Protein AF-0000000079777794 (afdb_homodimer)

InterPro domains:
  IPR001353 Proteasome, subunit alpha/beta [PF00227] (32-221)
  IPR016050 Proteasome beta-type subunit, conserved site [PS00854] (36-83)
  IPR016295 Proteasome subunit beta 4 [PIRSF001213] (17-249)
  IPR016295 Proteasome subunit beta 4 [cd03760] (31-231)
  IPR023333 Proteasome B-type subunit [PS51476] (32-222)
  IPR023333 Proteasome B-type subunit [PTHR32194] (21-230)
  IPR029055 Nucleophile aminohydrolases, N-terminal [G3DSA:3.60.20.10] (30-247)
  IPR029055 Nucleophile aminohydrolases, N-terminal [SSF56235] (28-243)

Nearest PDB structures (foldseek):
  8fz5-assembly1_N  TM=8.222E-01  e=1.610E-22  Bos taurus
  3unb-assembly1_M  TM=8.128E-01  e=1.610E-22  Mus musculus
  7v5g-assembly1_G  TM=8.150E-01  e=1.464E-21  Homo sapiens
  6tu3-assembly1_b  TM=8.175E-01  e=4.283E-21  Rattus norvegicus
  8oix-assembly1_N  TM=7.976E-01  e=1.554E-16  Trichomonas vaginalis G3

Structure (mmCIF, N/CA/C/O backbone):
data_AF-0000000079777794-model_v1
#
loop_
_entity.id
_entity.type
_entity.pdbx_description
1 polymer 'Proteasome subunit beta'
#
loop_
_atom_site.group_PDB
_atom_site.id
_atom_site.type_symbol
_atom_site.label_atom_id
_atom_site.label_alt_id
_atom_site.label_comp_id
_atom_site.label_asym_id
_atom_site.label_entity_id
_atom_site.label_seq_id
_atom_site.pdbx_PDB_ins_code
_atom_site.Cartn_x
_atom_site.Cartn_y
_atom_site.Cartn_z
_atom_site.occupancy
_atom_site.B_iso_or_equiv
_atom_site.auth_seq_id
_atom_site.auth_comp_id
_atom_site.auth_asym_id
_atom_site.auth_atom_id
_atom_site.pdbx_PDB_model_num
ATOM 1 N N . MET A 1 1 ? -1.434 -46.844 -13.656 1 22.25 1 MET A N 1
ATOM 2 C CA . MET A 1 1 ? -2.096 -45.562 -13.805 1 22.25 1 MET A CA 1
ATOM 3 C C . MET A 1 1 ? -2.504 -45 -12.445 1 22.25 1 MET A C 1
ATOM 5 O O . MET A 1 1 ? -3.154 -43.969 -12.367 1 22.25 1 MET A O 1
ATOM 9 N N . SER A 1 2 ? -2.236 -45.5 -11.125 1 25.58 2 SER A N 1
ATOM 10 C CA . SER A 1 2 ? -3.283 -45.906 -10.188 1 25.58 2 SER A CA 1
ATOM 11 C C . SER A 1 2 ? -3.463 -44.844 -9.094 1 25.58 2 SER A C 1
ATOM 13 O O . SER A 1 2 ? -2.605 -44.688 -8.219 1 25.58 2 SER A O 1
ATOM 15 N N . PHE A 1 3 ? -3.586 -43.406 -9.359 1 34.03 3 PHE A N 1
ATOM 16 C CA . PHE A 1 3 ? -4.133 -42.625 -8.266 1 34.03 3 PHE A CA 1
ATOM 17 C C . PHE A 1 3 ? -5.328 -43.312 -7.629 1 34.03 3 PHE A C 1
ATOM 19 O O . PHE A 1 3 ? -6.418 -43.344 -8.211 1 34.03 3 PHE A O 1
ATOM 26 N N . SER A 1 4 ? -5.25 -44.531 -7.031 1 30.97 4 SER A N 1
ATOM 27 C CA . SER A 1 4 ? -6.297 -45.25 -6.332 1 30.97 4 SER A CA 1
ATOM 28 C C . SER A 1 4 ? -7.281 -44.312 -5.656 1 30.97 4 SER A C 1
ATOM 30 O O . SER A 1 4 ? -6.965 -43.156 -5.414 1 30.97 4 SER A O 1
ATOM 32 N N . ALA A 1 5 ? -8.555 -44.781 -5.395 1 33.47 5 ALA A N 1
ATOM 33 C CA . ALA A 1 5 ? -9.836 -44.375 -4.809 1 33.47 5 ALA A CA 1
ATOM 34 C C . ALA A 1 5 ? -9.625 -43.625 -3.5 1 33.47 5 ALA A C 1
ATOM 36 O O . ALA A 1 5 ? -8.914 -44.094 -2.611 1 33.47 5 ALA A O 1
ATOM 37 N N . LEU A 1 6 ? -9.859 -42.438 -3.482 1 33.06 6 LEU A N 1
ATOM 38 C CA . LEU A 1 6 ? -9.914 -41.5 -2.359 1 33.06 6 LEU A CA 1
ATOM 39 C C . LEU A 1 6 ? -10.812 -42.031 -1.251 1 33.06 6 LEU A C 1
ATOM 41 O O . LEU A 1 6 ? -12.039 -42.062 -1.403 1 33.06 6 LEU A O 1
ATOM 45 N N . ASN A 1 7 ? -10.477 -43.125 -0.588 1 31.8 7 ASN A N 1
ATOM 46 C CA . ASN A 1 7 ? -11.156 -43.344 0.684 1 31.8 7 ASN A CA 1
ATOM 47 C C . ASN A 1 7 ? -11.094 -42.094 1.57 1 31.8 7 ASN A C 1
ATOM 49 O O . ASN A 1 7 ? -10.039 -41.781 2.113 1 31.8 7 ASN A O 1
ATOM 53 N N . VAL A 1 8 ? -11.938 -41.094 1.304 1 33.06 8 VAL A N 1
ATOM 54 C CA . VAL A 1 8 ? -12.234 -39.875 2.088 1 33.06 8 VAL A CA 1
ATOM 55 C C . VAL A 1 8 ? -12.617 -40.281 3.512 1 33.06 8 VAL A C 1
ATOM 57 O O . VAL A 1 8 ? -13.789 -40.5 3.807 1 33.06 8 VAL A O 1
ATOM 60 N N . ASN A 1 9 ? -12.195 -41.375 4.094 1 35.84 9 ASN A N 1
ATOM 61 C CA . ASN A 1 9 ? -12.492 -41.438 5.52 1 35.84 9 ASN A CA 1
ATOM 62 C C . ASN A 1 9 ? -12.109 -40.156 6.23 1 35.84 9 ASN A C 1
ATOM 64 O O . ASN A 1 9 ? -10.992 -40 6.723 1 35.84 9 ASN A O 1
ATOM 68 N N . MET A 1 10 ? -12.469 -38.938 5.641 1 33.22 10 MET A N 1
ATOM 69 C CA . MET A 1 10 ? -12.195 -37.594 6.094 1 33.22 10 MET A CA 1
ATOM 70 C C . MET A 1 10 ? -12.523 -37.406 7.574 1 33.22 10 MET A C 1
ATOM 72 O O . MET A 1 10 ? -13.25 -38.219 8.141 1 33.22 10 MET A O 1
ATOM 76 N N . PHE A 1 11 ? -12.305 -36.156 8.172 1 35.69 11 PHE A N 1
ATOM 77 C CA . PHE A 1 11 ? -12.258 -35.531 9.492 1 35.69 11 PHE A CA 1
ATOM 78 C C . PHE A 1 11 ? -13.57 -35.75 10.242 1 35.69 11 PHE A C 1
ATOM 80 O O . PHE A 1 11 ? -14.648 -35.562 9.688 1 35.69 11 PHE A O 1
ATOM 87 N N . PRO A 1 12 ? -13.555 -36.656 11.172 1 35 12 PRO A N 1
ATOM 88 C CA . PRO A 1 12 ? -14.758 -36.719 12.008 1 35 12 PRO A CA 1
ATOM 89 C C . PRO A 1 12 ? -15.227 -35.312 12.438 1 35 12 PRO A C 1
ATOM 91 O O . PRO A 1 12 ? -14.422 -34.5 12.883 1 35 12 PRO A O 1
ATOM 94 N N . VAL A 1 13 ? -16.266 -34.812 11.844 1 33.5 13 VAL A N 1
ATOM 95 C CA . VAL A 1 13 ? -16.938 -33.625 12.32 1 33.5 13 VAL A CA 1
ATOM 96 C C . VAL A 1 13 ? -17.406 -33.812 13.758 1 33.5 13 VAL A C 1
ATOM 98 O O . VAL A 1 13 ? -18.266 -34.656 14.016 1 33.5 13 VAL A O 1
ATOM 101 N N . GLN A 1 14 ? -16.531 -33.844 14.789 1 32.03 14 GLN A N 1
ATOM 102 C CA . GLN A 1 14 ? -17.125 -33.781 16.125 1 32.03 14 GLN A CA 1
ATOM 103 C C . GLN A 1 14 ? -18.062 -32.594 16.281 1 32.03 14 GLN A C 1
ATOM 105 O O . GLN A 1 14 ? -17.656 -31.453 16 1 32.03 14 GLN A O 1
ATOM 110 N N . THR A 1 15 ? -19.391 -32.812 16.234 1 33.56 15 THR A N 1
ATOM 111 C CA . THR A 1 15 ? -20.516 -31.922 16.453 1 33.56 15 THR A CA 1
ATOM 112 C C . THR A 1 15 ? -20.484 -31.375 17.875 1 33.56 15 THR A C 1
ATOM 114 O O . THR A 1 15 ? -21.469 -31.5 18.609 1 33.56 15 THR A O 1
ATOM 117 N N . GLY A 1 16 ? -19.391 -31.016 18.516 1 32.31 16 GLY A N 1
ATOM 118 C CA . GLY A 1 16 ? -19.672 -30.484 19.844 1 32.31 16 GLY A CA 1
ATOM 119 C C . GLY A 1 16 ? -20.609 -29.281 19.812 1 32.31 16 GLY A C 1
ATOM 120 O O . GLY A 1 16 ? -20.875 -28.734 18.734 1 32.31 16 GLY A O 1
ATOM 121 N N . PRO A 1 17 ? -21.359 -29.031 20.922 1 33.59 17 PRO A N 1
ATOM 122 C CA . PRO A 1 17 ? -22.375 -28 21.016 1 33.59 17 PRO A CA 1
ATOM 123 C C . PRO A 1 17 ? -21.922 -26.656 20.422 1 33.59 17 PRO A C 1
ATOM 125 O O . PRO A 1 17 ? -20.734 -26.359 20.438 1 33.59 17 PRO A O 1
ATOM 128 N N . ILE A 1 18 ? -22.75 -26.156 19.484 1 33.94 18 ILE A N 1
ATOM 129 C CA . ILE A 1 18 ? -22.656 -24.891 18.766 1 33.94 18 ILE A CA 1
ATOM 130 C C . ILE A 1 18 ? -22.547 -23.734 19.75 1 33.94 18 ILE A C 1
ATOM 132 O O . ILE A 1 18 ? -23.547 -23.25 20.266 1 33.94 18 ILE A O 1
ATOM 136 N N . SER A 1 19 ? -21.875 -23.891 20.938 1 30.7 19 SER A N 1
ATOM 137 C CA . SER A 1 19 ? -21.891 -22.781 21.875 1 30.7 19 SER A CA 1
ATOM 138 C C . SER A 1 19 ? -21.688 -21.453 21.156 1 30.7 19 SER A C 1
ATOM 140 O O . SER A 1 19 ? -21.312 -21.422 19.984 1 30.7 19 SER A O 1
ATOM 142 N N . ASP A 1 20 ? -21.141 -20.406 21.984 1 29.77 20 ASP A N 1
ATOM 143 C CA . ASP A 1 20 ? -21.234 -18.953 21.922 1 29.77 20 ASP A CA 1
ATOM 144 C C . ASP A 1 20 ? -20.516 -18.406 20.688 1 29.77 20 ASP A C 1
ATOM 146 O O . ASP A 1 20 ? -19.281 -18.391 20.641 1 29.77 20 ASP A O 1
ATOM 150 N N . ALA A 1 21 ? -21.094 -18.484 19.516 1 28.09 21 ALA A N 1
ATOM 151 C CA . ALA A 1 21 ? -20.781 -17.922 18.203 1 28.09 21 ALA A CA 1
ATOM 152 C C . ALA A 1 21 ? -20.328 -16.469 18.328 1 28.09 21 ALA A C 1
ATOM 154 O O . ALA A 1 21 ? -20.25 -15.75 17.328 1 28.09 21 ALA A O 1
ATOM 155 N N . ARG A 1 22 ? -20.562 -15.773 19.422 1 31.42 22 ARG A N 1
ATOM 156 C CA . ARG A 1 22 ? -20.344 -14.328 19.469 1 31.42 22 ARG A CA 1
ATOM 157 C C . ARG A 1 22 ? -18.984 -13.953 18.906 1 31.42 22 ARG A C 1
ATOM 159 O O . ARG A 1 22 ? -18.875 -13.094 18.031 1 31.42 22 ARG A O 1
ATOM 166 N N . LYS A 1 23 ? -18.062 -13.461 20.016 1 31.55 23 LYS A N 1
ATOM 167 C CA . LYS A 1 23 ? -16.906 -12.594 19.766 1 31.55 23 LYS A CA 1
ATOM 168 C C . LYS A 1 23 ? -15.836 -13.32 18.953 1 31.55 23 LYS A C 1
ATOM 170 O O . LYS A 1 23 ? -14.867 -13.844 19.516 1 31.55 23 LYS A O 1
ATOM 175 N N . GLN A 1 24 ? -16.219 -14.336 18.281 1 30.67 24 GLN A N 1
ATOM 176 C CA . GLN A 1 24 ? -15.125 -14.961 17.531 1 30.67 24 GLN A CA 1
ATOM 177 C C . GLN A 1 24 ? -14.188 -13.906 16.953 1 30.67 24 GLN A C 1
ATOM 179 O O . GLN A 1 24 ? -14.562 -13.164 16.047 1 30.67 24 GLN A O 1
ATOM 184 N N . THR A 1 25 ? -13.555 -13.117 17.766 1 34 25 THR A N 1
ATOM 185 C CA . THR A 1 25 ? -12.344 -12.422 17.328 1 34 25 THR A CA 1
ATOM 186 C C . THR A 1 25 ? -11.734 -13.117 16.109 1 34 25 THR A C 1
ATOM 188 O O . THR A 1 25 ? -11.258 -14.25 16.203 1 34 25 THR A O 1
ATOM 191 N N . MET A 1 26 ? -12.422 -13.211 15.031 1 36 26 MET A N 1
ATOM 192 C CA . MET A 1 26 ? -11.898 -13.828 13.82 1 36 26 MET A CA 1
ATOM 193 C C . MET A 1 26 ? -10.375 -13.75 13.781 1 36 26 MET A C 1
ATOM 195 O O . MET A 1 26 ? -9.797 -12.688 14.023 1 36 26 MET A O 1
ATOM 199 N N . SER A 1 27 ? -9.672 -14.641 14.242 1 40.22 27 SER A N 1
ATOM 200 C CA . SER A 1 27 ? -8.219 -14.766 14.148 1 40.22 27 SER A CA 1
ATOM 201 C C . SER A 1 27 ? -7.664 -13.93 13 1 40.22 27 SER A C 1
ATOM 203 O O . SER A 1 27 ? -8.227 -13.93 11.898 1 40.22 27 SER A O 1
ATOM 205 N N . PRO A 1 28 ? -7.062 -12.852 13.312 1 48.44 28 PRO A N 1
ATOM 206 C CA . PRO A 1 28 ? -6.555 -11.977 12.25 1 48.44 28 PRO A CA 1
ATOM 207 C C . PRO A 1 28 ? -6.016 -12.758 11.055 1 48.44 28 PRO A C 1
ATOM 209 O O . PRO A 1 28 ? -5.234 -13.695 11.219 1 48.44 28 PRO A O 1
ATOM 212 N N . SER A 1 29 ? -6.801 -13.031 10.055 1 60.81 29 SER A N 1
ATOM 213 C CA . SER A 1 29 ? -6.457 -13.766 8.844 1 60.81 29 SER A CA 1
ATOM 214 C C . SER A 1 29 ? -5.195 -13.203 8.195 1 60.81 29 SER A C 1
ATOM 216 O O . SER A 1 29 ? -4.992 -11.992 8.164 1 60.81 29 SER A O 1
ATOM 218 N N . CYS A 1 30 ? -4.055 -13.898 8.297 1 70.62 30 CYS A N 1
ATOM 219 C CA . CYS A 1 30 ? -2.848 -13.625 7.523 1 70.62 30 CYS A CA 1
ATOM 220 C C . CYS A 1 30 ? -3.082 -13.867 6.039 1 70.62 30 CYS A C 1
ATOM 222 O O . CYS A 1 30 ? -3.613 -14.906 5.652 1 70.62 30 CYS A O 1
ATOM 224 N N . SER A 1 31 ? -2.92 -12.828 5.312 1 77.75 31 SER A N 1
ATOM 225 C CA . SER A 1 31 ? -3.242 -12.984 3.898 1 77.75 31 SER A CA 1
ATOM 226 C C . SER A 1 31 ? -2.094 -12.5 3.016 1 77.75 31 SER A C 1
ATOM 228 O O . SER A 1 31 ? -1.396 -11.547 3.361 1 77.75 31 SER A O 1
ATOM 230 N N . GLY A 1 32 ? -1.786 -13.289 1.995 1 78.5 32 GLY A N 1
ATOM 231 C CA . GLY A 1 32 ? -0.904 -12.875 0.917 1 78.5 32 GLY A CA 1
ATOM 232 C C . GLY A 1 32 ? -1.648 -12.312 -0.277 1 78.5 32 GLY A C 1
ATOM 233 O O . GLY A 1 32 ? -2.713 -12.812 -0.646 1 78.5 32 GLY A O 1
ATOM 234 N N . THR A 1 33 ? -1.131 -11.266 -0.873 1 83.69 33 THR A N 1
ATOM 235 C CA . THR A 1 33 ? -1.849 -10.555 -1.928 1 83.69 33 THR A CA 1
ATOM 236 C C . THR A 1 33 ? -1.764 -11.32 -3.246 1 83.69 33 THR A C 1
ATOM 238 O O . THR A 1 33 ? -2.223 -12.461 -3.338 1 83.69 33 THR A O 1
ATOM 241 N N . SER A 1 34 ? -1.21 -10.773 -4.285 1 89.19 34 SER A N 1
ATOM 242 C CA . SER A 1 34 ? -1.314 -11.297 -5.641 1 89.19 34 SER A CA 1
ATOM 243 C C . SER A 1 34 ? -0.147 -12.219 -5.969 1 89.19 34 SER A C 1
ATOM 245 O O . SER A 1 34 ? 0.967 -12.016 -5.48 1 89.19 34 SER A O 1
ATOM 247 N N . VAL A 1 35 ? -0.425 -13.281 -6.668 1 94.81 35 VAL A N 1
ATOM 248 C CA . VAL A 1 35 ? 0.568 -14.109 -7.352 1 94.81 35 VAL A CA 1
ATOM 249 C C . VAL A 1 35 ? 0.255 -14.156 -8.844 1 94.81 35 VAL A C 1
ATOM 251 O O . VAL A 1 35 ? -0.909 -14.078 -9.242 1 94.81 35 VAL A O 1
ATOM 254 N N . VAL A 1 36 ? 1.294 -14.273 -9.688 1 97.19 36 VAL A N 1
ATOM 255 C CA . VAL A 1 36 ? 1.1 -14.242 -11.133 1 97.19 36 VAL A CA 1
ATOM 256 C C . VAL A 1 36 ? 1.914 -15.352 -11.789 1 97.19 36 VAL A C 1
ATOM 258 O O . VAL A 1 36 ? 2.875 -15.859 -11.203 1 97.19 36 VAL A O 1
ATOM 261 N N . GLY A 1 37 ? 1.519 -15.75 -12.953 1 98.31 37 GLY A N 1
ATOM 262 C CA . GLY A 1 37 ? 2.207 -16.766 -13.734 1 98.31 37 GLY A CA 1
ATOM 263 C C . GLY A 1 37 ? 2.047 -16.578 -15.227 1 98.31 37 GLY A C 1
ATOM 264 O O . GLY A 1 37 ? 1.047 -16.031 -15.688 1 98.31 37 GLY A O 1
ATOM 265 N N . ILE A 1 38 ? 3.018 -17.078 -15.953 1 98.62 38 ILE A N 1
ATOM 266 C CA . ILE A 1 38 ? 2.973 -16.984 -17.406 1 98.62 38 ILE A CA 1
ATOM 267 C C . ILE A 1 38 ? 3.686 -18.188 -18.031 1 98.62 38 ILE A C 1
ATOM 269 O O . ILE A 1 38 ? 4.707 -18.641 -17.516 1 98.62 38 ILE A O 1
ATOM 273 N N . ARG A 1 39 ? 3.117 -18.688 -19.062 1 98.38 39 ARG A N 1
ATOM 274 C CA . ARG A 1 39 ? 3.762 -19.719 -19.875 1 98.38 39 ARG A CA 1
ATOM 275 C C . ARG A 1 39 ? 4.648 -19.094 -20.953 1 98.38 39 ARG A C 1
ATOM 277 O O . ARG A 1 39 ? 4.312 -18.047 -21.5 1 98.38 39 ARG A O 1
ATOM 284 N N . TYR A 1 40 ? 5.719 -19.672 -21.203 1 98.06 40 TYR A N 1
ATOM 285 C CA . TYR A 1 40 ? 6.574 -19.312 -22.328 1 98.06 40 TYR A CA 1
ATOM 286 C C . TYR A 1 40 ? 7.07 -20.562 -23.047 1 98.06 40 TYR A C 1
ATOM 288 O O . TYR A 1 40 ? 6.641 -21.672 -22.75 1 98.06 40 TYR A O 1
ATOM 296 N N . LYS A 1 41 ? 7.867 -20.375 -24.016 1 96.94 41 LYS A N 1
ATOM 297 C CA . LYS A 1 41 ? 8.227 -21.422 -24.984 1 96.94 41 LYS A CA 1
ATOM 298 C C . LYS A 1 41 ? 8.719 -22.672 -24.281 1 96.94 41 LYS A C 1
ATOM 300 O O . LYS A 1 41 ? 8.312 -23.781 -24.609 1 96.94 41 LYS A O 1
ATOM 305 N N . ASP A 1 42 ? 9.5 -22.516 -23.203 1 97.06 42 ASP A N 1
ATOM 306 C CA . ASP A 1 42 ? 10.203 -23.656 -22.656 1 97.06 42 ASP A CA 1
ATOM 307 C C . ASP A 1 42 ? 9.672 -24.016 -21.266 1 97.06 42 ASP A C 1
ATOM 309 O O . ASP A 1 42 ? 10.148 -24.969 -20.641 1 97.06 42 ASP A O 1
ATOM 313 N N . GLY A 1 43 ? 8.664 -23.266 -20.844 1 98.31 43 GLY A N 1
ATOM 314 C CA . GLY A 1 43 ? 8.219 -23.562 -19.484 1 98.31 43 GLY A CA 1
ATOM 315 C C . GLY A 1 43 ? 7.266 -22.516 -18.938 1 98.31 43 GLY A C 1
ATOM 316 O O . GLY A 1 43 ? 6.422 -21.984 -19.672 1 98.31 43 GLY A O 1
ATOM 317 N N . VAL A 1 44 ? 7.312 -22.375 -17.641 1 98.62 44 VAL A N 1
ATOM 318 C CA . VAL A 1 44 ? 6.43 -21.438 -16.953 1 98.62 44 VAL A CA 1
ATOM 319 C C . VAL A 1 44 ? 7.227 -20.625 -15.93 1 98.62 44 VAL A C 1
ATOM 321 O O . VAL A 1 44 ? 8.258 -21.078 -15.43 1 98.62 44 VAL A O 1
ATOM 324 N N . ILE A 1 45 ? 6.836 -19.391 -15.688 1 98.5 45 ILE A N 1
ATOM 325 C CA . ILE A 1 45 ? 7.348 -18.531 -14.625 1 98.5 45 ILE A CA 1
ATOM 326 C C . ILE A 1 45 ? 6.203 -18.141 -13.695 1 98.5 45 ILE A C 1
ATOM 328 O O . ILE A 1 45 ? 5.129 -17.75 -14.156 1 98.5 45 ILE A O 1
ATOM 332 N N . ILE A 1 46 ? 6.348 -18.328 -12.438 1 98.31 46 ILE A N 1
ATOM 333 C CA . ILE A 1 46 ? 5.398 -17.906 -11.414 1 98.31 46 ILE A CA 1
ATOM 334 C C . ILE A 1 46 ? 6.09 -16.969 -10.414 1 98.31 46 ILE A C 1
ATOM 336 O O . ILE A 1 46 ? 7.262 -17.172 -10.086 1 98.31 46 ILE A O 1
ATOM 340 N N . ALA A 1 47 ? 5.375 -15.953 -9.922 1 96.94 47 ALA A N 1
ATOM 341 C CA . ALA A 1 47 ? 5.992 -15.008 -8.992 1 96.94 47 ALA A CA 1
ATOM 342 C C . ALA A 1 47 ? 4.977 -14.508 -7.973 1 96.94 47 ALA A C 1
ATOM 344 O O . ALA A 1 47 ? 3.77 -14.523 -8.219 1 96.94 47 ALA A O 1
ATOM 345 N N . GLY A 1 48 ? 5.391 -14.102 -6.855 1 93.94 48 GLY A N 1
ATOM 346 C CA . GLY A 1 48 ? 4.629 -13.492 -5.773 1 93.94 48 GLY A CA 1
ATOM 347 C C . GLY A 1 48 ? 5.504 -12.797 -4.75 1 93.94 48 GLY A C 1
ATOM 348 O O . GLY A 1 48 ? 6.625 -13.234 -4.477 1 93.94 48 GLY A O 1
ATOM 349 N N . ASP A 1 49 ? 5.031 -11.719 -4.242 1 86.81 49 ASP A N 1
ATOM 350 C CA . ASP A 1 49 ? 5.82 -11.047 -3.219 1 86.81 49 ASP A CA 1
ATOM 351 C C . ASP A 1 49 ? 5.844 -11.852 -1.921 1 86.81 49 ASP A C 1
ATOM 353 O O . ASP A 1 49 ? 5.098 -12.812 -1.771 1 86.81 49 ASP A O 1
ATOM 357 N N . THR A 1 50 ? 6.715 -11.523 -1.02 1 87.38 50 THR A N 1
ATOM 358 C CA . THR A 1 50 ? 6.957 -12.336 0.17 1 87.38 50 THR A CA 1
ATOM 359 C C . THR A 1 50 ? 6.25 -11.742 1.384 1 87.38 50 THR A C 1
ATOM 361 O O . THR A 1 50 ? 6.492 -12.156 2.518 1 87.38 50 THR A O 1
ATOM 364 N N . LEU A 1 51 ? 5.383 -10.734 1.131 1 82.56 51 LEU A N 1
ATOM 365 C CA . LEU A 1 51 ? 4.707 -10.055 2.23 1 82.56 51 LEU A CA 1
ATOM 366 C C . LEU A 1 51 ? 3.408 -10.766 2.594 1 82.56 51 LEU A C 1
ATOM 368 O O . LEU A 1 51 ? 2.633 -11.141 1.711 1 82.56 51 LEU A O 1
ATOM 372 N N . VAL A 1 52 ? 3.23 -10.992 3.896 1 82.94 52 VAL A N 1
ATOM 373 C CA . VAL A 1 52 ? 1.974 -11.5 4.441 1 82.94 52 VAL A CA 1
ATOM 374 C C . VAL A 1 52 ? 1.469 -10.562 5.535 1 82.94 52 VAL A C 1
ATOM 376 O O . VAL A 1 52 ? 2.244 -10.117 6.383 1 82.94 52 VAL A O 1
ATOM 379 N N . SER A 1 53 ? 0.294 -10.195 5.324 1 76.19 53 SER A N 1
ATOM 380 C CA . SER A 1 53 ? -0.325 -9.352 6.34 1 76.19 53 SER A CA 1
ATOM 381 C C . SER A 1 53 ? -0.973 -10.188 7.438 1 76.19 53 SER A C 1
ATOM 383 O O . SER A 1 53 ? -1.569 -11.227 7.16 1 76.19 53 SER A O 1
ATOM 385 N N . TYR A 1 54 ? -0.733 -9.789 8.594 1 70.25 54 TYR A N 1
ATOM 386 C CA . TYR A 1 54 ? -1.312 -10.438 9.758 1 70.25 54 TYR A CA 1
ATOM 387 C C . TYR A 1 54 ? -2.08 -9.445 10.617 1 70.25 54 TYR A C 1
ATOM 389 O O . TYR A 1 54 ? -1.506 -8.469 11.109 1 70.25 54 TYR A O 1
ATOM 397 N N . GLY A 1 55 ? -3.389 -9.875 10.711 1 62.66 55 GLY A N 1
ATOM 398 C CA . GLY A 1 55 ? -4.203 -8.922 11.453 1 62.66 55 GLY A CA 1
ATOM 399 C C . GLY A 1 55 ? -4.34 -7.586 10.75 1 62.66 55 GLY A C 1
ATOM 400 O O . GLY A 1 55 ? -4.5 -7.535 9.531 1 62.66 55 GLY A O 1
ATOM 401 N N . SER A 1 56 ? -4.375 -6.543 11.562 1 55.31 56 SER A N 1
ATOM 402 C CA . SER A 1 56 ? -4.641 -5.238 10.977 1 55.31 56 SER A CA 1
ATOM 403 C C . SER A 1 56 ? -3.354 -4.574 10.5 1 55.31 56 SER A C 1
ATOM 405 O O . SER A 1 56 ? -3.326 -3.957 9.43 1 55.31 56 SER A O 1
ATOM 407 N N . LEU A 1 57 ? -2.23 -4.797 11.203 1 59.69 57 LEU A N 1
ATOM 408 C CA . LEU A 1 57 ? -1.093 -3.969 10.82 1 59.69 57 LEU A CA 1
ATOM 409 C C . LEU A 1 57 ? 0.199 -4.781 10.844 1 59.69 57 LEU A C 1
ATOM 411 O O . LEU A 1 57 ? 1.248 -4.293 10.414 1 59.69 57 LEU A O 1
ATOM 415 N N . ALA A 1 58 ? 0.071 -6.062 11.258 1 64.38 58 ALA A N 1
ATOM 416 C CA . ALA A 1 58 ? 1.311 -6.832 11.289 1 64.38 58 ALA A CA 1
ATOM 417 C C . ALA A 1 58 ? 1.658 -7.367 9.898 1 64.38 58 ALA A C 1
ATOM 419 O O . ALA A 1 58 ? 0.768 -7.715 9.125 1 64.38 58 ALA A O 1
ATOM 420 N N . ARG A 1 59 ? 3 -7.277 9.617 1 71.81 59 ARG A N 1
ATOM 421 C CA . ARG A 1 59 ? 3.467 -7.758 8.32 1 71.81 59 ARG A CA 1
ATOM 422 C C . ARG A 1 59 ? 4.652 -8.703 8.484 1 71.81 59 ARG A C 1
ATOM 424 O O . ARG A 1 59 ? 5.527 -8.469 9.32 1 71.81 59 ARG A O 1
ATOM 431 N N . TYR A 1 60 ? 4.465 -9.852 7.805 1 76.06 60 TYR A N 1
ATOM 432 C CA . TYR A 1 60 ? 5.602 -10.75 7.633 1 76.06 60 TYR A CA 1
ATOM 433 C C . TYR A 1 60 ? 6.18 -10.633 6.227 1 76.06 60 TYR A C 1
ATOM 435 O O . TYR A 1 60 ? 5.457 -10.797 5.238 1 76.06 60 TYR A O 1
ATOM 443 N N . THR A 1 61 ? 7.488 -10.273 6.145 1 77.5 61 THR A N 1
ATOM 444 C CA . THR A 1 61 ? 8.039 -9.891 4.848 1 77.5 61 THR A CA 1
ATOM 445 C C . THR A 1 61 ? 8.82 -11.047 4.238 1 77.5 61 THR A C 1
ATOM 447 O O . THR A 1 61 ? 9.398 -10.914 3.152 1 77.5 61 THR A O 1
ATOM 450 N N . ASN A 1 62 ? 8.852 -12.227 4.867 1 81.25 62 ASN A N 1
ATOM 451 C CA . ASN A 1 62 ? 9.656 -13.328 4.348 1 81.25 62 ASN A CA 1
ATOM 452 C C . ASN A 1 62 ? 8.859 -14.633 4.316 1 81.25 62 ASN A C 1
ATOM 454 O O . ASN A 1 62 ? 9.352 -15.672 4.762 1 81.25 62 ASN A O 1
ATOM 458 N N . PHE A 1 63 ? 7.707 -14.562 3.775 1 85.12 63 PHE A N 1
ATOM 459 C CA . PHE A 1 63 ? 6.902 -15.773 3.652 1 85.12 63 PHE A CA 1
ATOM 460 C C . PHE A 1 63 ? 6.965 -16.312 2.232 1 85.12 63 PHE A C 1
ATOM 462 O O . PHE A 1 63 ? 6.809 -15.57 1.265 1 85.12 63 PHE A O 1
ATOM 469 N N . ASP A 1 64 ? 7.137 -17.609 2.168 1 89.31 64 ASP A N 1
ATOM 470 C CA . ASP A 1 64 ? 7.246 -18.25 0.863 1 89.31 64 ASP A CA 1
ATOM 471 C C . ASP A 1 64 ? 5.891 -18.781 0.398 1 89.31 64 ASP A C 1
ATOM 473 O O . ASP A 1 64 ? 5.441 -19.844 0.849 1 89.31 64 ASP A O 1
ATOM 477 N N . ARG A 1 65 ? 5.324 -18.047 -0.49 1 91.31 65 ARG A N 1
ATOM 478 C CA . ARG A 1 65 ? 4.062 -18.531 -1.04 1 91.31 65 ARG A CA 1
ATOM 479 C C . ARG A 1 65 ? 4.242 -19.016 -2.48 1 91.31 65 ARG A C 1
ATOM 481 O O . ARG A 1 65 ? 3.266 -19.359 -3.148 1 91.31 65 ARG A O 1
ATOM 488 N N . VAL A 1 66 ? 5.379 -18.906 -3.014 1 95.69 66 VAL A N 1
ATOM 489 C CA . VAL A 1 66 ? 5.812 -19.5 -4.273 1 95.69 66 VAL A CA 1
ATOM 490 C C . VAL A 1 66 ? 6.754 -20.672 -3.994 1 95.69 66 VAL A C 1
ATOM 492 O O . VAL A 1 66 ? 7.875 -20.469 -3.521 1 95.69 66 VAL A O 1
ATOM 495 N N . VAL A 1 67 ? 6.316 -21.875 -4.367 1 95.75 67 VAL A N 1
ATOM 496 C CA . VAL A 1 67 ? 7.066 -23.016 -3.863 1 95.75 67 VAL A CA 1
ATOM 497 C C . VAL A 1 67 ? 7.297 -24.016 -4.992 1 95.75 67 VAL A C 1
ATOM 499 O O . VAL A 1 67 ? 6.5 -24.094 -5.93 1 95.75 67 VAL A O 1
ATOM 502 N N . LYS A 1 68 ? 8.336 -24.672 -4.828 1 96.88 68 LYS A N 1
ATOM 503 C CA . LYS A 1 68 ? 8.625 -25.844 -5.648 1 96.88 68 LYS A CA 1
ATOM 504 C C . LYS A 1 68 ? 8.016 -27.094 -5.035 1 96.88 68 LYS A C 1
ATOM 506 O O . LYS A 1 68 ? 8.406 -27.516 -3.943 1 96.88 68 LYS A O 1
ATOM 511 N N . VAL A 1 69 ? 7.086 -27.688 -5.707 1 96.56 69 VAL A N 1
ATOM 512 C CA . VAL A 1 69 ? 6.441 -28.906 -5.219 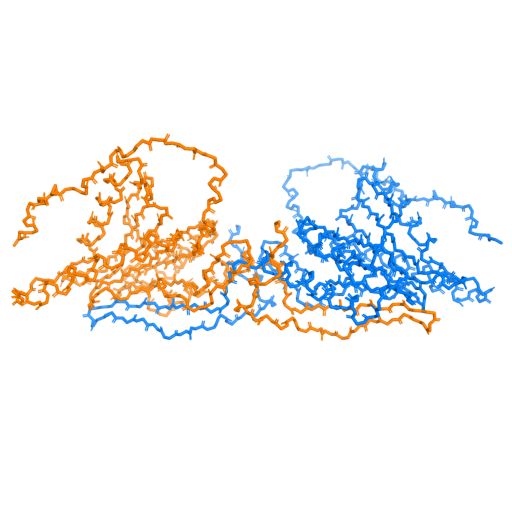1 96.56 69 VAL A CA 1
ATOM 513 C C . VAL A 1 69 ? 7.316 -30.109 -5.535 1 96.56 69 VAL A C 1
ATOM 515 O O . VAL A 1 69 ? 7.523 -30.969 -4.68 1 96.56 69 VAL A O 1
ATOM 518 N N . ASN A 1 70 ? 7.758 -30.234 -6.715 1 94.44 70 ASN A N 1
ATOM 519 C CA . ASN A 1 70 ? 8.734 -31.203 -7.203 1 94.44 70 ASN A CA 1
ATOM 520 C C . ASN A 1 70 ? 9.484 -30.672 -8.422 1 94.44 70 ASN A C 1
ATOM 522 O O . ASN A 1 70 ? 9.414 -29.484 -8.742 1 94.44 70 ASN A O 1
ATOM 526 N N . ASP A 1 71 ? 10.234 -31.469 -9.109 1 94.69 71 ASP A N 1
ATOM 527 C CA . ASP A 1 71 ? 11.133 -31 -10.156 1 94.69 71 ASP A CA 1
ATOM 528 C C . ASP A 1 71 ? 10.352 -30.547 -11.391 1 94.69 71 ASP A C 1
ATOM 530 O O . ASP A 1 71 ? 10.898 -29.875 -12.273 1 94.69 71 ASP A O 1
ATOM 534 N N . HIS A 1 72 ? 8.992 -30.828 -11.43 1 96.25 72 HIS A N 1
ATOM 535 C CA . HIS A 1 72 ? 8.242 -30.5 -12.633 1 96.25 72 HIS A CA 1
ATOM 536 C C . HIS A 1 72 ? 7.012 -29.656 -12.297 1 96.25 72 HIS A C 1
ATOM 538 O O . HIS A 1 72 ? 6.172 -29.406 -13.172 1 96.25 72 HIS A O 1
ATOM 544 N N . THR A 1 73 ? 6.918 -29.297 -11.062 1 97.69 73 THR A N 1
ATOM 545 C CA . THR A 1 73 ? 5.672 -28.641 -10.656 1 97.69 73 THR A CA 1
ATOM 546 C C . THR A 1 73 ? 5.941 -27.516 -9.664 1 97.69 73 THR A C 1
ATOM 548 O O . THR A 1 73 ? 6.695 -27.703 -8.703 1 97.69 73 THR A O 1
ATOM 551 N N . LEU A 1 74 ? 5.395 -26.344 -9.93 1 98.19 74 LEU A N 1
ATOM 552 C CA . LEU A 1 74 ? 5.402 -25.172 -9.055 1 98.19 74 LEU A CA 1
ATOM 553 C C . LEU A 1 74 ? 3.998 -24.859 -8.547 1 98.19 74 LEU A C 1
ATOM 555 O O . LEU A 1 74 ? 3.008 -25.25 -9.172 1 98.19 74 LEU A O 1
ATOM 559 N N . MET A 1 75 ? 3.938 -24.172 -7.461 1 98 75 MET A N 1
ATOM 560 C CA . MET A 1 75 ? 2.658 -23.75 -6.906 1 98 75 MET A CA 1
ATOM 561 C C . MET A 1 75 ? 2.797 -22.391 -6.211 1 98 75 MET A C 1
ATOM 563 O O . MET A 1 75 ? 3.824 -22.109 -5.594 1 98 75 MET A O 1
ATOM 567 N N . ALA A 1 76 ? 1.873 -21.531 -6.367 1 97.06 76 ALA A N 1
ATOM 568 C CA . ALA A 1 76 ? 1.768 -20.266 -5.637 1 97.06 76 ALA A CA 1
ATOM 569 C C . ALA A 1 76 ? 0.333 -20.016 -5.184 1 97.06 76 ALA A C 1
ATOM 571 O O . ALA A 1 76 ? -0.612 -20.562 -5.758 1 97.06 76 ALA A O 1
ATOM 572 N N . CYS A 1 77 ? 0.229 -19.219 -4.219 1 94.5 77 CYS A N 1
ATOM 573 C CA . CYS A 1 77 ? -1.098 -19.047 -3.635 1 94.5 77 CYS A CA 1
ATOM 574 C C . CYS A 1 77 ? -1.31 -17.625 -3.152 1 94.5 77 CYS A C 1
ATOM 576 O O . CYS A 1 77 ? -0.367 -16.969 -2.707 1 94.5 77 CYS A O 1
ATOM 578 N N . SER A 1 78 ? -2.443 -17.078 -3.299 1 91.75 78 SER A N 1
ATOM 579 C CA . SER A 1 78 ? -2.912 -15.859 -2.648 1 91.75 78 SER A CA 1
ATOM 580 C C . SER A 1 78 ? -4.047 -16.156 -1.676 1 91.75 78 SER A C 1
ATOM 582 O O . SER A 1 78 ? -4.715 -17.188 -1.783 1 91.75 78 SER A O 1
ATOM 584 N N . GLY A 1 79 ? -4.223 -15.305 -0.695 1 89.44 79 GLY A N 1
ATOM 585 C CA . GLY A 1 79 ? -5.297 -15.477 0.268 1 89.44 79 GLY A CA 1
ATOM 586 C C . GLY A 1 79 ? -4.805 -15.844 1.653 1 89.44 79 GLY A C 1
ATOM 587 O O . GLY A 1 79 ? -3.75 -15.383 2.088 1 89.44 79 GLY A O 1
ATOM 588 N N . ASP A 1 80 ? -5.566 -16.734 2.33 1 89.31 80 ASP A N 1
ATOM 589 C CA . ASP A 1 80 ? -5.301 -17.047 3.73 1 89.31 80 ASP A CA 1
ATOM 590 C C . ASP A 1 80 ? -4.051 -17.922 3.869 1 89.31 80 ASP A C 1
ATOM 592 O O . ASP A 1 80 ? -3.967 -19 3.27 1 89.31 80 ASP A O 1
ATOM 596 N N . ILE A 1 81 ? -3.184 -17.484 4.723 1 88.94 81 ILE A N 1
ATOM 597 C CA . ILE A 1 81 ? -1.884 -18.141 4.844 1 88.94 81 ILE A CA 1
ATOM 598 C C . ILE A 1 81 ? -2.031 -19.438 5.617 1 88.94 81 ILE A C 1
ATOM 600 O O . ILE A 1 81 ? -1.367 -20.438 5.301 1 88.94 81 ILE A O 1
ATOM 604 N N . ALA A 1 82 ? -2.822 -19.453 6.609 1 88.38 82 ALA A N 1
ATOM 605 C CA . ALA A 1 82 ? -3.021 -20.688 7.371 1 88.38 82 ALA A CA 1
ATOM 606 C C . ALA A 1 82 ? -3.559 -21.797 6.48 1 88.38 82 ALA A C 1
ATOM 608 O O . ALA A 1 82 ? -3.105 -22.938 6.562 1 88.38 82 ALA A O 1
ATOM 609 N N . ASP A 1 83 ? -4.508 -21.484 5.676 1 91.44 83 ASP A N 1
ATOM 610 C CA . ASP A 1 83 ? -5.047 -22.453 4.715 1 91.44 83 ASP A CA 1
ATOM 611 C C . ASP A 1 83 ? -3.961 -22.953 3.766 1 91.44 83 ASP A C 1
ATOM 613 O O . ASP A 1 83 ? -3.885 -24.141 3.477 1 91.44 83 ASP A O 1
ATOM 617 N N . PHE A 1 84 ? -3.193 -22.031 3.295 1 93.44 84 PHE A N 1
ATOM 618 C CA . PHE A 1 84 ? -2.1 -22.391 2.4 1 93.44 84 PHE A CA 1
ATOM 619 C C . PHE A 1 84 ? -1.12 -23.328 3.092 1 93.44 84 PHE A C 1
ATOM 621 O O . PHE A 1 84 ? -0.698 -24.328 2.51 1 93.44 84 PHE A O 1
ATOM 628 N N . GLN A 1 85 ? -0.739 -22.953 4.227 1 92.19 85 GLN A N 1
ATOM 629 C CA . GLN A 1 85 ? 0.209 -23.766 4.973 1 92.19 85 GLN A CA 1
ATOM 630 C C . GLN A 1 85 ? -0.339 -25.172 5.195 1 92.19 85 GLN A C 1
ATOM 632 O O . GLN A 1 85 ? 0.395 -26.156 5.078 1 92.19 85 GLN A O 1
ATOM 637 N N . PHE A 1 86 ? -1.564 -25.234 5.516 1 92.75 86 PHE A N 1
ATOM 638 C CA . PHE A 1 86 ? -2.203 -26.531 5.719 1 92.75 86 PHE A CA 1
ATOM 639 C C . PHE A 1 86 ? -2.146 -27.375 4.445 1 92.75 86 PHE A C 1
ATOM 641 O O . PHE A 1 86 ? -1.686 -28.516 4.465 1 92.75 86 PHE A O 1
ATOM 648 N N . LEU A 1 87 ? -2.617 -26.812 3.367 1 94.06 87 LEU A N 1
ATOM 649 C CA . LEU A 1 87 ? -2.664 -27.547 2.105 1 94.06 87 LEU A CA 1
ATOM 650 C C . LEU A 1 87 ? -1.258 -27.906 1.633 1 94.06 87 LEU A C 1
ATOM 652 O O . LEU A 1 87 ? -1.03 -29 1.12 1 94.06 87 LEU A O 1
ATOM 656 N N . ASN A 1 88 ? -0.384 -26.969 1.739 1 94.94 88 ASN A N 1
ATOM 657 C CA . ASN A 1 88 ? 1 -27.219 1.349 1 94.94 88 ASN A CA 1
ATOM 658 C C . ASN A 1 88 ? 1.608 -28.375 2.131 1 94.94 88 ASN A C 1
ATOM 660 O O . ASN A 1 88 ? 2.393 -29.156 1.587 1 94.94 88 ASN A O 1
ATOM 664 N N . ARG A 1 89 ? 1.318 -28.422 3.385 1 94.38 89 ARG A N 1
ATOM 665 C CA . ARG A 1 89 ? 1.792 -29.547 4.195 1 94.38 89 ARG A CA 1
ATOM 666 C C . ARG A 1 89 ? 1.244 -30.875 3.68 1 94.38 89 ARG A C 1
ATOM 668 O O . ARG A 1 89 ? 1.971 -31.859 3.611 1 94.38 89 ARG A O 1
ATOM 675 N N . GLU A 1 90 ? -0.026 -30.906 3.396 1 94.44 90 GLU A N 1
ATOM 676 C CA . GLU A 1 90 ? -0.645 -32.094 2.85 1 94.44 90 GLU A CA 1
ATOM 677 C C . GLU A 1 90 ? -0.003 -32.5 1.523 1 94.44 90 GLU A C 1
ATOM 679 O O . GLU A 1 90 ? 0.231 -33.688 1.271 1 94.44 90 GLU A O 1
ATOM 684 N N . ILE A 1 91 ? 0.243 -31.609 0.702 1 95.56 91 ILE A N 1
ATOM 685 C CA . ILE A 1 91 ? 0.858 -31.844 -0.598 1 95.56 91 ILE A CA 1
ATOM 686 C C . ILE A 1 91 ? 2.268 -32.406 -0.406 1 95.56 91 ILE A C 1
ATOM 688 O O . ILE A 1 91 ? 2.652 -33.375 -1.056 1 95.56 91 ILE A O 1
ATOM 692 N N . ARG A 1 92 ? 3 -31.812 0.471 1 93.75 92 ARG A N 1
ATOM 693 C CA . ARG A 1 92 ? 4.363 -32.25 0.73 1 93.75 92 ARG A CA 1
ATOM 694 C C . ARG A 1 92 ? 4.375 -33.688 1.232 1 93.75 92 ARG A C 1
ATOM 696 O O . ARG A 1 92 ? 5.258 -34.469 0.866 1 93.75 92 ARG A O 1
ATOM 703 N N . LYS A 1 93 ? 3.477 -34 2.074 1 93.06 93 LYS A N 1
ATOM 704 C CA . LYS A 1 93 ? 3.352 -35.375 2.561 1 93.06 93 LYS A CA 1
ATOM 705 C C . LYS A 1 93 ? 3.109 -36.344 1.408 1 93.06 93 LYS A C 1
ATOM 707 O O . LYS A 1 93 ? 3.705 -37.438 1.364 1 93.06 93 LYS A O 1
ATOM 712 N N . GLN A 1 94 ? 2.207 -35.969 0.574 1 90.69 94 GLN A N 1
ATOM 713 C CA . GLN A 1 94 ? 1.909 -36.781 -0.583 1 90.69 94 GLN A CA 1
ATOM 714 C C . GLN A 1 94 ? 3.146 -37 -1.455 1 90.69 94 GLN A C 1
ATOM 716 O O . GLN A 1 94 ? 3.406 -38.094 -1.937 1 90.69 94 GLN A O 1
ATOM 721 N N . ILE A 1 95 ? 3.861 -35.969 -1.689 1 90.5 95 ILE A N 1
ATOM 722 C CA . ILE A 1 95 ? 5.062 -36.031 -2.518 1 90.5 95 ILE A CA 1
ATOM 723 C C . ILE A 1 95 ? 6.105 -36.938 -1.854 1 90.5 95 ILE A C 1
ATOM 725 O O . ILE A 1 95 ? 6.77 -37.719 -2.527 1 90.5 95 ILE A O 1
ATOM 729 N N . LEU A 1 96 ? 6.258 -36.75 -0.573 1 89.5 96 LEU A N 1
ATOM 730 C CA . LEU A 1 96 ? 7.191 -37.562 0.174 1 89.5 96 LEU A CA 1
ATOM 731 C C . LEU A 1 96 ? 6.82 -39.031 0.052 1 89.5 96 LEU A C 1
ATOM 733 O O . LEU A 1 96 ? 7.691 -39.906 -0.148 1 89.5 96 LEU A O 1
ATOM 737 N N . ASN A 1 97 ? 5.57 -39.375 0.164 1 89.31 97 ASN A N 1
ATOM 738 C CA . ASN A 1 97 ? 5.094 -40.75 0.022 1 89.31 97 ASN A CA 1
ATOM 739 C C . ASN A 1 97 ? 5.379 -41.281 -1.373 1 89.31 97 ASN A C 1
ATOM 741 O O . ASN A 1 97 ? 5.766 -42.438 -1.521 1 89.31 97 ASN A O 1
ATOM 745 N N . GLU A 1 98 ? 5.125 -40.469 -2.352 1 87.5 98 GLU A N 1
ATOM 746 C CA . GLU A 1 98 ? 5.422 -40.875 -3.727 1 87.5 98 GLU A CA 1
ATOM 747 C C . GLU A 1 98 ? 6.902 -41.188 -3.898 1 87.5 98 GLU A C 1
ATOM 749 O O . GLU A 1 98 ? 7.258 -42.156 -4.586 1 87.5 98 GLU A O 1
ATOM 754 N N . ASN A 1 99 ? 7.75 -40.438 -3.297 1 85.81 99 ASN A N 1
ATOM 755 C CA . ASN A 1 99 ? 9.195 -40.625 -3.387 1 85.81 99 ASN A CA 1
ATOM 756 C C . ASN A 1 99 ? 9.617 -41.906 -2.678 1 85.81 99 ASN A C 1
ATOM 758 O O . ASN A 1 99 ? 10.539 -42.594 -3.129 1 85.81 99 ASN A O 1
ATOM 762 N N . LEU A 1 100 ? 9 -42.219 -1.603 1 85.5 100 LEU A N 1
ATOM 763 C CA . LEU A 1 100 ? 9.328 -43.406 -0.824 1 85.5 100 LEU A CA 1
ATOM 764 C C . LEU A 1 100 ? 8.898 -44.688 -1.562 1 85.5 100 LEU A C 1
ATOM 766 O O . LEU A 1 100 ? 9.57 -45.719 -1.476 1 85.5 100 LEU A O 1
ATOM 770 N N . LEU A 1 101 ? 7.734 -44.594 -2.252 1 82.12 101 LEU A N 1
ATOM 771 C CA . LEU A 1 101 ? 7.266 -45.75 -3.021 1 82.12 101 LEU A CA 1
ATOM 772 C C . LEU A 1 101 ? 8.203 -46.031 -4.188 1 82.12 101 LEU A C 1
ATOM 774 O O . LEU A 1 101 ? 8.422 -47.188 -4.535 1 82.12 101 LEU A O 1
ATOM 778 N N . GLY A 1 102 ? 8.82 -45.062 -4.773 1 77 102 GLY A N 1
ATOM 779 C CA . GLY A 1 102 ? 9.859 -45.188 -5.781 1 77 102 GLY A CA 1
ATOM 780 C C . GLY A 1 102 ? 9.375 -45.875 -7.047 1 77 102 GLY A C 1
ATOM 781 O O . GLY A 1 102 ? 10.125 -46.594 -7.695 1 77 102 GLY A O 1
ATOM 782 N N . ASP A 1 103 ? 8.148 -45.875 -7.32 1 79.56 103 ASP A N 1
ATOM 783 C CA . ASP A 1 103 ? 7.621 -46.562 -8.492 1 79.56 103 ASP A CA 1
ATOM 784 C C . ASP A 1 103 ? 7.738 -45.688 -9.742 1 79.56 103 ASP A C 1
ATOM 786 O O . ASP A 1 103 ? 7.289 -46.062 -10.82 1 79.56 103 ASP A O 1
ATOM 790 N N . GLY A 1 104 ? 8.312 -44.531 -9.586 1 79.88 104 GLY A N 1
ATOM 791 C CA . GLY A 1 104 ? 8.578 -43.656 -10.742 1 79.88 104 GLY A CA 1
ATOM 792 C C . GLY A 1 104 ? 7.461 -42.688 -11.016 1 79.88 104 GLY A C 1
ATOM 793 O O . GLY A 1 104 ? 7.578 -41.844 -11.906 1 79.88 104 GLY A O 1
ATOM 794 N N . PHE A 1 105 ? 6.371 -42.844 -10.305 1 81.75 105 PHE A N 1
ATOM 795 C CA . PHE A 1 105 ? 5.25 -41.938 -10.516 1 81.75 105 PHE A CA 1
ATOM 796 C C . PHE A 1 105 ? 5.488 -40.625 -9.789 1 81.75 105 PHE A C 1
ATOM 798 O O . PHE A 1 105 ? 5.828 -40.625 -8.602 1 81.75 105 PHE A O 1
ATOM 805 N N . VAL A 1 106 ? 5.539 -39.562 -10.531 1 88.38 106 VAL A N 1
ATOM 806 C CA . VAL A 1 106 ? 5.695 -38.219 -9.984 1 88.38 106 VAL A CA 1
ATOM 807 C C . VAL A 1 106 ? 4.469 -37.375 -10.32 1 88.38 106 VAL A C 1
ATOM 809 O O . VAL A 1 106 ? 3.984 -37.406 -11.453 1 88.38 106 VAL A O 1
ATOM 812 N N . THR A 1 107 ? 3.922 -36.719 -9.414 1 92.88 107 THR A N 1
ATOM 813 C CA . THR A 1 107 ? 2.748 -35.875 -9.609 1 92.88 107 THR A CA 1
ATOM 814 C C . THR A 1 107 ? 3.029 -34.781 -10.648 1 92.88 107 THR A C 1
ATOM 816 O O . THR A 1 107 ? 3.99 -34.031 -10.508 1 92.88 107 THR A O 1
ATOM 819 N N . SER A 1 108 ? 2.254 -34.781 -11.672 1 95.31 108 SER A N 1
ATOM 820 C CA . SER A 1 108 ? 2.375 -33.75 -12.711 1 95.31 108 SER A CA 1
ATOM 821 C C . SER A 1 108 ? 1.671 -32.469 -12.305 1 95.31 108 SER A C 1
ATOM 823 O O . SER A 1 108 ? 0.833 -32.469 -11.398 1 95.31 108 SER A O 1
ATOM 825 N N . PRO A 1 109 ? 2.02 -31.344 -12.938 1 97.12 109 PRO A N 1
ATOM 826 C CA . PRO A 1 109 ? 1.32 -30.094 -12.633 1 97.12 109 PRO A CA 1
ATOM 827 C C . PRO A 1 109 ? -0.189 -30.188 -12.844 1 97.12 109 PRO A C 1
ATOM 829 O O . PRO A 1 109 ? -0.964 -29.688 -12.031 1 97.12 109 PRO A O 1
ATOM 832 N N . GLN A 1 110 ? -0.597 -30.844 -13.875 1 96.56 110 GLN A N 1
ATOM 833 C CA . GLN A 1 110 ? -2.02 -31.016 -14.148 1 96.56 110 GLN A CA 1
ATOM 834 C C . GLN A 1 110 ? -2.697 -31.844 -13.055 1 96.56 110 GLN A C 1
ATOM 836 O O . GLN A 1 110 ? -3.826 -31.547 -12.656 1 96.56 110 GLN A O 1
ATOM 841 N N . ALA A 1 111 ? -2.014 -32.875 -12.664 1 95.19 111 ALA A N 1
ATOM 842 C CA . ALA A 1 111 ? -2.559 -33.75 -11.617 1 95.19 111 ALA A CA 1
ATOM 843 C C . ALA A 1 111 ? -2.713 -32.969 -10.305 1 95.19 111 ALA A C 1
ATOM 845 O O . ALA A 1 111 ? -3.73 -33.094 -9.625 1 95.19 111 ALA A O 1
ATOM 846 N N . LEU A 1 112 ? -1.704 -32.219 -9.969 1 96.38 112 LEU A N 1
ATOM 847 C CA . LEU A 1 112 ? -1.785 -31.438 -8.75 1 96.38 112 LEU A CA 1
ATOM 848 C C . LEU A 1 112 ? -2.912 -30.406 -8.844 1 96.38 112 LEU A C 1
ATOM 850 O O . LEU A 1 112 ? -3.676 -30.234 -7.891 1 96.38 112 LEU A O 1
ATOM 854 N N . HIS A 1 113 ? -2.977 -29.703 -9.938 1 96.88 113 HIS A N 1
ATOM 855 C CA . HIS A 1 113 ? -4.035 -28.719 -10.172 1 96.88 113 HIS A CA 1
ATOM 856 C C . HIS A 1 113 ? -5.414 -29.359 -9.992 1 96.88 113 HIS A C 1
ATOM 858 O O . HIS A 1 113 ? -6.273 -28.781 -9.32 1 96.88 113 HIS A O 1
ATOM 864 N N . SER A 1 114 ? -5.578 -30.469 -10.586 1 95.12 114 SER A N 1
ATOM 865 C CA . SER A 1 114 ? -6.844 -31.203 -10.477 1 95.12 114 SER A CA 1
ATOM 866 C C . SER A 1 114 ? -7.141 -31.562 -9.031 1 95.12 114 SER A C 1
ATOM 868 O O . SER A 1 114 ? -8.281 -31.453 -8.578 1 95.12 114 SER A O 1
ATOM 870 N N . TRP A 1 115 ? -6.121 -32.062 -8.391 1 94.31 115 TRP A N 1
ATOM 871 C CA . TRP A 1 115 ? -6.293 -32.469 -7 1 94.31 115 TRP A CA 1
ATOM 872 C C . TRP A 1 115 ? -6.695 -31.281 -6.137 1 94.31 115 TRP A C 1
ATOM 874 O O . TRP A 1 115 ? -7.621 -31.375 -5.328 1 94.31 115 TRP A O 1
ATOM 884 N N . ILE A 1 116 ? -5.996 -30.156 -6.277 1 95.31 116 ILE A N 1
ATOM 885 C CA . ILE A 1 116 ? -6.305 -28.953 -5.52 1 95.31 116 ILE A CA 1
ATOM 886 C C . ILE A 1 116 ? -7.746 -28.531 -5.789 1 95.31 116 ILE A C 1
ATOM 888 O O . ILE A 1 116 ? -8.477 -28.172 -4.859 1 95.31 116 ILE A O 1
ATOM 892 N N . THR A 1 117 ? -8.109 -28.547 -7.043 1 93.38 117 THR A N 1
ATOM 893 C CA . THR A 1 117 ? -9.477 -28.188 -7.43 1 93.38 117 THR A CA 1
ATOM 894 C C . THR A 1 117 ? -10.484 -29.062 -6.688 1 93.38 117 THR A C 1
ATOM 896 O O . THR A 1 117 ? -11.484 -28.547 -6.168 1 93.38 117 THR A O 1
ATOM 899 N N . ARG A 1 118 ? -10.219 -30.281 -6.617 1 92.19 118 ARG A N 1
ATOM 900 C CA . ARG A 1 118 ? -11.117 -31.219 -5.941 1 92.19 118 ARG A CA 1
ATOM 901 C C . ARG A 1 118 ? -11.164 -30.953 -4.441 1 92.19 118 ARG A C 1
ATOM 903 O O . ARG A 1 118 ? -12.234 -30.984 -3.832 1 92.19 118 ARG A O 1
ATOM 910 N N . VAL A 1 119 ? -10.016 -30.781 -3.881 1 92.06 119 VAL A N 1
ATOM 911 C CA . VAL A 1 119 ? -9.938 -30.516 -2.447 1 92.06 119 VAL A CA 1
ATOM 912 C C . VAL A 1 119 ? -10.711 -29.234 -2.115 1 92.06 119 VAL A C 1
ATOM 914 O O . VAL A 1 119 ? -11.461 -29.203 -1.136 1 92.06 119 VAL A O 1
ATOM 917 N N . MET A 1 120 ? -10.5 -28.219 -2.9 1 90.94 120 MET A N 1
ATOM 918 C CA . MET A 1 120 ? -11.195 -26.953 -2.676 1 90.94 120 MET A CA 1
ATOM 919 C C . MET A 1 120 ? -12.703 -27.141 -2.783 1 90.94 120 MET A C 1
ATOM 921 O O . MET A 1 120 ? -13.461 -26.594 -1.979 1 90.94 120 MET A O 1
ATOM 925 N N . TYR A 1 121 ? -13.102 -27.844 -3.793 1 87.69 121 TYR A N 1
ATOM 926 C CA . TYR A 1 121 ? -14.523 -28.125 -3.977 1 87.69 121 TYR A CA 1
ATOM 927 C C . TYR A 1 121 ? -15.086 -28.875 -2.779 1 87.69 121 TYR A C 1
ATOM 929 O O . TYR A 1 121 ? -16.188 -28.562 -2.303 1 87.69 121 TYR A O 1
ATOM 937 N N . TYR A 1 122 ? -14.406 -29.828 -2.338 1 88.44 122 TYR A N 1
ATOM 938 C CA . TYR A 1 122 ? -14.82 -30.641 -1.194 1 88.44 122 TYR A CA 1
ATOM 939 C C . TYR A 1 122 ? -14.977 -29.766 0.05 1 88.44 122 TYR A C 1
ATOM 941 O O . TYR A 1 122 ? -15.984 -29.859 0.752 1 88.44 122 TYR A O 1
ATOM 949 N N . ARG A 1 123 ? -14 -29.016 0.305 1 89.56 123 ARG A N 1
ATOM 950 C CA . ARG A 1 123 ? -14.047 -28.156 1.48 1 89.56 123 ARG A CA 1
ATOM 951 C C . ARG A 1 123 ? -15.211 -27.172 1.4 1 89.56 123 ARG A C 1
ATOM 953 O O . ARG A 1 123 ? -15.852 -26.875 2.412 1 89.56 123 ARG A O 1
ATOM 960 N N . ARG A 1 124 ? -15.469 -26.672 0.284 1 86.88 124 ARG A N 1
ATOM 961 C CA . ARG A 1 124 ? -16.625 -25.797 0.083 1 86.88 124 ARG A CA 1
ATOM 962 C C . ARG A 1 124 ? -17.922 -26.531 0.384 1 86.88 124 ARG A C 1
ATOM 964 O O . ARG A 1 124 ? -18.812 -25.969 1.026 1 86.88 124 ARG A O 1
ATOM 971 N N . SER A 1 125 ? -18 -27.688 -0.059 1 86.31 125 SER A N 1
ATOM 972 C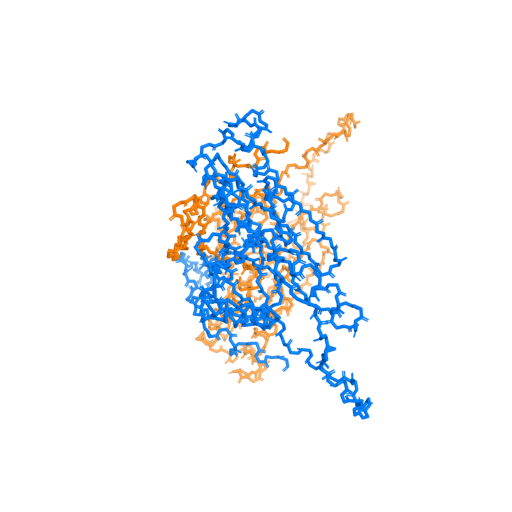 CA . SER A 1 125 ? -19.188 -28.5 0.157 1 86.31 125 SER A CA 1
ATOM 973 C C . SER A 1 125 ? -19.406 -28.797 1.639 1 86.31 125 SER A C 1
ATOM 975 O O . SER A 1 125 ? -20.531 -29.031 2.08 1 86.31 125 SER A O 1
ATOM 977 N N . GLN A 1 126 ? -18.391 -28.812 2.389 1 89.25 126 GLN A N 1
ATOM 978 C CA . GLN A 1 126 ? -18.453 -29.016 3.83 1 89.25 126 GLN A CA 1
ATOM 979 C C . GLN A 1 126 ? -18.688 -27.703 4.57 1 89.25 126 GLN A C 1
ATOM 981 O O . GLN A 1 126 ? -18.531 -27.641 5.793 1 89.25 126 GLN A O 1
ATOM 986 N N . PHE A 1 127 ? -18.875 -26.594 3.793 1 86.38 127 PHE A N 1
ATOM 987 C CA . PHE A 1 127 ? -19.156 -25.266 4.305 1 86.38 127 PHE A CA 1
ATOM 988 C C . PHE A 1 127 ? -17.969 -24.719 5.102 1 86.38 127 PHE A C 1
ATOM 990 O O . PHE A 1 127 ? -18.141 -24 6.078 1 86.38 127 PHE A O 1
ATOM 997 N N . ASP A 1 128 ? -16.812 -25.234 4.723 1 87.56 128 ASP A N 1
ATOM 998 C CA . ASP A 1 128 ? -15.555 -24.75 5.293 1 87.56 128 ASP A CA 1
ATOM 999 C C . ASP A 1 128 ? -14.523 -24.484 4.203 1 87.56 128 ASP A C 1
ATOM 1001 O O . ASP A 1 128 ? -13.477 -25.125 4.16 1 87.56 128 ASP A O 1
ATOM 1005 N N . PRO A 1 129 ? -14.797 -23.547 3.389 1 89.06 129 PRO A N 1
ATOM 1006 C CA . PRO A 1 129 ? -13.938 -23.328 2.225 1 89.06 129 PRO A CA 1
ATOM 1007 C C . PRO A 1 129 ? -12.555 -22.797 2.604 1 89.06 129 PRO A C 1
ATOM 1009 O O . PRO A 1 129 ? -12.398 -22.141 3.641 1 89.06 129 PRO A O 1
ATOM 1012 N N . PHE A 1 130 ? -11.547 -23.172 1.767 1 89.5 130 PHE A N 1
ATOM 1013 C CA . PHE A 1 130 ? -10.25 -22.5 1.825 1 89.5 130 PHE A CA 1
ATOM 1014 C C . PHE A 1 130 ? -10.305 -21.141 1.157 1 89.5 130 PHE A C 1
ATOM 1016 O O . PHE A 1 130 ? -10.828 -21 0.048 1 89.5 130 PHE A O 1
ATOM 1023 N N . TRP A 1 131 ? -9.836 -20.141 1.776 1 89 131 TRP A N 1
ATOM 1024 C CA . TRP A 1 131 ? -9.883 -18.781 1.234 1 89 131 TRP A CA 1
ATOM 1025 C C . TRP A 1 131 ? -8.609 -18.469 0.45 1 89 131 TRP A C 1
ATOM 1027 O O . TRP A 1 131 ? -7.891 -17.516 0.774 1 89 131 TRP A O 1
ATOM 1037 N N . ASN A 1 132 ? -8.367 -19.328 -0.537 1 92.81 132 ASN A N 1
ATOM 1038 C CA . ASN A 1 132 ? -7.148 -19.234 -1.334 1 92.81 132 ASN A CA 1
ATOM 1039 C C . ASN A 1 132 ? -7.457 -19.219 -2.83 1 92.81 132 ASN A C 1
ATOM 1041 O O . ASN A 1 132 ? -8.547 -19.625 -3.244 1 92.81 132 ASN A O 1
ATOM 1045 N N . SER A 1 133 ? -6.602 -18.656 -3.566 1 94.25 133 SER A N 1
ATOM 1046 C CA . SER A 1 133 ? -6.43 -18.891 -4.996 1 94.25 133 SER A CA 1
ATOM 1047 C C . SER A 1 133 ? -5.051 -19.484 -5.301 1 94.25 133 SER A C 1
ATOM 1049 O O . SER A 1 133 ? -4.043 -19 -4.773 1 94.25 133 SER A O 1
ATOM 1051 N N . TYR A 1 134 ? -5.055 -20.5 -6.141 1 96.12 134 TYR A N 1
ATOM 1052 C CA . TYR A 1 134 ? -3.801 -21.172 -6.43 1 96.12 134 TYR A CA 1
ATOM 1053 C C . TYR A 1 134 ? -3.432 -21.047 -7.902 1 96.12 134 TYR A C 1
ATOM 1055 O O . TYR A 1 134 ? -4.305 -21.094 -8.773 1 96.12 134 TYR A O 1
ATOM 1063 N N . ILE A 1 135 ? -2.213 -20.875 -8.117 1 97.5 135 ILE A N 1
ATOM 1064 C CA . ILE A 1 135 ? -1.613 -21.094 -9.43 1 97.5 135 ILE A CA 1
ATOM 1065 C C . ILE A 1 135 ? -0.717 -22.328 -9.391 1 97.5 135 ILE A C 1
ATOM 1067 O O . ILE A 1 135 ? 0.134 -22.453 -8.5 1 97.5 135 ILE A O 1
ATOM 1071 N N . VAL A 1 136 ? -0.973 -23.234 -10.258 1 98.06 136 VAL A N 1
ATOM 1072 C CA . VAL A 1 136 ? -0.117 -24.406 -10.422 1 98.06 136 VAL A CA 1
ATOM 1073 C C . VAL A 1 136 ? 0.517 -24.391 -11.812 1 98.06 136 VAL A C 1
ATOM 1075 O O . VAL A 1 136 ? -0.183 -24.25 -12.82 1 98.06 136 VAL A O 1
ATOM 1078 N N . GLY A 1 137 ? 1.776 -24.453 -11.852 1 98.25 137 GLY A N 1
ATOM 1079 C CA . GLY A 1 137 ? 2.482 -24.453 -13.125 1 98.25 137 GLY A CA 1
ATOM 1080 C C . GLY A 1 137 ? 3.637 -25.438 -13.172 1 98.25 137 GLY A C 1
ATOM 1081 O O . GLY A 1 137 ? 4.113 -25.891 -12.125 1 98.25 137 GLY A O 1
ATOM 1082 N N . GLY A 1 138 ? 3.998 -25.75 -14.383 1 98.31 138 GLY A N 1
ATOM 1083 C CA . GLY A 1 138 ? 5.117 -26.656 -14.586 1 98.31 138 GLY A CA 1
ATOM 1084 C C . GLY A 1 138 ? 5.207 -27.188 -16.016 1 98.31 138 GLY A C 1
ATOM 1085 O O . GLY A 1 138 ? 4.719 -26.547 -16.938 1 98.31 138 GLY A O 1
ATOM 1086 N N . VAL A 1 139 ? 5.988 -28.234 -16.109 1 97.94 139 VAL A N 1
ATOM 1087 C CA . VAL A 1 139 ? 6.156 -28.875 -17.406 1 97.94 139 VAL A CA 1
ATOM 1088 C C . VAL A 1 139 ? 5.727 -30.328 -17.328 1 97.94 139 VAL A C 1
ATOM 1090 O O . VAL A 1 139 ? 6.18 -31.078 -16.453 1 97.94 139 VAL A O 1
ATOM 1093 N N . MET A 1 140 ? 4.863 -30.719 -18.234 1 96.31 140 MET A N 1
ATOM 1094 C CA . MET A 1 140 ? 4.367 -32.094 -18.312 1 96.31 140 MET A CA 1
ATOM 1095 C C . MET A 1 140 ? 5.461 -33.031 -18.797 1 96.31 140 MET A C 1
ATOM 1097 O O . MET A 1 140 ? 6.512 -32.594 -19.266 1 96.31 140 MET A O 1
ATOM 1101 N N . LYS A 1 141 ? 5.184 -34.281 -18.734 1 92.69 141 LYS A N 1
ATOM 1102 C CA . LYS A 1 141 ? 6.148 -35.312 -19.141 1 92.69 141 LYS A CA 1
ATOM 1103 C C . LYS A 1 141 ? 6.504 -35.188 -20.625 1 92.69 141 LYS A C 1
ATOM 1105 O O . LYS A 1 141 ? 7.633 -35.469 -21.016 1 92.69 141 LYS A O 1
ATOM 1110 N N . ASP A 1 142 ? 5.578 -34.719 -21.391 1 94 142 ASP A N 1
ATOM 1111 C CA . ASP A 1 142 ? 5.793 -34.625 -22.828 1 94 142 ASP A CA 1
ATOM 1112 C C . ASP A 1 142 ? 6.508 -33.312 -23.172 1 94 142 ASP A C 1
ATOM 1114 O O . ASP A 1 142 ? 6.688 -32.969 -24.344 1 94 142 ASP A O 1
ATOM 1118 N N . GLY A 1 143 ? 6.805 -32.531 -22.141 1 94 143 GLY A N 1
ATOM 1119 C CA . GLY A 1 143 ? 7.562 -31.312 -22.359 1 94 143 GLY A CA 1
ATOM 1120 C C . GLY A 1 143 ? 6.684 -30.094 -22.484 1 94 143 GLY A C 1
ATOM 1121 O O . GLY A 1 143 ? 7.184 -28.969 -22.609 1 94 143 GLY A O 1
ATOM 1122 N N . THR A 1 144 ? 5.391 -30.266 -22.438 1 95.56 144 THR A N 1
ATOM 1123 C CA . THR A 1 144 ? 4.457 -29.172 -22.625 1 95.56 144 THR A CA 1
ATOM 1124 C C . THR A 1 144 ? 4.297 -28.344 -21.344 1 95.56 144 THR A C 1
ATOM 1126 O O . THR A 1 144 ? 4.004 -28.906 -20.297 1 95.56 144 THR A O 1
ATOM 1129 N N . PRO A 1 145 ? 4.508 -27.047 -21.453 1 97.62 145 PRO A N 1
ATOM 1130 C CA . PRO A 1 145 ? 4.254 -26.203 -20.281 1 97.62 145 PRO A CA 1
ATOM 1131 C C . PRO A 1 145 ? 2.781 -26.172 -19.875 1 97.62 145 PRO A C 1
ATOM 1133 O O . PRO A 1 145 ? 1.902 -26.172 -20.75 1 97.62 145 PRO A O 1
ATOM 1136 N N . TYR A 1 146 ? 2.506 -26.203 -18.625 1 97.75 146 TYR A N 1
ATOM 1137 C CA . TYR A 1 146 ? 1.161 -26.203 -18.062 1 97.75 146 TYR A CA 1
ATOM 1138 C C . TYR A 1 146 ? 1.008 -25.125 -17.016 1 97.75 146 TYR A C 1
ATOM 1140 O O . TYR A 1 146 ? 1.896 -24.922 -16.172 1 97.75 146 TYR A O 1
ATOM 1148 N N . LEU A 1 147 ? -0.038 -24.328 -17.047 1 98.38 147 LEU A N 1
ATOM 1149 C CA . LEU A 1 147 ? -0.374 -23.312 -16.062 1 98.38 147 LEU A CA 1
ATOM 1150 C C . LEU A 1 147 ? -1.865 -23.328 -15.742 1 98.38 147 LEU A C 1
ATOM 1152 O O . LEU A 1 147 ? -2.697 -23.109 -16.625 1 98.38 147 LEU A O 1
ATOM 1156 N N . GLY A 1 148 ? -2.139 -23.531 -14.5 1 97.25 148 GLY A N 1
ATOM 1157 C CA . GLY A 1 148 ? -3.525 -23.656 -14.094 1 97.25 148 GLY A CA 1
ATOM 1158 C C . GLY A 1 148 ? -3.877 -22.812 -12.891 1 97.25 148 GLY A C 1
ATOM 1159 O O . GLY A 1 148 ? -3.012 -22.5 -12.062 1 97.25 148 GLY A O 1
ATOM 1160 N N . TYR A 1 149 ? -5.137 -22.438 -12.828 1 96.06 149 TYR A N 1
ATOM 1161 C CA . TYR A 1 149 ? -5.715 -21.609 -11.766 1 96.06 149 TYR A CA 1
ATOM 1162 C C . TYR A 1 149 ? -6.844 -22.359 -11.062 1 96.06 149 TYR A C 1
ATOM 1164 O O . TYR A 1 149 ? -7.629 -23.062 -11.703 1 96.06 149 TYR A O 1
ATOM 1172 N N . ALA A 1 150 ? -6.863 -22.266 -9.75 1 93.62 150 ALA A N 1
ATOM 1173 C CA . ALA A 1 150 ? -7.984 -22.781 -8.961 1 93.62 150 ALA A CA 1
ATOM 1174 C C . ALA A 1 150 ? -8.289 -21.859 -7.777 1 93.62 150 ALA A C 1
ATOM 1176 O O . ALA A 1 150 ? -7.367 -21.391 -7.105 1 93.62 150 ALA A O 1
ATOM 1177 N N . ASN A 1 151 ? -9.578 -21.531 -7.535 1 86.19 151 ASN A N 1
ATOM 1178 C CA . ASN A 1 151 ? -9.891 -20.703 -6.375 1 86.19 151 ASN A CA 1
ATOM 1179 C C . ASN A 1 151 ? -11.055 -21.297 -5.574 1 86.19 151 ASN A C 1
ATOM 1181 O O . ASN A 1 151 ? -11.586 -22.344 -5.922 1 86.19 151 ASN A O 1
ATOM 1185 N N . MET A 1 152 ? -11.375 -20.547 -4.535 1 76.19 152 MET A N 1
ATOM 1186 C CA . MET A 1 152 ? -12.297 -21 -3.49 1 76.19 152 MET A CA 1
ATOM 1187 C C . MET A 1 152 ? -13.703 -21.172 -4.047 1 76.19 152 MET A C 1
ATOM 1189 O O . MET A 1 152 ? -14.484 -21.969 -3.531 1 76.19 152 MET A O 1
ATOM 1193 N N . ILE A 1 153 ? -13.969 -20.422 -5.02 1 71.19 153 ILE A N 1
ATOM 1194 C CA . ILE A 1 153 ? -15.352 -20.516 -5.496 1 71.19 153 ILE A CA 1
ATOM 1195 C C . ILE A 1 153 ? -15.445 -21.562 -6.605 1 71.19 153 ILE A C 1
ATOM 1197 O O . ILE A 1 153 ? -16.469 -21.688 -7.27 1 71.19 153 ILE A O 1
ATOM 1201 N N . GLY A 1 154 ? -14.336 -22.297 -6.84 1 70.44 154 GLY A N 1
ATOM 1202 C CA . GLY A 1 154 ? -14.391 -23.469 -7.691 1 70.44 154 GLY A CA 1
ATOM 1203 C C . GLY A 1 154 ? -14.07 -23.172 -9.141 1 70.44 154 GLY A C 1
ATOM 1204 O O . GLY A 1 154 ? -14.352 -23.984 -10.023 1 70.44 154 GLY A O 1
ATOM 1205 N N . VAL A 1 155 ? -13.656 -21.969 -9.305 1 78.06 155 VAL A N 1
ATOM 1206 C CA . VAL A 1 155 ? -13.242 -21.672 -10.672 1 78.06 155 VAL A CA 1
ATOM 1207 C C . VAL A 1 155 ? -11.859 -22.281 -10.938 1 78.06 155 VAL A C 1
ATOM 1209 O O . VAL A 1 155 ? -10.945 -22.125 -10.125 1 78.06 155 VAL A O 1
ATOM 1212 N N . ALA A 1 156 ? -11.836 -23.156 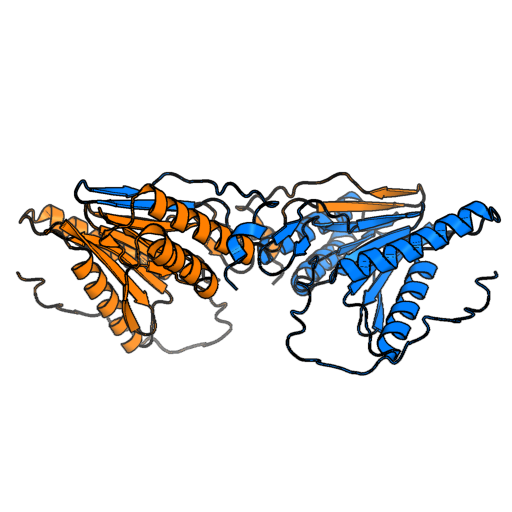-11.977 1 86.38 156 ALA A N 1
ATOM 1213 C CA . ALA A 1 156 ? -10.57 -23.766 -12.383 1 86.38 156 ALA A CA 1
ATOM 1214 C C . ALA A 1 156 ? -10.383 -23.703 -13.891 1 86.38 156 ALA A C 1
ATOM 1216 O O . ALA A 1 156 ? -11.312 -24.031 -14.648 1 86.38 156 ALA A O 1
ATOM 1217 N N . PHE A 1 157 ? -9.266 -23.203 -14.312 1 88.62 157 PHE A N 1
ATOM 1218 C CA . PHE A 1 157 ? -8.984 -23.172 -15.742 1 88.62 157 PHE A CA 1
ATOM 1219 C C . PHE A 1 157 ? -7.484 -23.141 -16 1 88.62 157 PHE A C 1
ATOM 1221 O O . PHE A 1 157 ? -6.691 -22.969 -15.078 1 88.62 157 PHE A O 1
ATOM 1228 N N . ASN A 1 158 ? -7.16 -23.5 -17.219 1 93.25 158 ASN A N 1
ATOM 1229 C CA . ASN A 1 158 ? -5.797 -23.344 -17.719 1 93.25 158 ASN A CA 1
ATOM 1230 C C . ASN A 1 158 ? -5.676 -22.141 -18.656 1 93.25 158 ASN A C 1
ATOM 1232 O O . ASN A 1 158 ? -6.574 -21.891 -19.453 1 93.25 158 ASN A O 1
ATOM 1236 N N . GLU A 1 159 ? -4.621 -21.344 -18.453 1 94.25 159 GLU A N 1
ATOM 1237 C CA . GLU A 1 159 ? -4.383 -20.172 -19.312 1 94.25 159 GLU A CA 1
ATOM 1238 C C . GLU A 1 159 ? -2.889 -19.938 -19.516 1 94.25 159 GLU A C 1
ATOM 1240 O O . GLU A 1 159 ? -2.061 -20.531 -18.812 1 94.25 159 GLU A O 1
ATOM 1245 N N . ASP A 1 160 ? -2.598 -19.156 -20.516 1 97.38 160 ASP A N 1
ATOM 1246 C CA . ASP A 1 160 ? -1.202 -18.844 -20.812 1 97.38 160 ASP A CA 1
ATOM 1247 C C . ASP A 1 160 ? -0.625 -17.875 -19.781 1 97.38 160 ASP A C 1
ATOM 1249 O O . ASP A 1 160 ? 0.589 -17.828 -19.562 1 97.38 160 ASP A O 1
ATOM 1253 N N . SER A 1 161 ? -1.491 -17.094 -19.25 1 97.81 161 SER A N 1
ATOM 1254 C CA . SER A 1 161 ? -1.104 -16.172 -18.188 1 97.81 161 SER A CA 1
ATOM 1255 C C . SER A 1 161 ? -2.201 -16.062 -17.125 1 97.81 161 SER A C 1
ATOM 1257 O O . SER A 1 161 ? -3.389 -16.094 -17.453 1 97.81 161 SER A O 1
ATOM 1259 N N . ILE A 1 162 ? -1.776 -15.969 -15.906 1 96.56 162 ILE A N 1
ATOM 1260 C CA . ILE A 1 162 ? -2.73 -15.922 -14.805 1 96.56 162 ILE A CA 1
ATOM 1261 C C . ILE A 1 162 ? -2.283 -14.883 -13.773 1 96.56 162 ILE A C 1
ATOM 1263 O O . ILE A 1 162 ? -1.096 -14.781 -13.461 1 96.56 162 ILE A O 1
ATOM 1267 N N . ALA A 1 163 ? -3.188 -14.094 -13.297 1 94.81 163 ALA A N 1
ATOM 1268 C CA . ALA A 1 163 ? -3.006 -13.203 -12.148 1 94.81 163 ALA A CA 1
ATOM 1269 C C . ALA A 1 163 ? -4.129 -13.391 -11.133 1 94.81 163 ALA A C 1
ATOM 1271 O O . ALA A 1 163 ? -5.285 -13.609 -11.508 1 94.81 163 ALA A O 1
ATOM 1272 N N . THR A 1 164 ? -3.762 -13.328 -9.883 1 91.88 164 THR A N 1
ATOM 1273 C CA . THR A 1 164 ? -4.75 -13.516 -8.828 1 91.88 164 THR A CA 1
ATOM 1274 C C . THR A 1 164 ? -4.809 -12.289 -7.922 1 91.88 164 THR A C 1
ATOM 1276 O O . THR A 1 164 ? -3.973 -11.391 -8.031 1 91.88 164 THR A O 1
ATOM 1279 N N . GLY A 1 165 ? -5.797 -12.273 -7.066 1 82.81 165 GLY A N 1
ATOM 1280 C CA . GLY A 1 165 ? -5.922 -11.219 -6.074 1 82.81 165 GLY A CA 1
ATOM 1281 C C . GLY A 1 165 ? -6.613 -9.977 -6.605 1 82.81 165 GLY A C 1
ATOM 1282 O O . GLY A 1 165 ? -7.105 -9.969 -7.738 1 82.81 165 GLY A O 1
ATOM 1283 N N . PHE A 1 166 ? -6.562 -8.906 -5.82 1 73.12 166 PHE A N 1
ATOM 1284 C CA . PHE A 1 166 ? -7.266 -7.676 -6.16 1 73.12 166 PHE A CA 1
ATOM 1285 C C . PHE A 1 166 ? -6.57 -6.953 -7.309 1 73.12 166 PHE A C 1
ATOM 1287 O O . PHE A 1 166 ? -7.211 -6.234 -8.078 1 73.12 166 PHE A O 1
ATOM 1294 N N . GLY A 1 167 ? -5.352 -7.234 -7.52 1 76.88 167 GLY A N 1
ATOM 1295 C CA . GLY A 1 167 ? -4.598 -6.555 -8.562 1 76.88 167 GLY A CA 1
ATOM 1296 C C . GLY A 1 167 ? -4.566 -7.324 -9.875 1 76.88 167 GLY A C 1
ATOM 1297 O O . GLY A 1 167 ? -3.908 -6.906 -10.828 1 76.88 167 GLY A O 1
ATOM 1298 N N . ALA A 1 168 ? -5.316 -8.359 -9.891 1 86.44 168 ALA A N 1
ATOM 1299 C CA . ALA A 1 168 ? -5.297 -9.211 -11.078 1 86.44 168 ALA A CA 1
ATOM 1300 C C . ALA A 1 168 ? -5.738 -8.438 -12.32 1 86.44 168 ALA A C 1
ATOM 1302 O O . ALA A 1 168 ? -5.207 -8.648 -13.406 1 86.44 168 ALA A O 1
ATOM 1303 N N . HIS A 1 169 ? -6.703 -7.574 -12.148 1 85.88 169 HIS A N 1
ATOM 1304 C CA . HIS A 1 169 ? -7.238 -6.828 -13.289 1 85.88 169 HIS A CA 1
ATOM 1305 C C . HIS A 1 169 ? -6.191 -5.891 -13.875 1 85.88 169 HIS A C 1
ATOM 1307 O O . HIS A 1 169 ? -6.297 -5.488 -15.039 1 85.88 169 HIS A O 1
ATOM 1313 N N . LEU A 1 170 ? -5.203 -5.539 -13.133 1 82 170 LEU A N 1
ATOM 1314 C CA . LEU A 1 170 ? -4.121 -4.688 -13.617 1 82 170 LEU A CA 1
ATOM 1315 C C . LEU A 1 170 ? -2.971 -5.527 -14.164 1 82 170 LEU A C 1
ATOM 1317 O O . LEU A 1 170 ? -2.314 -5.133 -15.133 1 82 170 LEU A O 1
ATOM 1321 N N . ALA A 1 171 ? -2.709 -6.641 -13.508 1 91 171 ALA A N 1
ATOM 1322 C CA . ALA A 1 171 ? -1.556 -7.461 -13.859 1 91 171 ALA A CA 1
ATOM 1323 C C . ALA A 1 171 ? -1.843 -8.305 -15.102 1 91 171 ALA A C 1
ATOM 1325 O O . ALA A 1 171 ? -0.958 -8.523 -15.93 1 91 171 ALA A O 1
ATOM 1326 N N . SER A 1 172 ? -3.066 -8.719 -15.281 1 93.31 172 SER A N 1
ATOM 1327 C CA . SER A 1 172 ? -3.43 -9.633 -16.359 1 93.31 172 SER A CA 1
ATOM 1328 C C . SER A 1 172 ? -3.184 -8.992 -17.719 1 93.31 172 SER A C 1
ATOM 1330 O O . SER A 1 172 ? -2.576 -9.602 -18.609 1 93.31 172 SER A O 1
ATOM 1332 N N . PRO A 1 173 ? -3.646 -7.758 -17.922 1 92 173 PRO A N 1
ATOM 1333 C CA . PRO A 1 173 ? -3.389 -7.125 -19.219 1 92 173 PRO A CA 1
ATOM 1334 C C . PRO A 1 173 ? -1.899 -7.004 -19.531 1 92 173 PRO A C 1
ATOM 1336 O O . PRO A 1 173 ? -1.502 -7.082 -20.703 1 92 173 PRO A O 1
ATOM 1339 N N . VAL A 1 174 ? -1.12 -6.809 -18.516 1 91.56 174 VAL A N 1
ATOM 1340 C CA . VAL A 1 174 ? 0.323 -6.691 -18.703 1 91.56 174 VAL A CA 1
ATOM 1341 C C . VAL A 1 174 ? 0.888 -8 -19.234 1 91.56 174 VAL A C 1
ATOM 1343 O O . VAL A 1 174 ? 1.655 -8.008 -20.203 1 91.56 174 VAL A O 1
ATOM 1346 N N . LEU A 1 175 ? 0.492 -9.062 -18.672 1 96.81 175 LEU A N 1
ATOM 1347 C CA . LEU A 1 175 ? 0.963 -10.375 -19.078 1 96.81 175 LEU A CA 1
ATOM 1348 C C . LEU A 1 175 ? 0.438 -10.742 -20.469 1 96.81 175 LEU A C 1
ATOM 1350 O O . LEU A 1 175 ? 1.192 -11.219 -21.312 1 96.81 175 LEU A O 1
ATOM 1354 N N . ARG A 1 176 ? -0.779 -10.453 -20.672 1 95.75 176 ARG A N 1
ATOM 1355 C CA . ARG A 1 176 ? -1.399 -10.773 -21.953 1 95.75 176 ARG A CA 1
ATOM 1356 C C . ARG A 1 176 ? -0.768 -9.961 -23.078 1 95.75 176 ARG A C 1
ATOM 1358 O O . ARG A 1 176 ? -0.554 -10.477 -24.188 1 95.75 176 ARG A O 1
ATOM 1365 N N . LYS A 1 177 ? -0.546 -8.727 -22.812 1 94.62 177 LYS A N 1
ATOM 1366 C CA . LYS A 1 177 ? 0.069 -7.852 -23.812 1 94.62 177 LYS A CA 1
ATOM 1367 C C . LYS A 1 177 ? 1.442 -8.367 -24.219 1 94.62 177 LYS A C 1
ATOM 1369 O O . LYS A 1 177 ? 1.82 -8.266 -25.391 1 94.62 177 LYS A O 1
ATOM 1374 N N . ALA A 1 178 ? 2.189 -8.867 -23.266 1 94.88 178 ALA A N 1
ATOM 1375 C CA . ALA A 1 178 ? 3.508 -9.414 -23.578 1 94.88 178 ALA A CA 1
ATOM 1376 C C . ALA A 1 178 ? 3.402 -10.586 -24.547 1 94.88 178 ALA A C 1
ATOM 1378 O O . ALA A 1 178 ? 4.184 -10.688 -25.5 1 94.88 178 ALA A O 1
ATOM 1379 N N . ILE A 1 179 ? 2.408 -11.422 -24.344 1 97.25 179 ILE A N 1
ATOM 1380 C CA . ILE A 1 179 ? 2.205 -12.578 -25.219 1 97.25 179 ILE A CA 1
ATOM 1381 C C . ILE A 1 179 ? 1.747 -12.109 -26.594 1 97.25 179 ILE A C 1
ATOM 1383 O O . ILE A 1 179 ? 2.223 -12.609 -27.625 1 97.25 179 ILE A O 1
ATOM 1387 N N . GLU A 1 180 ? 0.905 -11.141 -26.609 1 96.19 180 GLU A N 1
ATOM 1388 C CA . GLU A 1 180 ? 0.362 -10.625 -27.859 1 96.19 180 GLU A CA 1
ATOM 1389 C C . GLU A 1 180 ? 1.438 -9.906 -28.672 1 96.19 180 GLU A C 1
ATOM 1391 O O . GLU A 1 180 ? 1.593 -10.172 -29.859 1 96.19 180 GLU A O 1
ATOM 1396 N N . THR A 1 181 ? 2.223 -9.086 -28.109 1 96.25 181 THR A N 1
ATOM 1397 C CA . THR A 1 181 ? 3.137 -8.195 -28.812 1 96.25 181 THR A CA 1
ATOM 1398 C C . THR A 1 181 ? 4.477 -8.883 -29.062 1 96.25 181 THR A C 1
ATOM 1400 O O . THR A 1 181 ? 5.102 -8.68 -30.109 1 96.25 181 THR A O 1
ATOM 1403 N N . LYS A 1 182 ? 4.879 -9.727 -28.062 1 95.19 182 LYS A N 1
ATOM 1404 C CA . LYS A 1 182 ? 6.227 -10.281 -28.172 1 95.19 182 LYS A CA 1
ATOM 1405 C C . LYS A 1 182 ? 6.195 -11.695 -28.734 1 95.19 182 LYS A C 1
ATOM 1407 O O . LYS A 1 182 ? 7.219 -12.203 -29.203 1 95.19 182 LYS A O 1
ATOM 1412 N N . ALA A 1 183 ? 5.047 -12.312 -28.734 1 95.44 183 ALA A N 1
ATOM 1413 C CA . ALA A 1 183 ? 4.988 -13.711 -29.141 1 95.44 183 ALA A CA 1
ATOM 1414 C C . ALA A 1 183 ? 3.881 -13.93 -30.172 1 95.44 183 ALA A C 1
ATOM 1416 O O . ALA A 1 183 ? 3.518 -15.07 -30.469 1 95.44 183 ALA A O 1
ATOM 1417 N N . GLY A 1 184 ? 3.258 -12.836 -30.703 1 93.94 184 GLY A N 1
ATOM 1418 C CA . GLY A 1 184 ? 2.238 -12.938 -31.734 1 93.94 184 GLY A CA 1
ATOM 1419 C C . GLY A 1 184 ? 0.975 -13.625 -31.266 1 93.94 184 GLY A C 1
ATOM 1420 O O . GLY A 1 184 ? 0.308 -14.312 -32.031 1 93.94 184 GLY A O 1
ATOM 1421 N N . GLY A 1 185 ? 0.739 -13.695 -30.016 1 94.5 185 GLY A N 1
ATOM 1422 C CA . GLY A 1 185 ? -0.495 -14.234 -29.453 1 94.5 185 GLY A CA 1
ATOM 1423 C C . GLY A 1 185 ? -0.372 -15.68 -29.016 1 94.5 185 GLY A C 1
ATOM 1424 O O . GLY A 1 185 ? -1.342 -16.266 -28.531 1 94.5 185 GLY A O 1
ATOM 1425 N N . ASP A 1 186 ? 0.792 -16.234 -29.234 1 96.62 186 ASP A N 1
ATOM 1426 C CA . ASP A 1 186 ? 1.024 -17.625 -28.859 1 96.62 186 ASP A CA 1
ATOM 1427 C C . ASP A 1 186 ? 2.154 -17.734 -27.828 1 96.62 186 ASP A C 1
ATOM 1429 O O . ASP A 1 186 ? 3.324 -17.547 -28.172 1 96.62 186 ASP A O 1
ATOM 1433 N N . ALA A 1 187 ? 1.842 -18.156 -26.641 1 96.56 187 ALA A N 1
ATOM 1434 C CA . ALA A 1 187 ? 2.805 -18.25 -25.531 1 96.56 187 ALA A CA 1
ATOM 1435 C C . ALA A 1 187 ? 3.939 -19.203 -25.875 1 96.56 187 ALA A C 1
ATOM 1437 O O . ALA A 1 187 ? 5.031 -19.109 -25.312 1 96.56 187 ALA A O 1
ATOM 1438 N N . LYS A 1 188 ? 3.66 -20.062 -26.766 1 95.62 188 LYS A N 1
ATOM 1439 C CA . LYS A 1 188 ? 4.672 -21.031 -27.188 1 95.62 188 LYS A CA 1
ATOM 1440 C C . LYS A 1 188 ? 5.848 -20.344 -27.859 1 95.62 188 LYS A C 1
ATOM 1442 O O . LYS A 1 188 ? 6.922 -20.938 -28 1 95.62 188 LYS A O 1
ATOM 1447 N N . ASN A 1 189 ? 5.652 -19.156 -28.297 1 97.31 189 ASN A N 1
ATOM 1448 C CA . ASN A 1 189 ? 6.699 -18.391 -28.969 1 97.31 189 ASN A CA 1
ATOM 1449 C C . ASN A 1 189 ? 7.324 -17.344 -28.062 1 97.31 189 ASN A C 1
ATOM 1451 O O . ASN A 1 189 ? 8.188 -16.578 -28.484 1 97.31 189 ASN A O 1
ATOM 1455 N N . LEU A 1 190 ? 6.879 -17.234 -26.906 1 97.88 190 LEU A N 1
ATOM 1456 C CA . LEU A 1 190 ? 7.391 -16.25 -25.953 1 97.88 190 LEU A CA 1
ATOM 1457 C C . LEU A 1 190 ? 8.742 -16.672 -25.406 1 97.88 190 LEU A C 1
ATOM 1459 O O . LEU A 1 190 ? 8.898 -17.797 -24.938 1 97.88 190 LEU A O 1
ATOM 1463 N N . SER A 1 191 ? 9.727 -15.836 -25.5 1 97.94 191 SER A N 1
ATOM 1464 C CA . SER A 1 191 ? 11.055 -16.141 -24.984 1 97.94 191 SER A CA 1
ATOM 1465 C C . SER A 1 191 ? 11.086 -16.047 -23.453 1 97.94 191 SER A C 1
ATOM 1467 O O . SER A 1 191 ? 10.211 -15.43 -22.859 1 97.94 191 SER A O 1
ATOM 1469 N N . TYR A 1 192 ? 12.117 -16.641 -22.906 1 97.12 192 TYR A N 1
ATOM 1470 C CA . TYR A 1 192 ? 12.312 -16.547 -21.469 1 97.12 192 TYR A CA 1
ATOM 1471 C C . TYR 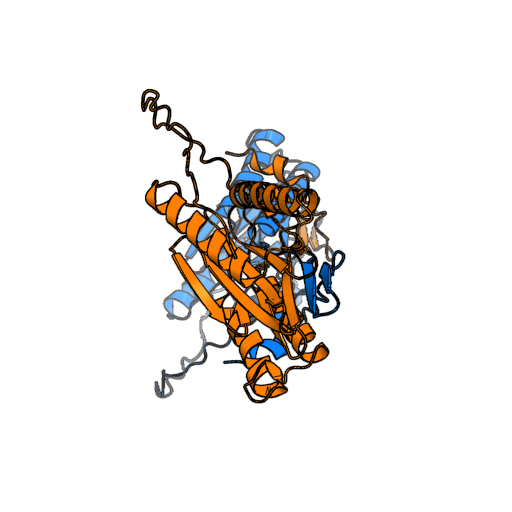A 1 192 ? 12.453 -15.086 -21.031 1 97.12 192 TYR A C 1
ATOM 1473 O O . TYR A 1 192 ? 11.844 -14.664 -20.047 1 97.12 192 TYR A O 1
ATOM 1481 N N . GLU A 1 193 ? 13.258 -14.32 -21.719 1 96.88 193 GLU A N 1
ATOM 1482 C CA . GLU A 1 193 ? 13.539 -12.93 -21.359 1 96.88 193 GLU A CA 1
ATOM 1483 C C . GLU A 1 193 ? 12.266 -12.086 -21.391 1 96.88 193 GLU A C 1
ATOM 1485 O O . GLU A 1 193 ? 12.031 -11.281 -20.484 1 96.88 193 GLU A O 1
ATOM 1490 N N . ASP A 1 194 ? 11.484 -12.32 -22.422 1 96.94 194 ASP A N 1
ATOM 1491 C CA . ASP A 1 194 ? 10.234 -11.57 -22.547 1 96.94 194 ASP A CA 1
ATOM 1492 C C . ASP A 1 194 ? 9.25 -11.961 -21.453 1 96.94 194 ASP A C 1
ATOM 1494 O O . ASP A 1 194 ? 8.555 -11.102 -20.906 1 96.94 194 ASP A O 1
ATOM 1498 N N . ALA A 1 195 ? 9.164 -13.25 -21.188 1 97.69 195 ALA A N 1
ATOM 1499 C CA . ALA A 1 195 ? 8.281 -13.727 -20.125 1 97.69 195 ALA A CA 1
ATOM 1500 C C . ALA A 1 195 ? 8.695 -13.172 -18.766 1 97.69 195 ALA A C 1
ATOM 1502 O O . ALA A 1 195 ? 7.848 -12.719 -18 1 97.69 195 ALA A O 1
ATOM 1503 N N . LEU A 1 196 ? 9.984 -13.234 -18.5 1 96.19 196 LEU A N 1
ATOM 1504 C CA . LEU A 1 196 ? 10.516 -12.711 -17.25 1 96.19 196 LEU A CA 1
ATOM 1505 C C . LEU A 1 196 ? 10.219 -11.227 -17.109 1 96.19 196 LEU A C 1
ATOM 1507 O O . LEU A 1 196 ? 9.828 -10.766 -16.031 1 96.19 196 LEU A O 1
ATOM 1511 N N . GLN A 1 197 ? 10.398 -10.516 -18.109 1 93.94 197 GLN A N 1
ATOM 1512 C CA . GLN A 1 197 ? 10.117 -9.078 -18.094 1 93.94 197 GLN A CA 1
ATOM 1513 C C . GLN A 1 197 ? 8.633 -8.82 -17.828 1 93.94 197 GLN A C 1
ATOM 1515 O O . GLN A 1 197 ? 8.281 -7.902 -17.094 1 93.94 197 GLN A O 1
ATOM 1520 N N . ALA A 1 198 ? 7.797 -9.578 -18.531 1 95.06 198 ALA A N 1
ATOM 1521 C CA . ALA A 1 198 ? 6.359 -9.438 -18.312 1 95.06 198 ALA A CA 1
ATOM 1522 C C . ALA A 1 198 ? 6.004 -9.656 -16.844 1 95.06 198 ALA A C 1
ATOM 1524 O O . ALA A 1 198 ? 5.188 -8.93 -16.281 1 95.06 198 ALA A O 1
ATOM 1525 N N . ILE A 1 199 ? 6.652 -10.656 -16.25 1 96.5 199 ILE A N 1
ATOM 1526 C CA . ILE A 1 199 ? 6.434 -10.969 -14.836 1 96.5 199 ILE A CA 1
ATOM 1527 C C . ILE A 1 199 ? 6.906 -9.805 -13.969 1 96.5 199 ILE A C 1
ATOM 1529 O O . ILE A 1 199 ? 6.191 -9.367 -13.062 1 96.5 199 ILE A O 1
ATOM 1533 N N . LYS A 1 200 ? 8.055 -9.312 -14.25 1 91.25 200 LYS A N 1
ATOM 1534 C CA . LYS A 1 200 ? 8.586 -8.188 -13.492 1 91.25 200 LYS A CA 1
ATOM 1535 C C . LYS A 1 200 ? 7.684 -6.961 -13.625 1 91.25 200 LYS A C 1
ATOM 1537 O O . LYS A 1 200 ? 7.426 -6.27 -12.641 1 91.25 200 LYS A O 1
ATOM 1542 N N . ASP A 1 201 ? 7.223 -6.723 -14.812 1 89.44 201 ASP A N 1
ATOM 1543 C CA . ASP A 1 201 ? 6.305 -5.609 -15.047 1 89.44 201 ASP A CA 1
ATOM 1544 C C . ASP A 1 201 ? 5.008 -5.797 -14.266 1 89.44 201 ASP A C 1
ATOM 1546 O O . ASP A 1 201 ? 4.488 -4.844 -13.68 1 89.44 201 ASP A O 1
ATOM 1550 N N . ALA A 1 202 ? 4.48 -7.012 -14.32 1 92 202 ALA A N 1
ATOM 1551 C CA . ALA A 1 202 ? 3.254 -7.312 -13.586 1 92 202 ALA A CA 1
ATOM 1552 C C . ALA A 1 202 ? 3.449 -7.102 -12.086 1 92 202 ALA A C 1
ATOM 1554 O O . ALA A 1 202 ? 2.6 -6.5 -11.422 1 92 202 ALA A O 1
ATOM 1555 N N . MET A 1 203 ? 4.594 -7.566 -11.578 1 90.06 203 MET A N 1
ATOM 1556 C CA . MET A 1 203 ? 4.891 -7.395 -10.156 1 90.06 203 MET A CA 1
ATOM 1557 C C . MET A 1 203 ? 5.031 -5.918 -9.805 1 90.06 203 MET A C 1
ATOM 1559 O O . MET A 1 203 ? 4.629 -5.492 -8.719 1 90.06 203 MET A O 1
ATOM 1563 N N . THR A 1 204 ? 5.613 -5.16 -10.672 1 84.38 204 THR A N 1
ATOM 1564 C CA . THR A 1 204 ? 5.785 -3.725 -10.461 1 84.38 204 THR A CA 1
ATOM 1565 C C . THR A 1 204 ? 4.434 -3.021 -10.375 1 84.38 204 THR A C 1
ATOM 1567 O O . THR A 1 204 ? 4.199 -2.227 -9.469 1 84.38 204 THR A O 1
ATOM 1570 N N . VAL A 1 205 ? 3.555 -3.375 -11.328 1 82.56 205 VAL A N 1
ATOM 1571 C CA . VAL A 1 205 ? 2.225 -2.775 -11.352 1 82.56 205 VAL A CA 1
ATOM 1572 C C . VAL A 1 205 ? 1.479 -3.129 -10.062 1 82.56 205 VAL A C 1
ATOM 1574 O O . VAL A 1 205 ? 0.792 -2.283 -9.484 1 82.56 205 VAL A O 1
ATOM 1577 N N . LEU A 1 206 ? 1.622 -4.336 -9.688 1 84.19 206 LEU A N 1
ATOM 1578 C CA . LEU A 1 206 ? 0.954 -4.781 -8.469 1 84.19 206 LEU A CA 1
ATOM 1579 C C . LEU A 1 206 ? 1.504 -4.047 -7.25 1 84.19 206 LEU A C 1
ATOM 1581 O O . LEU A 1 206 ? 0.749 -3.693 -6.34 1 84.19 206 LEU A O 1
ATOM 1585 N N . PHE A 1 207 ? 2.783 -3.816 -7.211 1 83.12 207 PHE A N 1
ATOM 1586 C CA . PHE A 1 207 ? 3.428 -3.109 -6.113 1 83.12 207 PHE A CA 1
ATOM 1587 C C . PHE A 1 207 ? 2.922 -1.675 -6.02 1 83.12 207 PHE A C 1
ATOM 1589 O O . PHE A 1 207 ? 2.553 -1.211 -4.938 1 83.12 207 PHE A O 1
ATOM 1596 N N . TYR A 1 208 ? 2.875 -1.064 -7.129 1 73.06 208 TYR A N 1
ATOM 1597 C CA . TYR A 1 208 ? 2.475 0.338 -7.141 1 73.06 208 TYR A CA 1
ATOM 1598 C C . TYR A 1 208 ? 0.997 0.486 -6.801 1 73.06 208 TYR A C 1
ATOM 1600 O O . TYR A 1 208 ? 0.592 1.477 -6.184 1 73.06 208 TYR A O 1
ATOM 1608 N N . ARG A 1 209 ? 0.297 -0.446 -7.234 1 75.5 209 ARG A N 1
ATOM 1609 C CA . ARG A 1 209 ? -1.13 -0.416 -6.93 1 75.5 209 ARG A CA 1
ATOM 1610 C C . ARG A 1 209 ? -1.375 -0.588 -5.434 1 75.5 209 ARG A C 1
ATOM 1612 O O . ARG A 1 209 ? -2.225 0.093 -4.855 1 75.5 209 ARG A O 1
ATOM 1619 N N . ASP A 1 210 ? -0.604 -1.427 -4.914 1 75.38 210 ASP A N 1
ATOM 1620 C CA . ASP A 1 210 ? -0.931 -1.831 -3.551 1 75.38 210 ASP A CA 1
ATOM 1621 C C . ASP A 1 210 ? -0.138 -1.016 -2.531 1 75.38 210 ASP A C 1
ATOM 1623 O O . ASP A 1 210 ? -0.434 -1.051 -1.336 1 75.38 210 ASP A O 1
ATOM 1627 N N . CYS A 1 211 ? 0.826 -0.325 -2.977 1 73.25 211 CYS A N 1
ATOM 1628 C CA . CYS A 1 211 ? 1.59 0.531 -2.076 1 73.25 211 CYS A CA 1
ATOM 1629 C C . CYS A 1 211 ? 1.297 2.002 -2.342 1 73.25 211 CYS A C 1
ATOM 1631 O O . CYS A 1 211 ? 1.958 2.631 -3.17 1 73.25 211 CYS A O 1
ATOM 1633 N N . ARG A 1 212 ? 0.458 2.592 -1.602 1 69.12 212 ARG A N 1
ATOM 1634 C CA . ARG A 1 212 ? 0.017 3.969 -1.805 1 69.12 212 ARG A CA 1
ATOM 1635 C C . ARG A 1 212 ? 0.666 4.906 -0.792 1 69.12 212 ARG A C 1
ATOM 1637 O O . ARG A 1 212 ? 0.261 6.062 -0.662 1 69.12 212 ARG A O 1
ATOM 1644 N N . ALA A 1 213 ? 1.512 4.469 -0.013 1 69.06 213 ALA A N 1
ATOM 1645 C CA . ALA A 1 213 ? 2.283 5.27 0.934 1 69.06 213 ALA A CA 1
ATOM 1646 C C . ALA A 1 213 ? 3.781 5.039 0.755 1 69.06 213 ALA A C 1
ATOM 1648 O O . ALA A 1 213 ? 4.195 4.082 0.096 1 69.06 213 ALA A O 1
ATOM 1649 N N . PHE A 1 214 ? 4.445 6.004 1.144 1 72.62 214 PHE A N 1
ATOM 1650 C CA . PHE A 1 214 ? 5.898 5.949 1.035 1 72.62 214 PHE A CA 1
ATOM 1651 C C . PHE A 1 214 ? 6.547 5.988 2.414 1 72.62 214 PHE A C 1
ATOM 1653 O O . PHE A 1 214 ? 5.98 6.543 3.357 1 72.62 214 PHE A O 1
ATOM 1660 N N . ASN A 1 215 ? 7.66 5.27 2.465 1 76.38 215 ASN A N 1
ATOM 1661 C CA . ASN A 1 215 ? 8.328 5.211 3.764 1 76.38 215 ASN A CA 1
ATOM 1662 C C . ASN A 1 215 ? 9.203 6.438 3.996 1 76.38 215 ASN A C 1
ATOM 1664 O O . ASN A 1 215 ? 9.969 6.484 4.961 1 76.38 215 ASN A O 1
ATOM 1668 N N . ILE A 1 216 ? 9.109 7.418 3.121 1 82.44 216 ILE A N 1
ATOM 1669 C CA . ILE A 1 216 ? 9.789 8.695 3.297 1 82.44 216 ILE A CA 1
ATOM 1670 C C . ILE A 1 216 ? 8.773 9.781 3.625 1 82.44 216 ILE A C 1
ATOM 1672 O O . ILE A 1 216 ? 7.742 9.898 2.955 1 82.44 216 ILE A O 1
ATOM 1676 N N . TYR A 1 217 ? 8.992 10.492 4.691 1 88.06 217 TYR A N 1
ATOM 1677 C CA . TYR A 1 217 ? 8.055 11.523 5.129 1 88.06 217 TYR A CA 1
ATOM 1678 C C . TYR A 1 217 ? 8.797 12.742 5.652 1 88.06 217 TYR A C 1
ATOM 1680 O O . TYR A 1 217 ? 10.016 12.703 5.855 1 88.06 217 TYR A O 1
ATOM 1688 N N . LYS A 1 218 ? 8.086 13.82 5.703 1 92.56 218 LYS A N 1
ATOM 1689 C CA . LYS A 1 218 ? 8.617 15.055 6.273 1 92.56 218 LYS A CA 1
ATOM 1690 C C . LYS A 1 218 ? 7.91 15.406 7.578 1 92.56 218 LYS A C 1
ATOM 1692 O O . LYS A 1 218 ? 6.715 15.141 7.734 1 92.56 218 LYS A O 1
ATOM 1697 N N . ILE A 1 219 ? 8.648 15.898 8.445 1 95.38 219 ILE A N 1
ATOM 1698 C CA . ILE A 1 219 ? 8.148 16.391 9.727 1 95.38 219 ILE A CA 1
ATOM 1699 C C . ILE A 1 219 ? 8.383 17.891 9.836 1 95.38 219 ILE A C 1
ATOM 1701 O O . ILE A 1 219 ? 9.492 18.375 9.586 1 95.38 219 ILE A O 1
ATOM 1705 N N . ALA A 1 220 ? 7.355 18.594 10.125 1 97.62 220 ALA A N 1
ATOM 1706 C CA . ALA A 1 220 ? 7.457 20.031 10.383 1 97.62 220 ALA A CA 1
ATOM 1707 C C . ALA A 1 220 ? 7.129 20.344 11.844 1 97.62 220 ALA A C 1
ATOM 1709 O O . ALA A 1 220 ? 6.203 19.766 12.414 1 97.62 220 ALA A O 1
ATOM 1710 N N . VAL A 1 221 ? 7.934 21.172 12.438 1 97.88 221 VAL A N 1
ATOM 1711 C CA . VAL A 1 221 ? 7.758 21.562 13.836 1 97.88 221 VAL A CA 1
ATOM 1712 C C . VAL A 1 221 ? 7.695 23.078 13.945 1 97.88 221 VAL A C 1
ATOM 1714 O O . VAL A 1 221 ? 8.469 23.781 13.289 1 97.88 221 VAL A O 1
ATOM 1717 N N . CYS A 1 222 ? 6.766 23.547 14.711 1 98.06 222 CYS A N 1
ATOM 1718 C CA . CYS A 1 222 ? 6.66 24.984 14.969 1 98.06 222 CYS A CA 1
ATOM 1719 C C . CYS A 1 222 ? 6.594 25.266 16.469 1 98.06 222 CYS A C 1
ATOM 1721 O O . CYS A 1 222 ? 5.77 24.688 17.172 1 98.06 222 CYS A O 1
ATOM 1723 N N . THR A 1 223 ? 7.473 26.047 16.953 1 96.94 223 THR A N 1
ATOM 1724 C CA . THR A 1 223 ? 7.5 26.562 18.328 1 96.94 223 THR A CA 1
ATOM 1725 C C . THR A 1 223 ? 7.582 28.078 18.344 1 96.94 223 THR A C 1
ATOM 1727 O O . THR A 1 223 ? 7.527 28.719 17.281 1 96.94 223 THR A O 1
ATOM 1730 N N . ALA A 1 224 ? 7.664 28.625 19.547 1 94.5 224 ALA A N 1
ATOM 1731 C CA . ALA A 1 224 ? 7.816 30.078 19.672 1 94.5 224 ALA A CA 1
ATOM 1732 C C . ALA A 1 224 ? 9.109 30.547 19.016 1 94.5 224 ALA A C 1
ATOM 1734 O O . ALA A 1 224 ? 9.219 31.719 18.625 1 94.5 224 ALA A O 1
ATOM 1735 N N . GLU A 1 225 ? 10.094 29.641 18.797 1 93.38 225 GLU A N 1
ATOM 1736 C CA . GLU A 1 225 ? 11.391 30 18.219 1 93.38 225 GLU A CA 1
ATOM 1737 C C . GLU A 1 225 ? 11.328 30.031 16.688 1 93.38 225 GLU A C 1
ATOM 1739 O O . GLU A 1 225 ? 12.211 30.578 16.047 1 93.38 225 GLU A O 1
ATOM 1744 N N . GLY A 1 226 ? 10.281 29.406 16.219 1 94.88 226 GLY A N 1
ATOM 1745 C CA . GLY A 1 226 ? 10.164 29.391 14.766 1 94.88 226 GLY A CA 1
ATOM 1746 C C . GLY A 1 226 ? 9.664 28.078 14.203 1 94.88 226 GLY A C 1
ATOM 1747 O O . GLY A 1 226 ? 9.453 27.125 14.953 1 94.88 226 GLY A O 1
ATOM 1748 N N . ALA A 1 227 ? 9.398 28.125 12.914 1 96.25 227 ALA A N 1
ATOM 1749 C CA . ALA A 1 227 ? 8.93 26.922 12.211 1 96.25 227 ALA A CA 1
ATOM 1750 C C . ALA A 1 227 ? 10.047 26.312 11.375 1 96.25 227 ALA A C 1
ATOM 1752 O O . ALA A 1 227 ? 10.867 27.016 10.797 1 96.25 227 ALA A O 1
ATOM 1753 N N . ARG A 1 228 ? 10.078 24.984 11.312 1 95.31 228 ARG A N 1
ATOM 1754 C CA . ARG A 1 228 ? 11.062 24.266 10.5 1 95.31 228 ARG A CA 1
ATOM 1755 C C . ARG A 1 228 ? 10.453 23 9.891 1 95.31 228 ARG A C 1
ATOM 1757 O O . ARG A 1 228 ? 9.57 22.391 10.492 1 95.31 228 ARG A O 1
ATOM 1764 N N . VAL A 1 229 ? 10.875 22.703 8.75 1 94.94 229 VAL A N 1
ATOM 1765 C CA . VAL A 1 229 ? 10.516 21.469 8.07 1 94.94 229 VAL A CA 1
ATOM 1766 C C . VAL A 1 229 ? 11.758 20.594 7.914 1 94.94 229 VAL A C 1
ATOM 1768 O O . VAL A 1 229 ? 12.82 21.062 7.504 1 94.94 229 VAL A O 1
ATOM 1771 N N . SER A 1 230 ? 11.633 19.391 8.195 1 92.56 230 SER A N 1
ATOM 1772 C CA . SER A 1 230 ? 12.758 18.484 8.156 1 92.56 230 SER A CA 1
ATOM 1773 C C . SER A 1 230 ? 13.117 18.094 6.719 1 92.56 230 SER A C 1
ATOM 1775 O O . SER A 1 230 ? 12.336 18.344 5.797 1 92.56 230 SER A O 1
ATOM 1777 N N . GLU A 1 231 ? 14.305 17.609 6.613 1 89 231 GLU A N 1
ATOM 1778 C CA . GLU A 1 231 ? 14.602 16.859 5.398 1 89 231 GLU A CA 1
ATOM 1779 C C . GLU A 1 231 ? 13.828 15.547 5.359 1 89 231 GLU A C 1
ATOM 1781 O O . GLU A 1 231 ? 13.109 15.219 6.305 1 89 231 GLU A O 1
ATOM 1786 N N . ASN A 1 232 ? 13.961 14.922 4.227 1 88.12 232 ASN A N 1
ATOM 1787 C CA . ASN A 1 232 ? 13.32 13.625 4.094 1 88.12 232 ASN A CA 1
ATOM 1788 C C . ASN A 1 232 ? 13.75 12.672 5.203 1 88.12 232 ASN A C 1
ATOM 1790 O O . ASN A 1 232 ? 14.945 12.547 5.492 1 88.12 232 ASN A O 1
ATOM 1794 N N . GLN A 1 233 ? 12.688 12.18 5.918 1 87.25 233 GLN A N 1
ATOM 1795 C CA . GLN A 1 233 ? 12.914 11.164 6.941 1 87.25 233 GLN A CA 1
ATOM 1796 C C . GLN A 1 233 ? 12.438 9.797 6.477 1 87.25 233 GLN A C 1
ATOM 1798 O O . GLN A 1 233 ? 11.453 9.695 5.738 1 87.25 233 GLN A O 1
ATOM 1803 N N . LYS A 1 234 ? 13.125 8.711 6.875 1 82.19 234 LYS A N 1
ATOM 1804 C CA . LYS A 1 234 ? 12.758 7.348 6.52 1 82.19 234 LYS A CA 1
ATOM 1805 C C . LYS A 1 234 ? 12.125 6.621 7.703 1 82.19 234 LYS A C 1
ATOM 1807 O O . LYS A 1 234 ? 12.633 6.699 8.828 1 82.19 234 LYS A O 1
ATOM 1812 N N . LEU A 1 235 ? 10.945 6.156 7.5 1 79.69 235 LEU A N 1
ATOM 1813 C CA . LEU A 1 235 ? 10.305 5.348 8.531 1 79.69 235 LEU A CA 1
ATOM 1814 C C . LEU A 1 235 ? 11.086 4.062 8.781 1 79.69 235 LEU A C 1
ATOM 1816 O O . LEU A 1 235 ? 11.523 3.402 7.832 1 79.69 235 LEU A O 1
ATOM 1820 N N . GLU A 1 236 ? 11.555 3.867 10.016 1 65.94 236 GLU A N 1
ATOM 1821 C CA . GLU A 1 236 ? 12.203 2.598 10.344 1 65.94 236 GLU A CA 1
ATOM 1822 C C . GLU A 1 236 ? 11.188 1.454 10.359 1 65.94 236 GLU A C 1
ATOM 1824 O O . GLU A 1 236 ? 10.305 1.412 11.219 1 65.94 236 GLU A O 1
ATOM 1829 N N . THR A 1 237 ? 10.914 0.958 9.258 1 56.22 237 THR A N 1
ATOM 1830 C CA . THR A 1 237 ? 9.914 -0.097 9.133 1 56.22 237 THR A CA 1
ATOM 1831 C C . THR A 1 237 ? 10.453 -1.416 9.68 1 56.22 237 THR A C 1
ATOM 1833 O O . THR A 1 237 ? 11.602 -1.782 9.422 1 56.22 237 THR A O 1
ATOM 1836 N N . ASN A 1 238 ? 10.32 -1.581 11.055 1 51.44 238 ASN A N 1
ATOM 1837 C CA . ASN A 1 238 ? 10.562 -2.947 11.508 1 51.44 238 ASN A CA 1
ATOM 1838 C C . ASN A 1 238 ? 9.344 -3.838 11.273 1 51.44 238 ASN A C 1
ATOM 1840 O O . ASN A 1 238 ? 8.352 -3.738 12 1 51.44 238 ASN A O 1
ATOM 1844 N N . TRP A 1 239 ? 9.242 -4.223 10.172 1 49.25 239 TRP A N 1
ATOM 1845 C CA . TRP A 1 239 ? 8.102 -5.031 9.75 1 49.25 239 TRP A CA 1
ATOM 1846 C C . TRP A 1 239 ? 7.793 -6.113 10.781 1 49.25 239 TRP A C 1
ATOM 1848 O O . TRP A 1 239 ? 6.695 -6.676 10.797 1 49.25 239 TRP A O 1
ATOM 1858 N N . GLU A 1 240 ? 8.711 -6.535 11.625 1 45.34 240 GLU A N 1
ATOM 1859 C CA . GLU A 1 240 ? 8.406 -7.473 12.703 1 45.34 240 GLU A CA 1
ATOM 1860 C C . GLU A 1 240 ? 7.559 -6.809 13.789 1 45.34 240 GLU A C 1
ATOM 1862 O O . GLU A 1 240 ? 6.766 -7.473 14.453 1 45.34 240 GLU A O 1
ATOM 1867 N N . MET A 1 241 ? 7.746 -5.695 14.117 1 42.62 241 MET A N 1
ATOM 1868 C CA . MET A 1 241 ? 7.301 -5.02 15.328 1 42.62 241 MET A CA 1
ATOM 1869 C C . MET A 1 241 ? 5.875 -4.5 15.172 1 42.62 241 MET A C 1
ATOM 1871 O O . MET A 1 241 ? 5.25 -4.09 16.156 1 42.62 241 MET A O 1
ATOM 1875 N N . ALA A 1 242 ? 5.312 -4.344 14.07 1 45.81 242 ALA A N 1
ATOM 1876 C CA . ALA A 1 242 ? 4.035 -3.637 14.031 1 45.81 242 ALA A CA 1
ATOM 1877 C C . ALA A 1 242 ? 3.025 -4.266 14.984 1 45.81 242 ALA A C 1
ATOM 1879 O O . ALA A 1 242 ? 1.915 -3.756 15.148 1 45.81 242 ALA A O 1
ATOM 1880 N N . ASP A 1 243 ? 3.207 -5.402 15.531 1 42.28 243 ASP A N 1
ATOM 1881 C CA . ASP A 1 243 ? 2.334 -6.043 16.516 1 42.28 243 ASP A CA 1
ATOM 1882 C C . ASP A 1 243 ? 1.967 -5.078 17.641 1 42.28 243 ASP A C 1
ATOM 1884 O O . ASP A 1 243 ? 0.863 -5.141 18.188 1 42.28 243 ASP A O 1
ATOM 1888 N N . GLY A 1 244 ? 2.936 -4.355 18.062 1 41.53 244 GLY A N 1
ATOM 1889 C CA . GLY A 1 244 ? 2.76 -3.613 19.297 1 41.53 244 GLY A CA 1
ATOM 1890 C C . GLY A 1 244 ? 1.917 -2.363 19.125 1 41.53 244 GLY A C 1
ATOM 1891 O O . GLY A 1 244 ? 1.488 -1.76 20.125 1 41.53 244 GLY A O 1
ATOM 1892 N N . ILE A 1 245 ? 1.899 -1.767 18.047 1 42.5 245 ILE A N 1
AT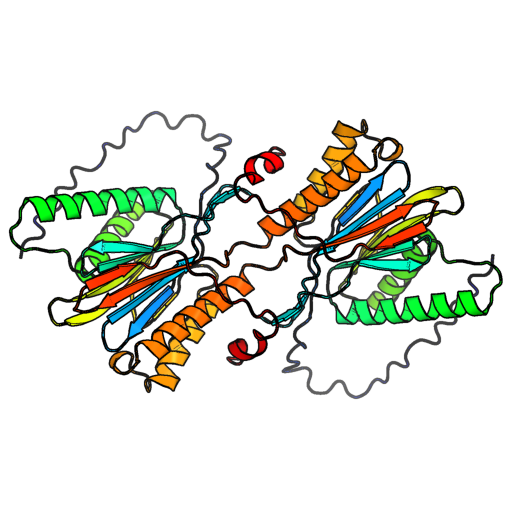OM 1893 C CA . ILE A 1 245 ? 1.188 -0.497 17.953 1 42.5 245 ILE A CA 1
ATOM 1894 C C . ILE A 1 245 ? -0.316 -0.751 17.891 1 42.5 245 ILE A C 1
ATOM 1896 O O . ILE A 1 245 ? -1.11 0.075 18.344 1 42.5 245 ILE A O 1
ATOM 1900 N N . VAL A 1 246 ? -0.854 -1.836 17.328 1 40.47 246 VAL A N 1
ATOM 1901 C CA . VAL A 1 246 ? -2.285 -2.076 17.172 1 40.47 246 VAL A CA 1
ATOM 1902 C C . VAL A 1 246 ? -2.887 -2.531 18.5 1 40.47 246 VAL A C 1
ATOM 1904 O O . VAL A 1 246 ? -4.047 -2.949 18.547 1 40.47 246 VAL A O 1
ATOM 1907 N N . GLY A 1 247 ? -2.242 -2.598 19.578 1 34.94 247 GLY A N 1
ATOM 1908 C CA . GLY A 1 247 ? -3.037 -3.018 20.719 1 34.94 247 GLY A CA 1
ATOM 1909 C C . GLY A 1 247 ? -4.254 -2.143 20.953 1 34.94 247 GLY A C 1
ATOM 1910 O O . GLY A 1 247 ? -4.898 -2.232 22 1 34.94 247 GLY A O 1
ATOM 1911 N N . TYR A 1 248 ? -4.434 -1.177 20.156 1 32.66 248 TYR A N 1
ATOM 1912 C CA . TYR A 1 248 ? -5.566 -0.382 20.609 1 32.66 248 TYR A CA 1
ATOM 1913 C C . TYR A 1 248 ? -6.887 -1.007 20.172 1 32.66 248 TYR A C 1
ATOM 1915 O O . TYR A 1 248 ? -7.934 -0.355 20.203 1 32.66 248 TYR A O 1
ATOM 1923 N N . GLU A 1 249 ? -7.094 -2.154 19.859 1 27.98 249 GLU A N 1
ATOM 1924 C CA . GLU A 1 249 ? -8.477 -2.551 20.109 1 27.98 249 GLU A CA 1
ATOM 1925 C C . GLU A 1 249 ? -8.828 -2.4 21.578 1 27.98 249 GLU A C 1
ATOM 1927 O O . GLU A 1 249 ? -7.984 -2.598 22.453 1 27.98 249 GLU A O 1
ATOM 1932 N N . MET B 1 1 ? -5.125 45.875 12.828 1 19.67 1 MET B N 1
ATOM 1933 C CA . MET B 1 1 ? -6.297 45.031 12.695 1 19.67 1 MET B CA 1
ATOM 1934 C C . MET B 1 1 ? -6.383 44.438 11.297 1 19.67 1 MET B C 1
ATOM 1936 O O . MET B 1 1 ? -6.609 43.219 11.133 1 19.67 1 MET B O 1
ATOM 1940 N N . SER B 1 2 ? -6.316 45.156 10.125 1 23.97 2 SER B N 1
ATOM 1941 C CA . SER B 1 2 ? -7.434 45.188 9.188 1 23.97 2 SER B CA 1
ATOM 1942 C C . SER B 1 2 ? -7.164 44.281 7.984 1 23.97 2 SER B C 1
ATOM 1944 O O . SER B 1 2 ? -6.188 44.469 7.258 1 23.97 2 SER B O 1
ATOM 1946 N N . PHE B 1 3 ? -7.148 42.844 8.094 1 33.72 3 PHE B N 1
ATOM 1947 C CA . PHE B 1 3 ? -7.426 42.094 6.879 1 33.72 3 PHE B CA 1
ATOM 1948 C C . PHE B 1 3 ? -8.484 42.812 6.035 1 33.72 3 PHE B C 1
ATOM 1950 O O . PHE B 1 3 ? -9.672 42.781 6.363 1 33.72 3 PHE B O 1
ATOM 1957 N N . SER B 1 4 ? -8.32 44.125 5.594 1 31.11 4 SER B N 1
ATOM 1958 C CA . SER B 1 4 ? -9.219 44.844 4.691 1 31.11 4 SER B CA 1
ATOM 1959 C C . SER B 1 4 ? -10 43.875 3.807 1 31.11 4 SER B C 1
ATOM 1961 O O . SER B 1 4 ? -9.594 42.719 3.623 1 31.11 4 SER B O 1
ATOM 1963 N N . ALA B 1 5 ? -11.234 44.281 3.322 1 32.75 5 ALA B N 1
ATOM 1964 C CA . ALA B 1 5 ? -12.359 43.844 2.508 1 32.75 5 ALA B CA 1
ATOM 1965 C C . ALA B 1 5 ? -11.883 43.094 1.267 1 32.75 5 ALA B C 1
ATOM 1967 O O . ALA B 1 5 ? -11 43.594 0.547 1 32.75 5 ALA B O 1
ATOM 1968 N N . LEU B 1 6 ? -12.172 41.906 1.216 1 32.62 6 LEU B N 1
ATOM 1969 C CA . LEU B 1 6 ? -12.031 40.969 0.11 1 32.62 6 LEU B CA 1
ATOM 1970 C C . LEU B 1 6 ? -12.672 41.531 -1.158 1 32.62 6 LEU B C 1
ATOM 1972 O O . LEU B 1 6 ? -13.898 41.562 -1.273 1 32.62 6 LEU B O 1
ATOM 1976 N N . ASN B 1 7 ? -12.242 42.656 -1.669 1 30.92 7 ASN B N 1
ATOM 1977 C CA . ASN B 1 7 ? -12.695 42.875 -3.039 1 30.92 7 ASN B CA 1
ATOM 1978 C C . ASN B 1 7 ? -12.422 41.656 -3.916 1 30.92 7 ASN B C 1
ATOM 1980 O O . ASN B 1 7 ? -11.273 41.406 -4.277 1 30.92 7 ASN B O 1
ATOM 1984 N N . VAL B 1 8 ? -13.273 40.594 -3.787 1 32.34 8 VAL B N 1
ATOM 1985 C CA . VAL B 1 8 ? -13.375 39.438 -4.652 1 32.34 8 VAL B CA 1
ATOM 1986 C C . VAL B 1 8 ? -13.57 39.875 -6.102 1 32.34 8 VAL B C 1
ATOM 1988 O O . VAL B 1 8 ? -14.695 40.156 -6.531 1 32.34 8 VAL B O 1
ATOM 1991 N N . ASN B 1 9 ? -13.047 40.938 -6.617 1 34.62 9 ASN B N 1
ATOM 1992 C CA . ASN B 1 9 ? -13.141 40.969 -8.07 1 34.62 9 ASN B CA 1
ATOM 1993 C C . ASN B 1 9 ? -12.805 39.625 -8.688 1 34.62 9 ASN B C 1
ATOM 1995 O O . ASN B 1 9 ? -11.633 39.281 -8.82 1 34.62 9 ASN B O 1
ATOM 1999 N N . MET B 1 10 ? -13.719 38.562 -8.453 1 33 10 MET B N 1
ATOM 2000 C CA . MET B 1 10 ? -13.836 37.188 -8.852 1 33 10 MET B CA 1
ATOM 2001 C C . MET B 1 10 ? -13.531 37 -10.336 1 33 10 MET B C 1
ATOM 2003 O O . MET B 1 10 ? -13.742 37.938 -11.125 1 33 10 MET B O 1
ATOM 2007 N N . PHE B 1 11 ? -12.828 35.875 -10.75 1 36 11 PHE B N 1
ATOM 2008 C CA . PHE B 1 11 ? -12.477 35.312 -12.047 1 36 11 PHE B CA 1
ATOM 2009 C C . PHE B 1 11 ? -13.656 35.406 -13.008 1 36 11 PHE B C 1
ATOM 2011 O O . PHE B 1 11 ? -14.789 35.062 -12.641 1 36 11 PHE B O 1
ATOM 2018 N N . PRO B 1 12 ? -13.641 36.281 -13.984 1 34.31 12 PRO B N 1
ATOM 2019 C CA . PRO B 1 12 ? -14.695 36.188 -14.992 1 34.31 12 PRO B CA 1
ATOM 2020 C C . PRO B 1 12 ? -14.938 34.781 -15.477 1 34.31 12 PRO B C 1
ATOM 2022 O O . PRO B 1 12 ? -13.992 34.062 -15.805 1 34.31 12 PRO B O 1
ATOM 2025 N N . VAL B 1 13 ? -16 34.156 -15.031 1 33.12 13 VAL B N 1
ATOM 2026 C CA . VAL B 1 13 ? -16.469 32.906 -15.602 1 33.12 13 VAL B CA 1
ATOM 2027 C C . VAL B 1 13 ? -16.75 33.094 -17.094 1 33.12 13 VAL B C 1
ATOM 2029 O O . VAL B 1 13 ? -17.641 33.844 -17.469 1 33.12 13 VAL B O 1
ATOM 2032 N N . GLN B 1 14 ? -15.766 33.188 -18 1 31.73 14 GLN B N 1
ATOM 2033 C CA . GLN B 1 14 ? -16.156 33.094 -19.406 1 31.73 14 GLN B CA 1
ATOM 2034 C C . GLN B 1 14 ? -16.969 31.844 -19.672 1 31.73 14 GLN B C 1
ATOM 2036 O O . GLN B 1 14 ? -16.531 30.734 -19.344 1 31.73 14 GLN B O 1
ATOM 2041 N N . THR B 1 15 ? -18.328 31.953 -19.812 1 33.12 15 THR B N 1
ATOM 2042 C CA . THR B 1 15 ? -19.328 30.969 -20.219 1 33.12 15 THR B CA 1
ATOM 2043 C C . THR B 1 15 ? -19.078 30.469 -21.625 1 33.12 15 THR B C 1
ATOM 2045 O O . THR B 1 15 ? -19.625 31 -22.594 1 33.12 15 THR B O 1
ATOM 2048 N N . GLY B 1 16 ? -17.906 30.188 -22.125 1 32.09 16 GLY B N 1
ATOM 2049 C CA . GLY B 1 16 ? -17.969 29.656 -23.484 1 32.09 16 GLY B CA 1
ATOM 2050 C C . GLY B 1 16 ? -18.828 28.422 -23.594 1 32.09 16 GLY B C 1
ATOM 2051 O O . GLY B 1 16 ? -19.203 27.812 -22.594 1 32.09 16 GLY B O 1
ATOM 2052 N N . PRO B 1 17 ? -19.438 28.172 -24.781 1 33.78 17 PRO B N 1
ATOM 2053 C CA . PRO B 1 17 ? -20.375 27.094 -25.062 1 33.78 17 PRO B CA 1
ATOM 2054 C C . PRO B 1 17 ? -19.953 25.75 -24.469 1 33.78 17 PRO B C 1
ATOM 2056 O O . PRO B 1 17 ? -18.75 25.484 -24.328 1 33.78 17 PRO B O 1
ATOM 2059 N N . ILE B 1 18 ? -20.875 25.156 -23.641 1 33.53 18 ILE B N 1
ATOM 2060 C CA . ILE B 1 18 ? -20.828 23.891 -22.938 1 33.53 18 ILE B CA 1
ATOM 2061 C C . ILE B 1 18 ? -20.578 22.75 -23.922 1 33.53 18 ILE B C 1
ATOM 2063 O O . ILE B 1 18 ? -21.531 22.234 -24.531 1 33.53 18 ILE B O 1
ATOM 2067 N N . SER B 1 19 ? -19.859 22.969 -25.078 1 29.53 19 SER B N 1
ATOM 2068 C CA . SER B 1 19 ? -19.781 21.875 -26.031 1 29.53 19 SER B CA 1
ATOM 2069 C C . SER B 1 19 ? -19.594 20.531 -25.328 1 29.53 19 SER B C 1
ATOM 2071 O O . SER B 1 19 ? -19.375 20.484 -24.109 1 29.53 19 SER B O 1
ATOM 2073 N N . ASP B 1 20 ? -18.781 19.609 -26.062 1 29.34 20 ASP B N 1
ATOM 2074 C CA . ASP B 1 20 ? -18.734 18.141 -26.078 1 29.34 20 ASP B CA 1
ATOM 2075 C C . ASP B 1 20 ? -18.266 17.594 -24.734 1 29.34 20 ASP B C 1
ATOM 2077 O O . ASP B 1 20 ? -17.109 17.766 -24.359 1 29.34 20 ASP B O 1
ATOM 2081 N N . ALA B 1 21 ? -19.109 17.484 -23.812 1 30.81 21 ALA B N 1
ATOM 2082 C CA . ALA B 1 21 ? -19.047 16.859 -22.5 1 30.81 21 ALA B CA 1
ATOM 2083 C C . ALA B 1 21 ? -18.281 15.539 -22.562 1 30.81 21 ALA B C 1
ATOM 2085 O O . ALA B 1 21 ? -18.469 14.664 -21.703 1 30.81 21 ALA B O 1
ATOM 2086 N N . ARG B 1 22 ? -17.891 15.008 -23.766 1 29.22 22 ARG B N 1
ATOM 2087 C CA . ARG B 1 22 ? -17.312 13.68 -23.969 1 29.22 22 ARG B CA 1
ATOM 2088 C C . ARG B 1 22 ? -16.328 13.344 -22.859 1 29.22 22 ARG B C 1
ATOM 2090 O O . ARG B 1 22 ? -15.859 14.234 -22.141 1 29.22 22 ARG B O 1
ATOM 2097 N N . LYS B 1 23 ? -15.414 12.25 -23.359 1 31.53 23 LYS B N 1
ATOM 2098 C CA . LYS B 1 23 ? -14.523 11.375 -22.609 1 31.53 23 LYS B CA 1
ATOM 2099 C C . LYS B 1 23 ? -13.555 12.18 -21.75 1 31.53 23 LYS B C 1
ATOM 2101 O O . LYS B 1 23 ? -12.484 12.578 -22.219 1 31.53 23 LYS B O 1
ATOM 2106 N N . GLN B 1 24 ? -14.008 13.289 -21.266 1 30.5 24 GLN B N 1
ATOM 2107 C CA . GLN B 1 24 ? -13.094 14.039 -20.406 1 30.5 24 GLN B CA 1
ATOM 2108 C C . GLN B 1 24 ? -12.195 13.094 -19.609 1 30.5 24 GLN B C 1
ATOM 2110 O O . GLN B 1 24 ? -12.664 12.359 -18.75 1 30.5 24 GLN B O 1
ATOM 2115 N N . THR B 1 25 ? -11.383 12.328 -20.25 1 33.97 25 THR B N 1
ATOM 2116 C CA . THR B 1 25 ? -10.219 11.734 -19.594 1 33.97 25 THR B CA 1
ATOM 2117 C C . THR B 1 25 ? -9.883 12.492 -18.312 1 33.97 25 THR B C 1
ATOM 2119 O O . THR B 1 25 ? -9.516 13.664 -18.359 1 33.97 25 THR B O 1
ATOM 2122 N N . MET B 1 26 ? -10.742 12.508 -17.375 1 35.66 26 MET B N 1
ATOM 2123 C CA . MET B 1 26 ? -10.453 13.156 -16.109 1 35.66 26 MET B CA 1
ATOM 2124 C C . MET B 1 26 ? -8.953 13.195 -15.836 1 35.66 26 MET B C 1
ATOM 2126 O O . MET B 1 26 ? -8.266 12.18 -15.984 1 35.66 26 MET B O 1
ATOM 2130 N N . SER B 1 27 ? -8.234 14.141 -16.188 1 40.03 27 SER B N 1
ATOM 2131 C CA . SER B 1 27 ? -6.824 14.359 -15.891 1 40.03 27 SER B CA 1
ATOM 2132 C C . SER B 1 27 ? -6.391 13.578 -14.656 1 40.03 27 SER B C 1
ATOM 2134 O O . SER B 1 27 ? -7.09 13.57 -13.641 1 40.03 27 SER B O 1
ATOM 2136 N N . PRO B 1 28 ? -5.699 12.547 -14.844 1 48.09 28 PRO B N 1
ATOM 2137 C CA . PRO B 1 28 ? -5.289 11.703 -13.719 1 48.09 28 PRO B CA 1
ATOM 2138 C C . PRO B 1 28 ? -4.961 12.516 -12.461 1 48.09 28 PRO B C 1
ATOM 2140 O O . PRO B 1 28 ? -4.227 13.5 -12.539 1 48.09 28 PRO B O 1
ATOM 2143 N N . SER B 1 29 ? -5.883 12.734 -11.57 1 60.5 29 SER B N 1
ATOM 2144 C CA . SER B 1 29 ? -5.75 13.492 -10.328 1 60.5 29 SER B CA 1
ATOM 2145 C C . SER B 1 29 ? -4.559 13.008 -9.516 1 60.5 29 SER B C 1
ATOM 2147 O O . SER B 1 29 ? -4.305 11.805 -9.438 1 60.5 29 SER B O 1
ATOM 2149 N N . CYS B 1 30 ? -3.447 13.758 -9.453 1 71.81 30 CYS B N 1
ATOM 2150 C CA . CYS B 1 30 ? -2.348 13.547 -8.523 1 71.81 30 CYS B CA 1
ATOM 2151 C C . CYS B 1 30 ? -2.801 13.766 -7.086 1 71.81 30 CYS B C 1
ATOM 2153 O O . CYS B 1 30 ? -3.436 14.781 -6.781 1 71.81 30 CYS B O 1
ATOM 2155 N N . SER B 1 31 ? -2.711 12.742 -6.352 1 78.12 31 SER B N 1
ATOM 2156 C CA . SER B 1 31 ? -3.24 12.867 -4.996 1 78.12 31 SER B CA 1
ATOM 2157 C C . SER B 1 31 ? -2.205 12.445 -3.957 1 78.12 31 SER B C 1
ATOM 2159 O O . SER B 1 31 ? -1.412 11.531 -4.199 1 78.12 31 SER B O 1
ATOM 2161 N N . GLY B 1 32 ? -2.09 13.242 -2.895 1 79.25 32 GLY B N 1
ATOM 2162 C CA . GLY B 1 32 ? -1.35 12.867 -1.701 1 79.25 32 GLY B CA 1
ATOM 2163 C C . GLY B 1 32 ? -2.225 12.258 -0.622 1 79.25 32 GLY B C 1
ATOM 2164 O O . GLY B 1 32 ? -3.355 12.703 -0.409 1 79.25 32 GLY B O 1
ATOM 2165 N N . THR B 1 33 ? -1.742 11.242 0.041 1 83.81 33 THR B N 1
ATOM 2166 C CA . THR B 1 33 ? -2.561 10.492 0.988 1 83.81 33 THR B CA 1
ATOM 2167 C C . THR B 1 33 ? -2.697 11.258 2.305 1 83.81 33 THR B C 1
ATOM 2169 O O . THR B 1 33 ? -3.174 12.391 2.324 1 83.81 33 THR B O 1
ATOM 2172 N N . SER B 1 34 ? -2.299 10.727 3.416 1 89.06 34 SER B N 1
ATOM 2173 C CA . SER B 1 34 ? -2.625 11.234 4.742 1 89.06 34 SER B CA 1
ATOM 2174 C C . SER B 1 34 ? -1.561 12.211 5.234 1 89.06 34 SER B C 1
ATOM 2176 O O . SER B 1 34 ? -0.38 12.062 4.914 1 89.06 34 SER B O 1
ATOM 2178 N N . VAL B 1 35 ? -1.98 13.258 5.879 1 94.75 35 VAL B N 1
ATOM 2179 C CA . VAL B 1 35 ? -1.138 14.117 6.699 1 94.75 35 VAL B CA 1
ATOM 2180 C C . VAL B 1 35 ? -1.665 14.148 8.133 1 94.75 35 VAL B C 1
ATOM 2182 O O . VAL B 1 35 ? -2.869 14.016 8.359 1 94.75 35 VAL B O 1
ATOM 2185 N N . VAL B 1 36 ? -0.766 14.32 9.125 1 97.12 36 VAL B N 1
ATOM 2186 C CA . VAL B 1 36 ? -1.164 14.273 10.523 1 97.12 36 VAL B CA 1
ATOM 2187 C C . VAL B 1 36 ? -0.505 15.414 11.289 1 97.12 36 VAL B C 1
ATOM 2189 O O . VAL B 1 36 ? 0.506 15.961 10.852 1 97.12 36 VAL B O 1
ATOM 2192 N N . GLY B 1 37 ? -1.085 15.789 12.383 1 98.25 37 GLY B N 1
ATOM 2193 C CA . GLY B 1 37 ? -0.567 16.828 13.25 1 98.25 37 GLY B CA 1
ATOM 2194 C C . GLY B 1 37 ? -0.931 16.625 14.711 1 98.25 37 GLY B C 1
ATOM 2195 O O . GLY B 1 37 ? -1.959 16.031 15.023 1 98.25 37 GLY B O 1
ATOM 2196 N N . ILE B 1 38 ? -0.095 17.188 15.57 1 98.56 38 ILE B N 1
ATOM 2197 C CA . ILE B 1 38 ? -0.341 17.078 17 1 98.56 38 ILE B CA 1
ATOM 2198 C C . ILE B 1 38 ? 0.216 18.297 17.719 1 98.56 38 ILE B C 1
ATOM 2200 O O . ILE B 1 38 ? 1.273 18.812 17.359 1 98.56 38 ILE B O 1
ATOM 2204 N N . ARG B 1 39 ? -0.528 18.766 18.672 1 98.31 39 ARG B N 1
ATOM 2205 C CA . ARG B 1 39 ? -0.056 19.812 19.562 1 98.31 39 ARG B CA 1
ATOM 2206 C C . ARG B 1 39 ? 0.694 19.234 20.75 1 98.31 39 ARG B C 1
ATOM 2208 O O . ARG B 1 39 ? 0.342 18.156 21.25 1 98.31 39 ARG B O 1
ATOM 2215 N N . TYR B 1 40 ? 1.686 19.859 21.156 1 98.06 40 TYR B N 1
ATOM 2216 C CA . TYR B 1 40 ? 2.387 19.547 22.391 1 98.06 40 TYR B CA 1
ATOM 2217 C C . TYR B 1 40 ? 2.715 20.812 23.172 1 98.06 40 TYR B C 1
ATOM 2219 O O . TYR B 1 40 ? 2.293 21.906 22.797 1 98.06 40 TYR B O 1
ATOM 2227 N N . LYS B 1 41 ? 3.377 20.656 24.25 1 96.94 41 LYS B N 1
ATOM 2228 C CA . LYS B 1 41 ? 3.549 21.703 25.25 1 96.94 41 LYS B CA 1
ATOM 2229 C C . LYS B 1 41 ? 4.082 23 24.625 1 96.94 41 LYS B C 1
ATOM 2231 O O . LYS B 1 41 ? 3.584 24.078 24.906 1 96.94 41 LYS B O 1
ATOM 2236 N N . ASP B 1 42 ? 5.004 22.875 23.672 1 97 42 ASP B N 1
ATOM 2237 C CA . ASP B 1 42 ? 5.73 24.047 23.219 1 97 42 ASP B CA 1
ATOM 2238 C C . ASP B 1 42 ? 5.383 24.391 21.781 1 97 42 ASP B C 1
ATOM 2240 O O . ASP B 1 42 ? 5.898 25.359 21.219 1 97 42 ASP B O 1
ATOM 2244 N N . GLY B 1 43 ? 4.488 23.594 21.219 1 98.31 43 GLY B N 1
ATOM 2245 C CA . GLY B 1 43 ? 4.23 23.875 19.812 1 98.31 43 GLY B CA 1
ATOM 2246 C C . GLY B 1 43 ? 3.416 22.797 19.125 1 98.31 43 GLY B C 1
ATOM 2247 O O . GLY B 1 43 ? 2.5 22.234 19.734 1 98.31 43 GLY B O 1
ATOM 2248 N N . VAL B 1 44 ? 3.656 22.656 17.844 1 98.62 44 VAL B N 1
ATOM 2249 C CA . VAL B 1 44 ? 2.926 21.672 17.031 1 98.62 44 VAL B CA 1
ATOM 2250 C C . VAL B 1 44 ? 3.898 20.906 16.156 1 98.62 44 VAL B C 1
ATOM 2252 O O . VAL B 1 44 ? 4.969 21.406 15.805 1 98.62 44 VAL B O 1
ATOM 2255 N N . ILE B 1 45 ? 3.602 19.656 15.859 1 98.5 45 ILE B N 1
ATOM 2256 C CA . ILE B 1 45 ? 4.301 18.828 14.883 1 98.5 45 ILE B CA 1
ATOM 2257 C C . ILE B 1 45 ? 3.328 18.375 13.797 1 98.5 45 ILE B C 1
ATOM 2259 O O . ILE B 1 45 ? 2.215 17.938 14.094 1 98.5 45 ILE B O 1
ATOM 2263 N N . ILE B 1 46 ? 3.633 18.578 12.57 1 98.31 46 ILE B N 1
ATOM 2264 C CA . ILE B 1 46 ? 2.861 18.109 11.422 1 98.31 46 ILE B CA 1
ATOM 2265 C C . ILE B 1 46 ? 3.734 17.234 10.531 1 98.31 46 ILE B C 1
ATOM 2267 O O . ILE B 1 46 ? 4.93 17.484 10.367 1 98.31 46 ILE B O 1
ATOM 2271 N N . ALA B 1 47 ? 3.148 16.172 9.945 1 96.81 47 ALA B N 1
ATOM 2272 C CA . ALA B 1 47 ? 3.934 15.266 9.117 1 96.81 47 ALA B CA 1
ATOM 2273 C C . ALA B 1 47 ? 3.102 14.727 7.957 1 96.81 47 ALA B C 1
ATOM 2275 O O . ALA B 1 47 ? 1.87 14.688 8.031 1 96.81 47 ALA B O 1
ATOM 2276 N N . GLY B 1 48 ? 3.691 14.328 6.918 1 93.81 48 GLY B N 1
ATOM 2277 C CA . GLY B 1 48 ? 3.127 13.695 5.738 1 93.81 48 GLY B CA 1
ATOM 2278 C C . GLY B 1 48 ? 4.172 13.047 4.852 1 93.81 48 GLY B C 1
ATOM 2279 O O . GLY B 1 48 ? 5.297 13.539 4.742 1 93.81 48 GLY B O 1
ATOM 2280 N N . ASP B 1 49 ? 3.826 11.969 4.277 1 86.62 49 ASP B N 1
ATOM 2281 C CA . ASP B 1 49 ? 4.785 11.328 3.381 1 86.62 49 ASP B CA 1
ATOM 2282 C C . ASP B 1 49 ? 4.961 12.141 2.1 1 86.62 49 ASP B C 1
ATOM 2284 O O . ASP B 1 49 ? 4.207 13.078 1.846 1 86.62 49 ASP B O 1
ATOM 2288 N N . THR B 1 50 ? 5.965 11.859 1.337 1 87.12 50 THR B N 1
ATOM 2289 C CA . THR B 1 50 ? 6.34 12.68 0.195 1 87.12 50 THR B CA 1
ATOM 2290 C C . THR B 1 50 ? 5.848 12.062 -1.108 1 87.12 50 THR B C 1
ATOM 2292 O O . THR B 1 50 ? 6.234 12.492 -2.195 1 87.12 50 THR B O 1
ATOM 2295 N N . LEU B 1 51 ? 4.996 11.023 -0.98 1 82.5 51 LEU B N 1
ATOM 2296 C CA . LEU B 1 51 ? 4.523 10.312 -2.166 1 82.5 51 LEU B CA 1
ATOM 2297 C C . LEU B 1 51 ? 3.26 10.969 -2.719 1 82.5 51 LEU B C 1
ATOM 2299 O O . LEU B 1 51 ? 2.344 11.297 -1.961 1 82.5 51 LEU B O 1
ATOM 2303 N N . VAL B 1 52 ? 3.266 11.203 -4.023 1 82.69 52 VAL B N 1
ATOM 2304 C CA . VAL B 1 52 ? 2.082 11.648 -4.75 1 82.69 52 VAL B CA 1
ATOM 2305 C C . VAL B 1 52 ? 1.79 10.695 -5.906 1 82.69 52 VAL B C 1
ATOM 2307 O O . VAL B 1 52 ? 2.701 10.297 -6.637 1 82.69 52 VAL B O 1
ATOM 2310 N N . SER B 1 53 ? 0.622 10.266 -5.875 1 76.12 53 SER B N 1
ATOM 2311 C CA . SER B 1 53 ? 0.203 9.391 -6.969 1 76.12 53 SER B CA 1
ATOM 2312 C C . SER B 1 53 ? -0.311 10.203 -8.156 1 76.12 53 SER B C 1
ATOM 2314 O O . SER B 1 53 ? -0.988 11.211 -7.977 1 76.12 53 SER B O 1
ATOM 2316 N N . TYR B 1 54 ? 0.122 9.828 -9.25 1 70.06 54 TYR B N 1
ATOM 2317 C CA . TYR B 1 54 ? -0.307 10.445 -10.492 1 70.06 54 TYR B CA 1
ATOM 2318 C C . TYR B 1 54 ? -0.891 9.414 -11.453 1 70.06 54 TYR B C 1
ATOM 2320 O O . TYR B 1 54 ? -0.198 8.484 -11.867 1 70.06 54 TYR B O 1
ATOM 2328 N N . GLY B 1 55 ? -2.201 9.773 -11.727 1 62.59 55 GLY B N 1
ATOM 2329 C CA . GLY B 1 55 ? -2.85 8.781 -12.57 1 62.59 55 GLY B CA 1
ATOM 2330 C C . GLY B 1 55 ? -3.01 7.438 -11.883 1 62.59 55 GLY B C 1
ATOM 2331 O O . GLY B 1 55 ? -3.316 7.371 -10.695 1 62.59 55 GLY B O 1
ATOM 2332 N N . SER B 1 56 ? -2.893 6.387 -12.688 1 55.41 56 SER B N 1
ATOM 2333 C CA . SER B 1 56 ? -3.17 5.066 -12.133 1 55.41 56 SER B CA 1
ATOM 2334 C C . SER B 1 56 ? -1.926 4.469 -11.484 1 55.41 56 SER B C 1
ATOM 2336 O O . SER B 1 56 ? -2.01 3.846 -10.422 1 55.41 56 SER B O 1
ATOM 2338 N N . LEU B 1 57 ? -0.736 4.758 -12.039 1 59.59 57 LEU B N 1
ATOM 2339 C CA . LEU B 1 57 ? 0.383 3.988 -11.5 1 59.59 57 LEU B CA 1
ATOM 2340 C C . LEU B 1 57 ? 1.616 4.871 -11.336 1 59.59 57 LEU B C 1
ATOM 2342 O O . LEU B 1 57 ? 2.619 4.438 -10.758 1 59.59 57 LEU B O 1
ATOM 2346 N N . ALA B 1 58 ? 1.478 6.129 -11.766 1 64.12 58 ALA B N 1
ATOM 2347 C CA . ALA B 1 58 ? 2.662 6.969 -11.617 1 64.12 58 ALA B CA 1
ATOM 2348 C C . ALA B 1 58 ? 2.771 7.52 -10.195 1 64.12 58 ALA B C 1
ATOM 2350 O O . ALA B 1 58 ? 1.757 7.812 -9.562 1 64.12 58 ALA B O 1
ATOM 2351 N N . ARG B 1 59 ? 4.066 7.488 -9.719 1 71.44 59 ARG B N 1
ATOM 2352 C CA . ARG B 1 59 ? 4.309 7.992 -8.367 1 71.44 59 ARG B CA 1
ATOM 2353 C C . ARG B 1 59 ? 5.457 8.992 -8.352 1 71.44 59 ARG B C 1
ATOM 2355 O O . ARG B 1 59 ? 6.465 8.805 -9.039 1 71.44 59 ARG B O 1
ATOM 2362 N N . TYR B 1 60 ? 5.117 10.141 -7.715 1 76.12 60 TYR B N 1
ATOM 2363 C CA . TYR B 1 60 ? 6.172 11.094 -7.375 1 76.12 60 TYR B CA 1
ATOM 2364 C C . TYR B 1 60 ? 6.539 11 -5.902 1 76.12 60 TYR B C 1
ATOM 2366 O O . TYR B 1 60 ? 5.676 11.117 -5.031 1 76.12 60 TYR B O 1
ATOM 2374 N N . THR B 1 61 ? 7.844 10.688 -5.633 1 77.38 61 THR B N 1
ATOM 2375 C CA . THR B 1 61 ? 8.211 10.328 -4.27 1 77.38 61 THR B CA 1
ATOM 2376 C C . THR B 1 61 ? 8.844 11.516 -3.547 1 77.38 61 THR B C 1
ATOM 2378 O O . THR B 1 61 ? 9.242 11.406 -2.389 1 77.38 61 THR B O 1
ATOM 2381 N N . ASN B 1 62 ? 8.906 12.695 -4.18 1 81.12 62 ASN B N 1
ATOM 2382 C CA . ASN B 1 62 ? 9.57 13.828 -3.547 1 81.12 62 ASN B CA 1
ATOM 2383 C C . ASN B 1 62 ? 8.719 15.094 -3.635 1 81.12 62 ASN B C 1
ATOM 2385 O O . ASN B 1 62 ? 9.211 16.156 -4.012 1 81.12 62 ASN B O 1
ATOM 2389 N N . PHE B 1 63 ? 7.5 14.969 -3.273 1 85.06 63 PHE B N 1
ATOM 2390 C CA . PHE B 1 63 ? 6.629 16.141 -3.273 1 85.06 63 PHE B CA 1
ATOM 2391 C C . PHE B 1 63 ? 6.457 16.688 -1.861 1 85.06 63 PHE B C 1
ATOM 2393 O O . PHE B 1 63 ? 6.191 15.922 -0.926 1 85.06 63 PHE B O 1
ATOM 2400 N N . ASP B 1 64 ? 6.562 17.984 -1.765 1 89.06 64 ASP B N 1
ATOM 2401 C CA . ASP B 1 64 ? 6.445 18.625 -0.46 1 89.06 64 ASP B CA 1
ATOM 2402 C C . ASP B 1 64 ? 5.016 19.078 -0.199 1 89.06 64 ASP B C 1
ATOM 2404 O O . ASP B 1 64 ? 4.586 20.125 -0.709 1 89.06 64 ASP B O 1
ATOM 2408 N N . ARG B 1 65 ? 4.367 18.328 0.591 1 91.12 65 ARG B N 1
ATOM 2409 C CA . ARG B 1 65 ? 3.018 18.75 0.951 1 91.12 65 ARG B CA 1
ATOM 2410 C C . ARG B 1 65 ? 2.959 19.219 2.4 1 91.12 65 ARG B C 1
ATOM 2412 O O . ARG B 1 65 ? 1.881 19.516 2.916 1 91.12 65 ARG B O 1
ATOM 2419 N N . VAL B 1 66 ? 4.031 19.156 3.1 1 95.62 66 VAL B N 1
ATOM 2420 C CA . VAL B 1 66 ? 4.246 19.766 4.406 1 95.62 66 VAL B CA 1
ATOM 2421 C C . VAL B 1 66 ? 5.16 20.984 4.266 1 95.62 66 VAL B C 1
ATOM 2423 O O . VAL B 1 66 ? 6.348 20.844 3.967 1 95.62 66 VAL B O 1
ATOM 2426 N N . VAL B 1 67 ? 4.605 22.172 4.559 1 95.69 67 VAL B N 1
ATOM 2427 C CA . VAL B 1 67 ? 5.367 23.344 4.168 1 95.69 67 VAL B CA 1
ATOM 2428 C C . VAL B 1 67 ? 5.383 24.359 5.316 1 95.69 67 VAL B C 1
ATOM 2430 O O . VAL B 1 67 ? 4.457 24.391 6.129 1 95.69 67 VAL B O 1
ATOM 2433 N N . LYS B 1 68 ? 6.402 25.047 5.309 1 96.81 68 LYS B N 1
ATOM 2434 C CA . LYS B 1 68 ? 6.512 26.234 6.16 1 96.81 68 LYS B CA 1
ATOM 2435 C C . LYS B 1 68 ? 5.934 27.469 5.465 1 96.81 68 LYS B C 1
ATOM 2437 O O . LYS B 1 68 ? 6.457 27.906 4.441 1 96.81 68 LYS B O 1
ATOM 2442 N N . VAL B 1 69 ? 4.898 28.016 5.988 1 96.5 69 VAL B N 1
ATOM 2443 C CA . VAL B 1 69 ? 4.27 29.188 5.414 1 96.5 69 VAL B CA 1
ATOM 2444 C C . VAL B 1 69 ? 5.031 30.438 5.848 1 96.5 69 VAL B C 1
ATOM 2446 O O . VAL B 1 69 ? 5.316 31.328 5.031 1 96.5 69 VAL B O 1
ATOM 2449 N N . ASN B 1 70 ? 5.305 30.578 7.082 1 94.38 70 ASN B N 1
ATOM 2450 C CA . ASN B 1 70 ? 6.152 31.594 7.703 1 94.38 70 ASN B CA 1
ATOM 2451 C C . ASN B 1 70 ? 6.742 31.094 9.023 1 94.38 70 ASN B C 1
ATOM 2453 O O . ASN B 1 70 ? 6.68 29.906 9.328 1 94.38 70 ASN B O 1
ATOM 2457 N N . ASP B 1 71 ? 7.344 31.906 9.805 1 94.62 71 ASP B N 1
ATOM 2458 C CA . ASP B 1 71 ? 8.102 31.484 10.977 1 94.62 71 ASP B CA 1
ATOM 2459 C C . ASP B 1 71 ? 7.176 30.984 12.078 1 94.62 71 ASP B C 1
ATOM 2461 O O . ASP B 1 71 ? 7.621 30.344 13.031 1 94.62 71 ASP B O 1
ATOM 2465 N N . HIS B 1 72 ? 5.812 31.203 11.938 1 96.19 72 HIS B N 1
ATOM 2466 C CA . HIS B 1 72 ? 4.91 30.828 13.016 1 96.19 72 HIS B CA 1
ATOM 2467 C C . HIS B 1 72 ? 3.781 29.938 12.508 1 96.19 72 HIS B C 1
ATOM 2469 O O . HIS B 1 72 ? 2.842 29.641 13.25 1 96.19 72 HIS B O 1
ATOM 2475 N N . THR B 1 73 ? 3.883 29.578 11.273 1 97.69 73 THR B N 1
ATOM 2476 C CA . THR B 1 73 ? 2.738 28.875 10.695 1 97.69 73 THR B CA 1
ATOM 2477 C C . THR B 1 73 ? 3.199 27.781 9.75 1 97.69 73 THR B C 1
ATOM 2479 O O . THR B 1 73 ? 4.07 28 8.906 1 97.69 73 THR B O 1
ATOM 2482 N N . LEU B 1 74 ? 2.678 26.562 9.938 1 98.19 74 LEU B N 1
ATOM 2483 C CA . LEU B 1 74 ? 2.867 25.391 9.078 1 98.19 74 LEU B CA 1
ATOM 2484 C C . LEU B 1 74 ? 1.567 25.031 8.367 1 98.19 74 LEU B C 1
ATOM 2486 O O . LEU B 1 74 ? 0.48 25.359 8.852 1 98.19 74 LEU B O 1
ATOM 2490 N N . MET B 1 75 ? 1.697 24.344 7.285 1 97.94 75 MET B N 1
ATOM 2491 C CA . MET B 1 75 ? 0.535 23.859 6.551 1 97.94 75 MET B CA 1
ATOM 2492 C C . MET B 1 75 ? 0.835 22.516 5.887 1 97.94 75 MET B C 1
ATOM 2494 O O . MET B 1 75 ? 1.954 22.281 5.426 1 97.94 75 MET B O 1
ATOM 2498 N N . ALA B 1 76 ? -0.064 21.609 5.91 1 97 76 ALA B N 1
ATOM 2499 C CA . ALA B 1 76 ? -0.002 20.344 5.176 1 97 76 ALA B CA 1
ATOM 2500 C C . ALA B 1 76 ? -1.343 20.016 4.523 1 97 76 ALA B C 1
ATOM 2502 O O . ALA B 1 76 ? -2.387 20.516 4.957 1 97 76 ALA B O 1
ATOM 2503 N N . CYS B 1 77 ? -1.26 19.234 3.551 1 94.44 77 CYS B N 1
ATOM 2504 C CA . CYS B 1 77 ? -2.479 19.016 2.781 1 94.44 77 CYS B CA 1
ATOM 2505 C C . CYS B 1 77 ? -2.549 17.578 2.273 1 94.44 77 CYS B C 1
ATOM 2507 O O . CYS B 1 77 ? -1.521 16.969 1.973 1 94.44 77 CYS B O 1
ATOM 2509 N N . SER B 1 78 ? -3.67 16.969 2.252 1 91.75 78 SER B N 1
ATOM 2510 C CA . SER B 1 78 ? -3.98 15.727 1.541 1 91.75 78 SER B CA 1
ATOM 2511 C C . SER B 1 78 ? -4.98 15.969 0.415 1 91.75 78 SER B C 1
ATOM 2513 O O . SER B 1 78 ? -5.703 16.969 0.427 1 91.75 78 SER B O 1
ATOM 2515 N N . GLY B 1 79 ? -4.965 15.125 -0.573 1 89.38 79 GLY B N 1
ATOM 2516 C CA . GLY B 1 79 ? -5.902 15.25 -1.681 1 89.38 79 GLY B CA 1
ATOM 2517 C C . GLY B 1 79 ? -5.23 15.648 -2.982 1 89.38 79 GLY B C 1
ATOM 2518 O O . GLY B 1 79 ? -4.109 15.227 -3.264 1 89.38 79 GLY B O 1
ATOM 2519 N N . ASP B 1 80 ? -5.93 16.516 -3.76 1 89.19 80 ASP B N 1
ATOM 2520 C CA . ASP B 1 80 ? -5.48 16.844 -5.105 1 89.19 80 ASP B CA 1
ATOM 2521 C C . ASP B 1 80 ? -4.27 17.781 -5.066 1 89.19 80 ASP B C 1
ATOM 2523 O O . ASP B 1 80 ? -4.32 18.844 -4.461 1 89.19 80 ASP B O 1
ATOM 2527 N N . ILE B 1 81 ? -3.264 17.391 -5.797 1 88.94 81 ILE B N 1
ATOM 2528 C CA . ILE B 1 81 ? -1.993 18.094 -5.73 1 88.94 81 ILE B CA 1
ATOM 2529 C C . ILE B 1 81 ? -2.092 19.406 -6.52 1 88.94 81 ILE B C 1
ATOM 2531 O O . ILE B 1 81 ? -1.527 20.422 -6.113 1 88.94 81 ILE B O 1
ATOM 2535 N N . ALA B 1 82 ? -2.734 19.391 -7.613 1 88.25 82 ALA B N 1
ATOM 2536 C CA . ALA B 1 82 ? -2.881 20.609 -8.398 1 88.25 82 ALA B CA 1
ATOM 2537 C C . ALA B 1 82 ? -3.592 21.688 -7.59 1 88.25 82 ALA B C 1
ATOM 2539 O O . ALA B 1 82 ? -3.188 22.859 -7.613 1 88.25 82 ALA B O 1
ATOM 2540 N N . ASP B 1 83 ? -4.637 21.328 -6.938 1 91.38 83 ASP B N 1
ATOM 2541 C CA . ASP B 1 83 ? -5.352 22.25 -6.066 1 91.38 83 ASP B CA 1
ATOM 2542 C C . ASP B 1 83 ? -4.438 22.797 -4.969 1 91.38 83 ASP B C 1
ATOM 2544 O O . ASP B 1 83 ? -4.461 24 -4.672 1 91.38 83 ASP B O 1
ATOM 2548 N N . PHE B 1 84 ? -3.701 21.922 -4.402 1 93.38 84 PHE B N 1
ATOM 2549 C CA . PHE B 1 84 ? -2.766 22.312 -3.357 1 93.38 84 PHE B CA 1
ATOM 2550 C C . PHE B 1 84 ? -1.743 23.312 -3.9 1 93.38 84 PHE B C 1
ATOM 2552 O O . PHE B 1 84 ? -1.46 24.328 -3.264 1 93.38 84 PHE B O 1
ATOM 2559 N N . GLN B 1 85 ? -1.19 22.969 -4.961 1 92.12 85 GLN B N 1
ATOM 2560 C CA . GLN B 1 85 ? -0.185 23.844 -5.562 1 92.12 85 GLN B CA 1
ATOM 2561 C C . GLN B 1 85 ? -0.763 25.219 -5.863 1 92.12 85 GLN B C 1
ATOM 2563 O O . GLN B 1 85 ? -0.101 26.234 -5.645 1 92.12 85 GLN B O 1
ATOM 2568 N N . PHE B 1 86 ? -1.919 25.219 -6.359 1 92.75 86 PHE B N 1
ATOM 2569 C CA . PHE B 1 86 ? -2.582 26.484 -6.652 1 92.75 86 PHE B CA 1
ATOM 2570 C C . PHE B 1 86 ? -2.75 27.312 -5.387 1 92.75 86 PHE B C 1
ATOM 2572 O O . PHE B 1 86 ? -2.352 28.484 -5.344 1 92.75 86 PHE B O 1
ATOM 2579 N N . LEU B 1 87 ? -3.344 26.719 -4.383 1 94 87 LEU B N 1
ATOM 2580 C CA . LEU B 1 87 ? -3.607 27.438 -3.141 1 94 87 LEU B CA 1
ATOM 2581 C C . LEU B 1 87 ? -2.303 27.859 -2.469 1 94 87 LEU B C 1
ATOM 2583 O O . LEU B 1 87 ? -2.207 28.969 -1.925 1 94 87 LEU B O 1
ATOM 2587 N N . ASN B 1 88 ? -1.382 26.984 -2.453 1 94.88 88 ASN B N 1
ATOM 2588 C CA . ASN B 1 88 ? -0.082 27.281 -1.867 1 94.88 88 ASN B CA 1
ATOM 2589 C C . ASN B 1 88 ? 0.577 28.469 -2.555 1 94.88 88 ASN B C 1
ATOM 2591 O O . ASN B 1 88 ? 1.24 29.281 -1.904 1 94.88 88 ASN B O 1
ATOM 2595 N N . ARG B 1 89 ? 0.468 28.531 -3.834 1 94.38 89 ARG B N 1
ATOM 2596 C CA . ARG B 1 89 ? 0.999 29.672 -4.57 1 94.38 89 ARG B CA 1
ATOM 2597 C C . ARG B 1 89 ? 0.319 30.969 -4.141 1 94.38 89 ARG B C 1
ATOM 2599 O O . ARG B 1 89 ? 0.979 31.984 -3.967 1 94.38 89 ARG B O 1
ATOM 2606 N N . GLU B 1 90 ? -0.974 30.938 -4.043 1 94.38 90 GLU B N 1
ATOM 2607 C CA . GLU B 1 90 ? -1.722 32.125 -3.594 1 94.38 90 GLU B CA 1
ATOM 2608 C C . GLU B 1 90 ? -1.297 32.531 -2.189 1 94.38 90 GLU B C 1
ATOM 2610 O O . GLU B 1 90 ? -1.159 33.719 -1.907 1 94.38 90 GLU B O 1
AT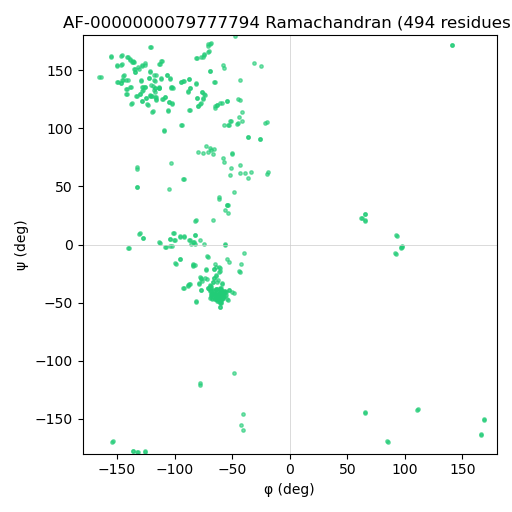OM 2615 N N . ILE B 1 91 ? -1.132 31.625 -1.336 1 95.44 91 ILE B N 1
ATOM 2616 C CA . ILE B 1 91 ? -0.722 31.891 0.039 1 95.44 91 ILE B CA 1
ATOM 2617 C C . ILE B 1 91 ? 0.672 32.531 0.05 1 95.44 91 ILE B C 1
ATOM 2619 O O . ILE B 1 91 ? 0.913 33.5 0.747 1 95.44 91 ILE B O 1
ATOM 2623 N N . ARG B 1 92 ? 1.543 31.969 -0.718 1 93.69 92 ARG B N 1
ATOM 2624 C CA . ARG B 1 92 ? 2.906 32.5 -0.781 1 93.69 92 ARG B CA 1
ATOM 2625 C C . ARG B 1 92 ? 2.924 33.938 -1.278 1 93.69 92 ARG B C 1
ATOM 2627 O O . ARG B 1 92 ? 3.703 34.75 -0.792 1 93.69 92 ARG B O 1
ATOM 2634 N N . LYS B 1 93 ? 2.141 34.188 -2.236 1 93 93 LYS B N 1
ATOM 2635 C CA . LYS B 1 93 ? 2.021 35.562 -2.734 1 93 93 LYS B CA 1
ATOM 2636 C C . LYS B 1 93 ? 1.572 36.5 -1.63 1 93 93 LYS B C 1
ATOM 2638 O O . LYS B 1 93 ? 2.104 37.625 -1.503 1 93 93 LYS B O 1
ATOM 2643 N N . GLN B 1 94 ? 0.58 36.062 -0.93 1 90.62 94 GLN B N 1
ATOM 2644 C CA . GLN B 1 94 ? 0.08 36.875 0.17 1 90.62 94 GLN B CA 1
ATOM 2645 C C . GLN B 1 94 ? 1.168 37.125 1.213 1 90.62 94 GLN B C 1
ATOM 2647 O O . GLN B 1 94 ? 1.304 38.25 1.728 1 90.62 94 GLN B O 1
ATOM 2652 N N . ILE B 1 95 ? 1.894 36.156 1.544 1 90.38 95 ILE B N 1
ATOM 2653 C CA . ILE B 1 95 ? 2.957 36.25 2.537 1 90.38 95 ILE B CA 1
ATOM 2654 C C . ILE B 1 95 ? 4.043 37.188 2.031 1 90.38 95 ILE B C 1
ATOM 2656 O O . ILE B 1 95 ? 4.566 38.031 2.793 1 90.38 95 ILE B O 1
ATOM 2660 N N . LEU B 1 96 ? 4.383 37.031 0.787 1 89.5 96 LEU B N 1
ATOM 2661 C CA . LEU B 1 96 ? 5.375 37.906 0.182 1 89.5 96 LEU B CA 1
ATOM 2662 C C . LEU B 1 96 ? 4.922 39.375 0.243 1 89.5 96 LEU B C 1
ATOM 2664 O O . LEU B 1 96 ? 5.711 40.25 0.561 1 89.5 96 LEU B O 1
ATOM 2668 N N . ASN B 1 97 ? 3.688 39.656 -0.055 1 89.31 97 ASN B N 1
ATOM 2669 C CA . ASN B 1 97 ? 3.131 41 0.014 1 89.31 97 ASN B CA 1
ATOM 2670 C C . ASN B 1 97 ? 3.184 41.531 1.434 1 89.31 97 ASN B C 1
ATOM 2672 O O . ASN B 1 97 ? 3.488 42.719 1.632 1 89.31 97 ASN B O 1
ATOM 2676 N N . GLU B 1 98 ? 2.836 40.719 2.375 1 87.31 98 GLU B N 1
ATOM 2677 C CA . GLU B 1 98 ? 2.912 41.094 3.779 1 87.31 98 GLU B CA 1
ATOM 2678 C C . GLU B 1 98 ? 4.336 41.5 4.164 1 87.31 98 GLU B C 1
ATOM 2680 O O . GLU B 1 98 ? 4.539 42.469 4.895 1 87.31 98 GLU B O 1
ATOM 2685 N N . ASN B 1 99 ? 5.297 40.781 3.699 1 85.75 99 ASN B N 1
ATOM 2686 C CA . ASN B 1 99 ? 6.699 41.062 4 1 85.75 99 ASN B CA 1
ATOM 2687 C C . ASN B 1 99 ? 7.168 42.344 3.355 1 85.75 99 ASN B C 1
ATOM 2689 O O . ASN B 1 99 ? 7.984 43.094 3.93 1 85.75 99 ASN B O 1
ATOM 2693 N N . LEU B 1 100 ? 6.691 42.625 2.205 1 85.5 100 LEU B N 1
ATOM 2694 C CA . LEU B 1 100 ? 7.07 43.844 1.478 1 85.5 100 LEU B CA 1
ATOM 2695 C C . LEU B 1 100 ? 6.48 45.062 2.145 1 85.5 100 LEU B C 1
ATOM 2697 O O . LEU B 1 100 ? 7.109 46.125 2.15 1 85.5 100 LEU B O 1
ATOM 2701 N N . LEU B 1 101 ? 5.242 44.938 2.658 1 82.12 101 LEU B N 1
ATOM 2702 C CA . LEU B 1 101 ? 4.609 46.062 3.348 1 82.12 101 LEU B CA 1
ATOM 2703 C C . LEU B 1 101 ? 5.352 46.375 4.637 1 82.12 101 LEU B C 1
ATOM 2705 O O . LEU B 1 101 ? 5.457 47.562 5.016 1 82.12 101 LEU B O 1
ATOM 2709 N N . GLY B 1 102 ? 5.922 45.438 5.305 1 77 102 GLY B N 1
ATOM 2710 C CA . GLY B 1 102 ? 6.793 45.594 6.453 1 77 102 GLY B CA 1
ATOM 2711 C C . GLY B 1 102 ? 6.098 46.25 7.633 1 77 102 GLY B C 1
ATOM 2712 O O . GLY B 1 102 ? 6.711 47.031 8.383 1 77 102 GLY B O 1
ATOM 2713 N N . ASP B 1 103 ? 4.852 46.219 7.742 1 79.38 103 ASP B N 1
ATOM 2714 C CA . ASP B 1 103 ? 4.129 46.875 8.82 1 79.38 103 ASP B CA 1
ATOM 2715 C C . ASP B 1 103 ? 4.102 46 10.078 1 79.38 103 ASP B C 1
ATOM 2717 O O . ASP B 1 103 ? 3.479 46.344 11.078 1 79.38 103 ASP B O 1
ATOM 2721 N N . GLY B 1 104 ? 4.754 44.844 10.008 1 79.81 104 GLY B N 1
ATOM 2722 C CA . GLY B 1 104 ? 4.887 44 11.188 1 79.81 104 GLY B CA 1
ATOM 2723 C C . GLY B 1 104 ? 3.791 42.969 11.305 1 79.81 104 GLY B C 1
ATOM 2724 O O . GLY B 1 104 ? 3.816 42.125 12.211 1 79.81 104 GLY B O 1
ATOM 2725 N N . PHE B 1 105 ? 2.811 43.094 10.445 1 81.5 105 PHE B N 1
ATOM 2726 C CA . PHE B 1 105 ? 1.715 42.125 10.492 1 81.5 105 PHE B CA 1
ATOM 2727 C C . PHE B 1 105 ? 2.111 40.844 9.812 1 81.5 105 PHE B C 1
ATOM 2729 O O . PHE B 1 105 ? 2.611 40.844 8.68 1 81.5 105 PHE B O 1
ATOM 2736 N N . VAL B 1 106 ? 2.102 39.75 10.555 1 88.31 106 VAL B N 1
ATOM 2737 C CA . VAL B 1 106 ? 2.4 38.438 10.031 1 88.31 106 VAL B CA 1
ATOM 2738 C C . VAL B 1 106 ? 1.178 37.531 10.195 1 88.31 106 VAL B C 1
ATOM 2740 O O . VAL B 1 106 ? 0.527 37.531 11.242 1 88.31 106 VAL B O 1
ATOM 2743 N N . THR B 1 107 ? 0.813 36.844 9.211 1 92.81 107 THR B N 1
ATOM 2744 C CA . THR B 1 107 ? -0.333 35.969 9.234 1 92.81 107 THR B CA 1
ATOM 2745 C C . THR B 1 107 ? -0.154 34.875 10.305 1 92.81 107 THR B C 1
ATOM 2747 O O . THR B 1 107 ? 0.847 34.156 10.305 1 92.81 107 THR B O 1
ATOM 2750 N N . SER B 1 108 ? -1.073 34.844 11.211 1 95.25 108 SER B N 1
ATOM 2751 C CA . SER B 1 108 ? -1.058 33.812 12.258 1 95.25 108 SER B CA 1
ATOM 2752 C C . SER B 1 108 ? -1.633 32.5 11.758 1 95.25 108 SER B C 1
ATOM 2754 O O . SER B 1 108 ? -2.328 32.469 10.734 1 95.25 108 SER B O 1
ATOM 2756 N N . PRO B 1 109 ? -1.325 31.375 12.43 1 97.06 109 PRO B N 1
ATOM 2757 C CA . PRO B 1 109 ? -1.914 30.094 12.031 1 97.06 109 PRO B CA 1
ATOM 2758 C C . PRO B 1 109 ? -3.441 30.125 12.016 1 97.06 109 PRO B C 1
ATOM 2760 O O . PRO B 1 109 ? -4.062 29.578 11.102 1 97.06 109 PRO B O 1
ATOM 2763 N N . GLN B 1 110 ? -4.031 30.766 12.977 1 96.5 110 GLN B N 1
ATOM 2764 C CA . GLN B 1 110 ? -5.484 30.875 13.039 1 96.5 110 GLN B CA 1
ATOM 2765 C C . GLN B 1 110 ? -6.031 31.672 11.859 1 96.5 110 GLN B C 1
ATOM 2767 O O . GLN B 1 110 ? -7.074 31.312 11.297 1 96.5 110 GLN B O 1
ATOM 2772 N N . ALA B 1 111 ? -5.352 32.719 11.562 1 95.12 111 ALA B N 1
ATOM 2773 C CA . ALA B 1 111 ? -5.777 33.562 10.445 1 95.12 111 ALA B CA 1
ATOM 2774 C C . ALA B 1 111 ? -5.703 32.812 9.125 1 95.12 111 ALA B C 1
ATOM 2776 O O . ALA B 1 111 ? -6.613 32.875 8.305 1 95.12 111 ALA B O 1
ATOM 2777 N N . LEU B 1 112 ? -4.617 32.125 8.938 1 96.31 112 LEU B N 1
ATOM 2778 C CA . LEU B 1 112 ? -4.484 31.312 7.719 1 96.31 112 LEU B CA 1
ATOM 2779 C C . LEU B 1 112 ? -5.562 30.234 7.648 1 96.31 112 LEU B C 1
ATOM 2781 O O . LEU B 1 112 ? -6.172 30.031 6.598 1 96.31 112 LEU B O 1
ATOM 2785 N N . HIS B 1 113 ? -5.754 29.516 8.742 1 96.88 113 HIS B N 1
ATOM 2786 C CA . HIS B 1 113 ? -6.785 28.484 8.812 1 96.88 113 HIS B CA 1
ATOM 2787 C C . HIS B 1 113 ? -8.156 29.062 8.438 1 96.88 113 HIS B C 1
ATOM 2789 O O . HIS B 1 113 ? -8.883 28.453 7.648 1 96.88 113 HIS B O 1
ATOM 2795 N N . SER B 1 114 ? -8.461 30.172 9.008 1 95.06 114 SER B N 1
ATOM 2796 C CA . SER B 1 114 ? -9.727 30.844 8.719 1 95.06 114 SER B CA 1
ATOM 2797 C C . SER B 1 114 ? -9.828 31.203 7.238 1 95.06 114 SER B C 1
ATOM 2799 O O . SER B 1 114 ? -10.891 31.047 6.629 1 95.06 114 SER B O 1
ATOM 2801 N N . TRP B 1 115 ? -8.75 31.75 6.75 1 94.25 115 TRP B N 1
ATOM 2802 C CA . TRP B 1 115 ? -8.734 32.156 5.344 1 94.25 115 TRP B CA 1
ATOM 2803 C C . TRP B 1 115 ? -8.953 30.953 4.438 1 94.25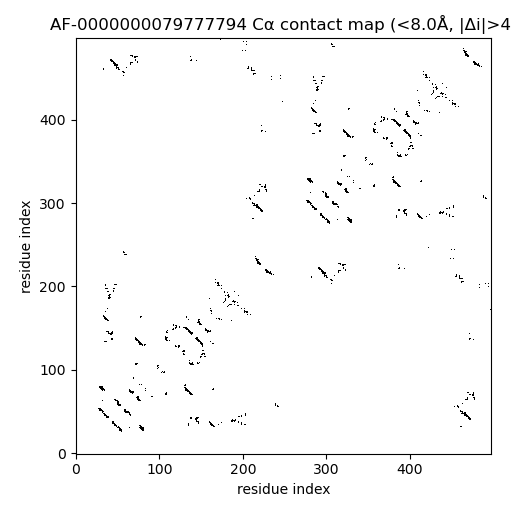 115 TRP B C 1
ATOM 2805 O O . TRP B 1 115 ? -9.75 31 3.5 1 94.25 115 TRP B O 1
ATOM 2815 N N . ILE B 1 116 ? -8.227 29.859 4.672 1 95.25 116 ILE B N 1
ATOM 2816 C CA . ILE B 1 116 ? -8.359 28.641 3.881 1 95.25 116 ILE B CA 1
ATOM 2817 C C . ILE B 1 116 ? -9.805 28.141 3.939 1 95.25 116 ILE B C 1
ATOM 2819 O O . ILE B 1 116 ? -10.375 27.75 2.916 1 95.25 116 ILE B O 1
ATOM 2823 N N . THR B 1 117 ? -10.359 28.141 5.125 1 93.31 117 THR B N 1
ATOM 2824 C CA . THR B 1 117 ? -11.742 27.719 5.312 1 93.31 117 THR B CA 1
ATOM 2825 C C . THR B 1 117 ? -12.68 28.531 4.43 1 93.31 117 THR B C 1
ATOM 2827 O O . THR B 1 117 ? -13.57 27.984 3.777 1 93.31 117 THR B O 1
ATOM 2830 N N . ARG B 1 118 ? -12.461 29.781 4.398 1 92 118 ARG B N 1
ATOM 2831 C CA . ARG B 1 118 ? -13.297 30.672 3.602 1 92 118 ARG B CA 1
ATOM 2832 C C . ARG B 1 118 ? -13.109 30.406 2.111 1 92 118 ARG B C 1
ATOM 2834 O O . ARG B 1 118 ? -14.078 30.406 1.351 1 92 118 ARG B O 1
ATOM 2841 N N . VAL B 1 119 ? -11.875 30.297 1.711 1 92.06 119 VAL B N 1
ATOM 2842 C CA . VAL B 1 119 ? -11.578 30.031 0.305 1 92.06 119 VAL B CA 1
ATOM 2843 C C . VAL B 1 119 ? -12.242 28.734 -0.133 1 92.06 119 VAL B C 1
ATOM 2845 O O . VAL B 1 119 ? -12.836 28.656 -1.211 1 92.06 119 VAL B O 1
ATOM 2848 N N . MET B 1 120 ? -12.094 27.719 0.688 1 90.88 120 MET B N 1
ATOM 2849 C CA . MET B 1 120 ? -12.688 26.422 0.369 1 90.88 120 MET B CA 1
ATOM 2850 C C . MET B 1 120 ? -14.203 26.531 0.258 1 90.88 120 MET B C 1
ATOM 2852 O O . MET B 1 120 ? -14.812 25.953 -0.645 1 90.88 120 MET B O 1
ATOM 2856 N N . TYR B 1 121 ? -14.789 27.219 1.192 1 87.62 121 TYR B N 1
ATOM 2857 C CA . TYR B 1 121 ? -16.234 27.422 1.166 1 87.62 121 TYR B CA 1
ATOM 2858 C C . TYR B 1 121 ? -16.641 28.156 -0.102 1 87.62 121 TYR B C 1
ATOM 2860 O O . TYR B 1 121 ? -17.656 27.812 -0.729 1 87.62 121 TYR B O 1
ATOM 2868 N N . TYR B 1 122 ? -15.945 29.156 -0.439 1 88.25 122 TYR B N 1
ATOM 2869 C CA . TYR B 1 122 ? -16.234 29.938 -1.634 1 88.25 122 TYR B CA 1
ATOM 2870 C C . TYR B 1 122 ? -16.172 29.078 -2.887 1 88.25 122 TYR B C 1
ATOM 2872 O O . TYR B 1 122 ? -17.062 29.125 -3.729 1 88.25 122 TYR B O 1
ATOM 2880 N N . ARG B 1 123 ? -15.133 28.359 -2.996 1 89.5 123 ARG B N 1
ATOM 2881 C CA . ARG B 1 123 ? -14.969 27.5 -4.164 1 89.5 123 ARG B CA 1
ATOM 2882 C C . ARG B 1 123 ? -16.094 26.469 -4.25 1 89.5 123 ARG B C 1
ATOM 2884 O O . ARG B 1 123 ? -16.562 26.156 -5.34 1 89.5 123 ARG B O 1
ATOM 2891 N N . ARG B 1 124 ? -16.484 25.969 -3.178 1 86.81 124 ARG B N 1
ATOM 2892 C CA . ARG B 1 124 ? -17.609 25.031 -3.139 1 86.81 124 ARG B CA 1
ATOM 2893 C C . ARG B 1 124 ? -18.891 25.703 -3.625 1 86.81 124 ARG B C 1
ATOM 2895 O O . ARG B 1 124 ? -19.656 25.109 -4.387 1 86.81 124 ARG B O 1
ATOM 2902 N N . SER B 1 125 ? -19.094 26.859 -3.201 1 85.94 125 SER B N 1
ATOM 2903 C CA . SER B 1 125 ? -20.266 27.625 -3.588 1 85.94 125 SER B CA 1
ATOM 2904 C C . SER B 1 125 ? -20.281 27.922 -5.082 1 85.94 125 SER B C 1
ATOM 2906 O O . SER B 1 125 ? -21.344 28.094 -5.684 1 85.94 125 SER B O 1
ATOM 2908 N N . GLN B 1 126 ? -19.172 27.969 -5.684 1 89 126 GLN B N 1
ATOM 2909 C CA . GLN B 1 126 ? -19.031 28.188 -7.121 1 89 126 GLN B CA 1
ATOM 2910 C C . GLN B 1 126 ? -19.094 26.859 -7.887 1 89 126 GLN B C 1
ATOM 2912 O O . GLN B 1 126 ? -18.781 26.812 -9.078 1 89 126 GLN B O 1
ATOM 2917 N N . PHE B 1 127 ? -19.344 25.75 -7.148 1 86.19 127 PHE B N 1
ATOM 2918 C CA . PHE B 1 127 ? -19.484 24.406 -7.695 1 86.19 127 PHE B CA 1
ATOM 2919 C C . PHE B 1 127 ? -18.172 23.922 -8.312 1 86.19 127 PHE B C 1
ATOM 2921 O O . PHE B 1 127 ? -18.172 23.188 -9.297 1 86.19 127 PHE B O 1
ATOM 2928 N N . ASP B 1 128 ? -17.109 24.484 -7.777 1 87.38 128 ASP B N 1
ATOM 2929 C CA . ASP B 1 128 ? -15.766 24.062 -8.164 1 87.38 128 ASP B CA 1
ATOM 2930 C C . ASP B 1 128 ? -14.891 23.844 -6.934 1 87.38 128 ASP B C 1
ATOM 2932 O O . ASP B 1 128 ? -13.891 24.531 -6.742 1 87.38 128 ASP B O 1
ATOM 2936 N N . PRO B 1 129 ? -15.227 22.875 -6.176 1 88.81 129 PRO B N 1
ATOM 2937 C CA . PRO B 1 129 ? -14.531 22.688 -4.898 1 88.81 129 PRO B CA 1
ATOM 2938 C C . PRO B 1 129 ? -13.086 22.234 -5.074 1 88.81 129 PRO B C 1
ATOM 2940 O O . PRO B 1 129 ? -12.75 21.594 -6.082 1 88.81 129 PRO B O 1
ATOM 2943 N N . PHE B 1 130 ? -12.227 22.656 -4.102 1 89.38 130 PHE B N 1
ATOM 2944 C CA . PHE B 1 130 ? -10.906 22.047 -3.967 1 89.38 130 PHE B CA 1
ATOM 2945 C C . PHE B 1 130 ? -11 20.672 -3.309 1 89.38 130 PHE B C 1
ATOM 2947 O O . PHE B 1 130 ? -11.672 20.516 -2.289 1 89.38 130 PHE B O 1
ATOM 2954 N N . TRP B 1 131 ? -10.391 19.703 -3.848 1 88.94 131 TRP B N 1
ATOM 2955 C CA . TRP B 1 131 ? -10.445 18.344 -3.312 1 88.94 131 TRP B CA 1
ATOM 2956 C C . TRP B 1 131 ? -9.289 18.078 -2.354 1 88.94 131 TRP B C 1
ATOM 2958 O O . TRP B 1 131 ? -8.484 17.172 -2.568 1 88.94 131 TRP B O 1
ATOM 2968 N N . ASN B 1 132 ? -9.227 18.938 -1.338 1 92.75 132 ASN B N 1
ATOM 2969 C CA . ASN B 1 132 ? -8.133 18.906 -0.373 1 92.75 132 ASN B CA 1
ATOM 2970 C C . ASN B 1 132 ? -8.648 18.875 1.062 1 92.75 132 ASN B C 1
ATOM 2972 O O . ASN B 1 132 ? -9.805 19.234 1.315 1 92.75 132 ASN B O 1
ATOM 2976 N N . SER B 1 133 ? -7.895 18.344 1.912 1 94.31 133 SER B N 1
ATOM 2977 C CA . SER B 1 133 ? -7.941 18.578 3.352 1 94.31 133 SER B CA 1
ATOM 2978 C C . SER B 1 133 ? -6.652 19.219 3.852 1 94.31 133 SER B C 1
ATOM 2980 O O . SER B 1 133 ? -5.555 18.812 3.471 1 94.31 133 SER B O 1
ATOM 2982 N N . TYR B 1 134 ? -6.824 20.234 4.688 1 96.06 134 TYR B N 1
ATOM 2983 C CA . TYR B 1 134 ? -5.66 20.984 5.152 1 96.06 134 TYR B CA 1
ATOM 2984 C C . TYR B 1 134 ? -5.5 20.859 6.664 1 96.06 134 TYR B C 1
ATOM 2986 O O . TYR B 1 134 ? -6.492 20.859 7.398 1 96.06 134 TYR B O 1
ATOM 2994 N N . ILE B 1 135 ? -4.312 20.75 7.059 1 97.44 135 ILE B N 1
ATOM 2995 C CA . ILE B 1 135 ? -3.918 21 8.438 1 97.44 135 ILE B CA 1
ATOM 2996 C C . ILE B 1 135 ? -3.086 22.266 8.523 1 97.44 135 ILE B C 1
ATOM 2998 O O . ILE B 1 135 ? -2.127 22.438 7.762 1 97.44 135 ILE B O 1
ATOM 3002 N N . VAL B 1 136 ? -3.514 23.156 9.352 1 98.06 136 VAL B N 1
ATOM 3003 C CA . VAL B 1 136 ? -2.744 24.359 9.633 1 98.06 136 VAL B CA 1
ATOM 3004 C C . VAL B 1 136 ? -2.316 24.375 11.102 1 98.06 136 VAL B C 1
ATOM 3006 O O . VAL B 1 136 ? -3.145 24.188 12 1 98.06 136 VAL B O 1
ATOM 3009 N N . GLY B 1 137 ? -1.072 24.5 11.328 1 98.19 137 GLY B N 1
ATOM 3010 C CA . GLY B 1 137 ? -0.557 24.516 12.688 1 98.19 137 GLY B CA 1
ATOM 3011 C C . GLY B 1 137 ? 0.533 25.547 12.898 1 98.19 137 GLY B C 1
ATOM 3012 O O . GLY B 1 137 ? 1.135 26.031 11.93 1 98.19 137 GLY B O 1
ATOM 3013 N N . GLY B 1 138 ? 0.686 25.875 14.133 1 98.31 138 GLY B N 1
ATOM 3014 C CA . GLY B 1 138 ? 1.722 26.828 14.508 1 98.31 138 GLY B CA 1
ATOM 3015 C C . GLY B 1 138 ? 1.576 27.359 15.922 1 98.31 138 GLY B C 1
ATOM 3016 O O . GLY B 1 138 ? 0.993 26.688 16.781 1 98.31 138 GLY B O 1
ATOM 3017 N N . VAL B 1 139 ? 2.283 28.453 16.125 1 97.88 139 VAL B N 1
ATOM 3018 C CA . VAL B 1 139 ? 2.234 29.094 17.438 1 97.88 139 VAL B CA 1
ATOM 3019 C C . VAL B 1 139 ? 1.751 30.531 17.297 1 97.88 139 VAL B C 1
ATOM 3021 O O . VAL B 1 139 ? 2.287 31.297 16.484 1 97.88 139 VAL B O 1
ATOM 3024 N N . MET B 1 140 ? 0.757 30.859 18.078 1 96.25 140 MET B N 1
ATOM 3025 C CA . MET B 1 140 ? 0.195 32.219 18.078 1 96.25 140 MET B CA 1
ATOM 3026 C C . MET B 1 140 ? 1.159 33.219 18.703 1 96.25 140 MET B C 1
ATOM 3028 O O . MET B 1 140 ? 2.15 32.812 19.328 1 96.25 140 MET B O 1
ATOM 3032 N N . LYS B 1 141 ? 0.825 34.438 18.609 1 92.56 141 LYS B N 1
ATOM 3033 C CA . LYS B 1 141 ? 1.669 35.5 19.141 1 92.56 141 LYS B CA 1
ATOM 3034 C C . LYS B 1 141 ? 1.812 35.375 20.656 1 92.56 141 LYS B C 1
ATOM 3036 O O . LYS B 1 141 ? 2.857 35.719 21.219 1 92.56 141 LYS B O 1
ATOM 3041 N N . ASP B 1 142 ? 0.817 34.906 21.297 1 93.88 142 ASP B N 1
ATOM 3042 C CA . ASP B 1 142 ? 0.827 34.781 22.75 1 93.88 142 ASP B CA 1
ATOM 3043 C C . ASP B 1 142 ? 1.543 33.5 23.188 1 93.88 142 ASP B C 1
ATOM 3045 O O . ASP B 1 142 ? 1.565 33.188 24.391 1 93.88 142 ASP B O 1
ATOM 3049 N N . GLY B 1 143 ? 2.018 32.75 22.234 1 93.94 143 GLY B N 1
ATOM 3050 C CA . GLY B 1 143 ? 2.789 31.578 22.547 1 93.94 143 GLY B CA 1
ATOM 3051 C C . GLY B 1 143 ? 1.959 30.297 22.547 1 93.94 143 GLY B C 1
ATOM 3052 O O . GLY B 1 143 ? 2.488 29.203 22.75 1 93.94 143 GLY B O 1
ATOM 3053 N N . THR B 1 144 ? 0.684 30.422 22.312 1 95.56 144 THR B N 1
ATOM 3054 C CA . THR B 1 144 ? -0.22 29.281 22.375 1 95.56 144 THR B CA 1
ATOM 3055 C C . THR B 1 144 ? -0.153 28.469 21.078 1 95.56 144 THR B C 1
ATOM 3057 O O . THR B 1 144 ? -0.318 29.016 19.984 1 95.56 144 THR B O 1
ATOM 3060 N N . PRO B 1 145 ? 0.1 27.156 21.219 1 97.56 145 PRO B N 1
ATOM 3061 C CA . PRO B 1 145 ? 0.06 26.312 20.016 1 97.56 145 PRO B CA 1
ATOM 3062 C C . PRO B 1 145 ? -1.337 26.219 19.406 1 97.56 145 PRO B C 1
ATOM 3064 O O . PRO B 1 145 ? -2.33 26.172 20.141 1 97.56 145 PRO B O 1
ATOM 3067 N N . TYR B 1 146 ? -1.424 26.25 18.141 1 97.69 146 TYR B N 1
ATOM 3068 C CA . TYR B 1 146 ? -2.672 26.188 17.391 1 97.69 146 TYR B CA 1
ATOM 3069 C C . TYR B 1 146 ? -2.619 25.094 16.328 1 97.69 146 TYR B C 1
ATOM 3071 O O . TYR B 1 146 ? -1.614 24.953 15.625 1 97.69 146 TYR B O 1
ATOM 3079 N N . LEU B 1 147 ? -3.625 24.25 16.203 1 98.38 147 LEU B N 1
ATOM 3080 C CA . LEU B 1 147 ? -3.768 23.219 15.18 1 98.38 147 LEU B CA 1
ATOM 3081 C C . LEU B 1 147 ? -5.195 23.172 14.648 1 98.38 147 LEU B C 1
ATOM 3083 O O . LEU B 1 147 ? -6.137 22.922 15.406 1 98.38 147 LEU B O 1
ATOM 3087 N N . GLY B 1 148 ? -5.301 23.375 13.375 1 97.19 148 GLY B N 1
ATOM 3088 C CA . GLY B 1 148 ? -6.621 23.453 12.766 1 97.19 148 GLY B CA 1
ATOM 3089 C C . GLY B 1 148 ? -6.754 22.578 11.531 1 97.19 148 GLY B C 1
ATOM 3090 O O . GLY B 1 148 ? -5.766 22.312 10.844 1 97.19 148 GLY B O 1
ATOM 3091 N N . TYR B 1 149 ? -7.969 22.125 11.297 1 96.06 149 TYR B N 1
ATOM 3092 C CA . TYR B 1 149 ? -8.352 21.297 10.164 1 96.06 149 TYR B CA 1
ATOM 3093 C C . TYR B 1 149 ? -9.398 21.984 9.305 1 96.06 149 TYR B C 1
ATOM 3095 O O . TYR B 1 149 ? -10.305 22.641 9.82 1 96.06 149 TYR B O 1
ATOM 3103 N N . ALA B 1 150 ? -9.219 21.922 7.988 1 93.56 150 ALA B N 1
ATOM 3104 C CA . ALA B 1 150 ? -10.234 22.375 7.047 1 93.56 150 ALA B CA 1
ATOM 3105 C C . ALA B 1 150 ? -10.32 21.453 5.832 1 93.56 150 ALA B C 1
ATOM 3107 O O . ALA B 1 150 ? -9.297 21.031 5.297 1 93.56 150 ALA B O 1
ATOM 3108 N N . ASN B 1 151 ? -11.555 21.062 5.414 1 86.31 151 ASN B N 1
ATOM 3109 C CA . ASN B 1 151 ? -11.664 20.234 4.219 1 86.31 151 ASN B CA 1
ATOM 3110 C C . ASN B 1 151 ? -12.727 20.766 3.264 1 86.31 151 ASN B C 1
ATOM 3112 O O . ASN B 1 151 ? -13.367 21.781 3.541 1 86.31 151 ASN B O 1
ATOM 3116 N N . MET B 1 152 ? -12.859 20.016 2.189 1 75.88 152 MET B N 1
ATOM 3117 C CA . MET B 1 152 ? -13.641 20.422 1.028 1 75.88 152 MET B CA 1
ATOM 3118 C C . MET B 1 152 ? -15.125 20.516 1.38 1 75.88 152 MET B C 1
ATOM 3120 O O . MET B 1 152 ? -15.867 21.281 0.762 1 75.88 152 MET B O 1
ATOM 3124 N N . ILE B 1 153 ? -15.492 19.75 2.303 1 71.69 153 ILE B N 1
ATOM 3125 C CA . ILE B 1 153 ? -16.922 19.75 2.576 1 71.69 153 ILE B CA 1
ATOM 3126 C C . ILE B 1 153 ? -17.234 20.781 3.662 1 71.69 153 ILE B C 1
ATOM 3128 O O . ILE B 1 153 ? -18.359 20.828 4.172 1 71.69 153 ILE B O 1
ATOM 3132 N N . GLY B 1 154 ? -16.219 21.562 4.055 1 70.06 154 GLY B N 1
ATOM 3133 C CA . GLY B 1 154 ? -16.469 22.719 4.887 1 70.06 154 GLY B CA 1
ATOM 3134 C C . GLY B 1 154 ? -16.328 22.438 6.371 1 70.06 154 GLY B C 1
ATOM 3135 O O . GLY B 1 154 ? -16.766 23.234 7.203 1 70.06 154 GLY B O 1
ATOM 3136 N N . VAL B 1 155 ? -15.867 21.266 6.594 1 77.88 155 VAL B N 1
ATOM 3137 C CA . VAL B 1 155 ? -15.633 20.984 8.008 1 77.88 155 VAL B CA 1
ATOM 3138 C C . VAL B 1 155 ? -14.344 21.656 8.453 1 77.88 155 VAL B C 1
ATOM 3140 O O . VAL B 1 155 ? -13.312 21.562 7.777 1 77.88 155 VAL B O 1
ATOM 3143 N N . ALA B 1 156 ? -14.5 22.547 9.484 1 86.06 156 ALA B N 1
ATOM 3144 C CA . ALA B 1 156 ? -13.336 23.219 10.062 1 86.06 156 ALA B CA 1
ATOM 3145 C C . ALA B 1 156 ? -13.367 23.156 11.586 1 86.06 156 ALA B C 1
ATOM 3147 O O . ALA B 1 156 ? -14.406 23.422 12.195 1 86.06 156 ALA B O 1
ATOM 3148 N N . PHE B 1 157 ? -12.289 22.703 12.156 1 88.25 157 PHE B N 1
ATOM 3149 C CA . PHE B 1 157 ? -12.219 22.688 13.609 1 88.25 157 PHE B CA 1
ATOM 3150 C C . PHE B 1 157 ? -10.773 22.734 14.086 1 88.25 157 PHE B C 1
ATOM 3152 O O . PHE B 1 157 ? -9.844 22.609 13.281 1 88.25 157 PHE B O 1
ATOM 3159 N N . ASN B 1 158 ? -10.648 23.094 15.336 1 93.06 158 ASN B N 1
ATOM 3160 C CA . ASN B 1 158 ? -9.367 23 16.031 1 93.06 158 ASN B CA 1
ATOM 3161 C C . ASN B 1 158 ? -9.328 21.797 16.969 1 93.06 158 ASN B C 1
ATOM 3163 O O . ASN B 1 158 ? -10.312 21.5 17.641 1 93.06 158 ASN B O 1
ATOM 3167 N N . GLU B 1 159 ? -8.211 21.062 16.938 1 94.19 159 GLU B N 1
ATOM 3168 C CA . GLU B 1 159 ? -8.047 19.906 17.812 1 94.19 159 GLU B CA 1
ATOM 3169 C C . GLU B 1 159 ? -6.59 19.734 18.219 1 94.19 159 GLU B C 1
ATOM 3171 O O . GLU B 1 159 ? -5.699 20.375 17.672 1 94.19 159 GLU B O 1
ATOM 3176 N N . ASP B 1 160 ? -6.418 18.953 19.281 1 97.31 160 ASP B N 1
ATOM 3177 C CA . ASP B 1 160 ? -5.066 18.703 19.766 1 97.31 160 ASP B CA 1
ATOM 3178 C C . ASP B 1 160 ? -4.301 17.781 18.828 1 97.31 160 ASP B C 1
ATOM 3180 O O . ASP B 1 160 ? -3.068 17.797 18.797 1 97.31 160 ASP B O 1
ATOM 3184 N N . SER B 1 161 ? -5.039 16.938 18.188 1 97.75 161 SER B N 1
ATOM 3185 C CA . SER B 1 161 ? -4.461 16.047 17.188 1 97.75 161 SER B CA 1
ATOM 3186 C C . SER B 1 161 ? -5.387 15.891 15.992 1 97.75 161 SER B C 1
ATOM 3188 O O . SER B 1 161 ? -6.609 15.875 16.141 1 97.75 161 SER B O 1
ATOM 3190 N N . ILE B 1 162 ? -4.797 15.836 14.836 1 96.56 162 ILE B N 1
ATOM 3191 C CA . ILE B 1 162 ? -5.578 15.75 13.609 1 96.56 162 ILE B CA 1
ATOM 3192 C C . ILE B 1 162 ? -4.938 14.734 12.656 1 96.56 162 ILE B C 1
ATOM 3194 O O . ILE B 1 162 ? -3.715 14.695 12.523 1 96.56 162 ILE B O 1
ATOM 3198 N N . ALA B 1 163 ? -5.727 13.898 12.055 1 94.75 163 ALA B N 1
ATOM 3199 C CA . ALA B 1 163 ? -5.34 13.023 10.953 1 94.75 163 ALA B CA 1
ATOM 3200 C C . ALA B 1 163 ? -6.309 13.156 9.781 1 94.75 163 ALA B C 1
ATOM 3202 O O . ALA B 1 163 ? -7.516 13.32 9.984 1 94.75 163 ALA B O 1
ATOM 3203 N N . THR B 1 164 ? -5.758 13.133 8.594 1 91.81 164 THR B N 1
ATOM 3204 C CA . THR B 1 164 ? -6.586 13.273 7.402 1 91.81 164 THR B CA 1
ATOM 3205 C C . THR B 1 164 ? -6.449 12.047 6.504 1 91.81 164 THR B C 1
ATOM 3207 O O . THR B 1 164 ? -5.594 11.188 6.738 1 91.81 164 THR B O 1
ATOM 3210 N N . GLY B 1 165 ? -7.309 11.977 5.512 1 82.69 165 GLY B N 1
ATOM 3211 C CA . GLY B 1 165 ? -7.23 10.922 4.516 1 82.69 165 GLY B CA 1
ATOM 3212 C C . GLY B 1 165 ? -7.934 9.648 4.945 1 82.69 165 GLY B C 1
ATOM 3213 O O . GLY B 1 165 ? -8.57 9.609 6.004 1 82.69 165 GLY B O 1
ATOM 3214 N N . PHE B 1 166 ? -7.719 8.578 4.176 1 73.25 166 PHE B N 1
ATOM 3215 C CA . PHE B 1 166 ? -8.398 7.312 4.414 1 73.25 166 PHE B CA 1
ATOM 3216 C C . PHE B 1 166 ? -7.848 6.625 5.656 1 73.25 166 PHE B C 1
ATOM 3218 O O . PHE B 1 166 ? -8.562 5.875 6.324 1 73.25 166 PHE B O 1
ATOM 3225 N N . GLY B 1 167 ? -6.688 6.961 6.035 1 76.5 167 GLY B N 1
ATOM 3226 C CA . GLY B 1 167 ? -6.062 6.312 7.18 1 76.5 167 GLY B CA 1
ATOM 3227 C C . GLY B 1 167 ? -6.258 7.078 8.477 1 76.5 167 GLY B C 1
ATOM 3228 O O . GLY B 1 167 ? -5.73 6.688 9.516 1 76.5 167 GLY B O 1
ATOM 3229 N N . ALA B 1 168 ? -7.043 8.086 8.375 1 86.12 168 ALA B N 1
ATOM 3230 C CA . ALA B 1 168 ? -7.238 8.938 9.547 1 86.12 168 ALA B CA 1
ATOM 3231 C C . ALA B 1 168 ? -7.82 8.133 10.711 1 86.12 168 ALA B C 1
ATOM 3233 O O . ALA B 1 168 ? -7.465 8.367 11.867 1 86.12 168 ALA B O 1
ATOM 3234 N N . HIS B 1 169 ? -8.703 7.223 10.398 1 85.62 169 HIS B N 1
ATOM 3235 C CA . HIS B 1 169 ? -9.359 6.449 11.445 1 85.62 169 HIS B CA 1
ATOM 3236 C C . HIS B 1 169 ? -8.367 5.559 12.188 1 85.62 169 HIS B C 1
ATOM 3238 O O . HIS B 1 169 ? -8.625 5.141 13.32 1 85.62 169 HIS B O 1
ATOM 3244 N N . LEU B 1 170 ? -7.262 5.262 11.609 1 82 170 LEU B N 1
ATOM 3245 C CA . LEU B 1 170 ? -6.223 4.461 12.242 1 82 170 LEU B CA 1
ATOM 3246 C C . LEU B 1 170 ? -5.203 5.348 12.945 1 82 170 LEU B C 1
ATOM 3248 O O . LEU B 1 170 ? -4.676 4.98 14 1 82 170 LEU B O 1
ATOM 3252 N N . ALA B 1 171 ? -4.91 6.473 12.344 1 90.88 171 ALA B N 1
ATOM 3253 C CA . ALA B 1 171 ? -3.863 7.348 12.859 1 90.88 171 ALA B CA 1
ATOM 3254 C C . ALA B 1 171 ? -4.367 8.172 14.047 1 90.88 171 ALA B C 1
ATOM 3256 O O . ALA B 1 171 ? -3.625 8.422 15 1 90.88 171 ALA B O 1
ATOM 3257 N N . SER B 1 172 ? -5.621 8.539 14.031 1 93.25 172 SER B N 1
ATOM 3258 C CA . SER B 1 172 ? -6.184 9.422 15.055 1 93.25 172 SER B CA 1
ATOM 3259 C C . SER B 1 172 ? -6.105 8.789 16.438 1 93.25 172 SER B C 1
ATOM 3261 O O . SER B 1 172 ? -5.668 9.422 17.391 1 93.25 172 SER B O 1
ATOM 3263 N N . PRO B 1 173 ? -6.523 7.531 16.578 1 91.94 173 PRO B N 1
ATOM 3264 C CA . PRO B 1 173 ? -6.426 6.902 17.891 1 91.94 173 PRO B CA 1
ATOM 3265 C C . PRO B 1 173 ? -4.992 6.852 18.422 1 91.94 173 PRO B C 1
ATOM 3267 O O . PRO B 1 173 ? -4.773 6.945 19.625 1 91.94 173 PRO B O 1
ATOM 3270 N N . VAL B 1 174 ? -4.066 6.699 17.547 1 91.5 174 VAL B N 1
ATOM 3271 C CA . VAL B 1 174 ? -2.66 6.648 17.922 1 91.5 174 VAL B CA 1
ATOM 3272 C C . VAL B 1 174 ? -2.244 7.984 18.547 1 91.5 174 VAL B C 1
ATOM 3274 O O . VAL B 1 174 ? -1.622 8.016 19.609 1 91.5 174 VAL B O 1
ATOM 3277 N N . LEU B 1 175 ? -2.607 9.023 17.922 1 96.75 175 LEU B N 1
ATOM 3278 C CA . LEU B 1 175 ? -2.264 10.359 18.391 1 96.75 175 LEU B CA 1
ATOM 3279 C C . LEU B 1 175 ? -3 10.688 19.688 1 96.75 175 LEU B C 1
ATOM 3281 O O . LEU B 1 175 ? -2.4 11.203 20.625 1 96.75 175 LEU B O 1
ATOM 3285 N N . ARG B 1 176 ? -4.223 10.344 19.703 1 95.56 176 ARG B N 1
ATOM 3286 C CA . ARG B 1 176 ? -5.035 10.625 20.891 1 95.56 176 ARG B CA 1
ATOM 3287 C C . ARG B 1 176 ? -4.535 9.836 22.094 1 95.56 176 ARG B C 1
ATOM 3289 O O . ARG B 1 176 ? -4.512 10.352 23.219 1 95.56 176 ARG B O 1
ATOM 3296 N N . LYS B 1 177 ? -4.211 8.625 21.859 1 94.5 177 LYS B N 1
ATOM 3297 C CA . LYS B 1 177 ? -3.699 7.77 22.938 1 94.5 177 LYS B CA 1
ATOM 3298 C C . LYS B 1 177 ? -2.428 8.352 23.547 1 94.5 177 LYS B C 1
ATOM 3300 O O . LYS B 1 177 ? -2.219 8.266 24.75 1 94.5 177 LYS B O 1
ATOM 3305 N N . ALA B 1 178 ? -1.581 8.891 22.719 1 94.75 178 ALA B N 1
ATOM 3306 C CA . ALA B 1 178 ? -0.349 9.5 23.203 1 94.75 178 ALA B CA 1
ATOM 3307 C C . ALA B 1 178 ? -0.652 10.664 24.156 1 94.75 178 ALA B C 1
ATOM 3309 O O . ALA B 1 178 ? -0.023 10.797 25.203 1 94.75 178 ALA B O 1
ATOM 3310 N N . ILE B 1 179 ? -1.643 11.469 23.797 1 97.19 179 ILE B N 1
ATOM 3311 C CA . ILE B 1 179 ? -2.027 12.602 24.625 1 97.19 179 ILE B CA 1
ATOM 3312 C C . ILE B 1 179 ? -2.656 12.109 25.938 1 97.19 179 ILE B C 1
ATOM 3314 O O . ILE B 1 179 ? -2.359 12.625 27.016 1 97.19 179 ILE B O 1
ATOM 3318 N N . GLU B 1 180 ? -3.438 11.086 25.812 1 96.12 180 GLU B N 1
ATOM 3319 C CA . GLU B 1 180 ? -4.133 10.539 26.969 1 96.12 180 GLU B CA 1
ATOM 3320 C C . GLU B 1 180 ? -3.154 9.875 27.938 1 96.12 180 GLU B C 1
ATOM 3322 O O . GLU B 1 180 ? -3.186 10.133 29.141 1 96.12 180 GLU B O 1
ATOM 3327 N N . THR B 1 181 ? -2.254 9.086 27.5 1 96.25 181 THR B N 1
ATOM 3328 C CA . THR B 1 181 ? -1.411 8.242 28.328 1 96.25 181 THR B CA 1
ATOM 3329 C C . THR B 1 181 ? -0.154 8.984 28.766 1 96.25 181 THR B C 1
ATOM 3331 O O . THR B 1 181 ? 0.325 8.805 29.891 1 96.25 181 THR B O 1
ATOM 3334 N N . LYS B 1 182 ? 0.351 9.859 27.844 1 95.19 182 LYS B N 1
ATOM 3335 C CA . LYS B 1 182 ? 1.641 10.477 28.141 1 95.19 182 LYS B CA 1
ATOM 3336 C C . LYS B 1 182 ? 1.462 11.883 28.703 1 95.19 182 LYS B C 1
ATOM 3338 O O . LYS B 1 182 ? 2.381 12.43 29.312 1 95.19 182 LYS B O 1
ATOM 3343 N N . ALA B 1 183 ? 0.294 12.438 28.516 1 95.38 183 ALA B N 1
ATOM 3344 C CA . ALA B 1 183 ? 0.107 13.828 28.922 1 95.38 183 ALA B CA 1
ATOM 3345 C C . ALA B 1 183 ? -1.146 13.992 29.781 1 95.38 183 ALA B C 1
ATOM 3347 O O . ALA B 1 183 ? -1.599 15.109 30.031 1 95.38 183 ALA B O 1
ATOM 3348 N N . GLY B 1 184 ? -1.773 12.875 30.219 1 93.81 184 GLY B N 1
ATOM 3349 C CA . GLY B 1 184 ? -2.936 12.914 31.094 1 93.81 184 GLY B CA 1
ATOM 3350 C C . GLY B 1 184 ? -4.152 13.547 30.438 1 93.81 184 GLY B C 1
ATOM 3351 O O . GLY B 1 184 ? -4.957 14.195 31.109 1 93.81 184 GLY B O 1
ATOM 3352 N N . GLY B 1 185 ? -4.207 13.602 29.172 1 94.38 185 GLY B N 1
ATOM 3353 C CA . GLY B 1 185 ? -5.375 14.078 28.438 1 94.38 185 GLY B CA 1
ATOM 3354 C C . GLY B 1 185 ? -5.266 15.531 28.016 1 94.38 185 GLY B C 1
ATOM 3355 O O . GLY B 1 185 ? -6.184 16.078 27.406 1 94.38 185 GLY B O 1
ATOM 3356 N N . ASP B 1 186 ? -4.172 16.141 28.406 1 96.56 186 ASP B N 1
ATOM 3357 C CA . ASP B 1 186 ? -3.957 17.547 28.047 1 96.56 186 ASP B CA 1
ATOM 3358 C C . ASP B 1 186 ? -2.701 17.719 27.203 1 96.56 186 ASP B C 1
ATOM 3360 O O . ASP B 1 186 ? -1.582 17.594 27.703 1 96.56 186 ASP B O 1
ATOM 3364 N N . ALA B 1 187 ? -2.857 18.141 25.969 1 96.5 187 ALA B N 1
ATOM 3365 C CA . ALA B 1 187 ? -1.754 18.281 25.016 1 96.5 187 ALA B CA 1
ATOM 3366 C C . ALA B 1 187 ? -0.726 19.281 25.516 1 96.5 187 ALA B C 1
ATOM 3368 O O . ALA B 1 187 ? 0.439 19.25 25.109 1 96.5 187 ALA B O 1
ATOM 3369 N N . LYS B 1 188 ? -1.177 20.141 26.359 1 95.56 188 LYS B N 1
ATOM 3370 C CA . LYS B 1 188 ? -0.285 21.156 26.906 1 95.56 188 LYS B CA 1
ATOM 3371 C C . LYS B 1 188 ? 0.813 20.516 27.766 1 95.56 188 LYS B C 1
ATOM 3373 O O . LYS B 1 188 ? 1.829 21.156 28.047 1 95.56 188 LYS B O 1
ATOM 3378 N N . ASN B 1 189 ? 0.62 19.297 28.156 1 97.25 189 ASN B N 1
ATOM 3379 C CA . ASN B 1 189 ? 1.592 18.594 28.984 1 97.25 189 ASN B CA 1
ATOM 3380 C C . ASN B 1 189 ? 2.393 17.578 28.172 1 97.25 189 ASN B C 1
ATOM 3382 O O . ASN B 1 189 ? 3.221 16.859 28.719 1 97.25 189 ASN B O 1
ATOM 3386 N N . LEU B 1 190 ? 2.125 17.453 26.969 1 97.81 190 LEU B N 1
ATOM 3387 C CA . LEU B 1 190 ? 2.816 16.5 26.109 1 97.81 190 LEU B CA 1
ATOM 3388 C C . LEU B 1 190 ? 4.215 17 25.75 1 97.81 190 LEU B C 1
ATOM 3390 O O . LEU B 1 190 ? 4.379 18.125 25.312 1 97.81 190 LEU B O 1
ATOM 3394 N N . SER B 1 191 ? 5.203 16.219 26 1 97.94 191 SER B N 1
ATOM 3395 C CA . SER B 1 191 ? 6.578 16.594 25.672 1 97.94 191 SER B CA 1
ATOM 3396 C C . SER B 1 191 ? 6.836 16.5 24.172 1 97.94 191 SER B C 1
ATOM 3398 O O . SER B 1 191 ? 6.082 15.836 23.438 1 97.94 191 SER B O 1
ATOM 3400 N N . TYR B 1 192 ? 7.914 17.125 23.781 1 97.12 192 TYR B N 1
ATOM 3401 C CA . TYR B 1 192 ? 8.32 17.047 22.375 1 97.12 192 TYR B CA 1
ATOM 3402 C C . TYR B 1 192 ? 8.594 15.609 21.969 1 97.12 192 TYR B C 1
ATOM 3404 O O . TYR B 1 192 ? 8.156 15.164 20.906 1 97.12 192 TYR B O 1
ATOM 3412 N N . GLU B 1 193 ? 9.328 14.875 22.766 1 96.81 193 GLU B N 1
ATOM 3413 C CA . GLU B 1 193 ? 9.719 13.5 22.453 1 96.81 193 GLU B CA 1
ATOM 3414 C C . GLU B 1 193 ? 8.5 12.602 22.297 1 96.81 193 GLU B C 1
ATOM 3416 O O . GLU B 1 193 ? 8.438 11.789 21.375 1 96.81 193 GLU B O 1
ATOM 3421 N N . ASP B 1 194 ? 7.562 12.789 23.203 1 96.94 194 ASP B N 1
ATOM 3422 C CA . ASP B 1 194 ? 6.352 11.977 23.156 1 96.94 194 ASP B CA 1
ATOM 3423 C C . ASP B 1 194 ? 5.512 12.32 21.922 1 96.94 194 ASP B C 1
ATOM 3425 O O . ASP B 1 194 ? 4.949 11.43 21.281 1 96.94 194 ASP B O 1
ATOM 3429 N N . ALA B 1 195 ? 5.414 13.602 21.656 1 97.62 195 ALA B N 1
ATOM 3430 C CA . ALA B 1 195 ? 4.668 14.047 20.469 1 97.62 195 ALA B CA 1
ATOM 3431 C C . ALA B 1 195 ? 5.297 13.516 19.188 1 97.62 195 ALA B C 1
ATOM 3433 O O . ALA B 1 195 ? 4.598 13.023 18.297 1 97.62 195 ALA B O 1
ATOM 3434 N N . LEU B 1 196 ? 6.609 13.641 19.109 1 96.19 196 LEU B N 1
ATOM 3435 C CA . LEU B 1 196 ? 7.34 13.156 17.953 1 96.19 196 LEU B CA 1
ATOM 3436 C C . LEU B 1 196 ? 7.141 11.656 17.766 1 96.19 196 LEU B C 1
ATOM 3438 O O . LEU B 1 196 ? 6.934 11.18 16.641 1 96.19 196 LEU B O 1
ATOM 3442 N N . GLN B 1 197 ? 7.207 10.953 18.781 1 94 197 GLN B N 1
ATOM 3443 C CA . GLN B 1 197 ? 7 9.508 18.719 1 94 197 GLN B CA 1
ATOM 3444 C C . GLN B 1 197 ? 5.586 9.18 18.25 1 94 197 GLN B C 1
ATOM 3446 O O . GLN B 1 197 ? 5.387 8.25 17.469 1 94 197 GLN B O 1
ATOM 3451 N N . ALA B 1 198 ? 4.613 9.891 18.828 1 95 198 ALA B N 1
ATOM 3452 C CA . ALA B 1 198 ? 3.23 9.68 18.406 1 95 198 ALA B CA 1
ATOM 3453 C C . ALA B 1 198 ? 3.082 9.883 16.906 1 95 198 ALA B C 1
ATOM 3455 O O . ALA B 1 198 ? 2.389 9.117 16.234 1 95 198 ALA B O 1
ATOM 3456 N N . ILE B 1 199 ? 3.766 10.922 16.406 1 96.38 199 ILE B N 1
ATOM 3457 C CA . ILE B 1 199 ? 3.734 11.227 14.977 1 96.38 199 ILE B CA 1
ATOM 3458 C C . ILE B 1 199 ? 4.383 10.086 14.188 1 96.38 199 ILE B C 1
ATOM 3460 O O . ILE B 1 199 ? 3.832 9.625 13.188 1 96.38 199 ILE B O 1
ATOM 3464 N N . LYS B 1 200 ? 5.5 9.656 14.625 1 91.25 200 LYS B N 1
ATOM 3465 C CA . LYS B 1 200 ? 6.191 8.562 13.961 1 91.25 200 LYS B CA 1
ATOM 3466 C C . LYS B 1 200 ? 5.34 7.293 13.961 1 91.25 200 LYS B C 1
ATOM 3468 O O . LYS B 1 200 ? 5.262 6.594 12.945 1 91.25 200 LYS B O 1
ATOM 3473 N N . ASP B 1 201 ? 4.719 7.031 15.078 1 89.31 201 ASP B N 1
ATOM 3474 C CA . ASP B 1 201 ? 3.832 5.875 15.18 1 89.31 201 ASP B CA 1
ATOM 3475 C C . ASP B 1 201 ? 2.654 6 14.219 1 89.31 201 ASP B C 1
ATOM 3477 O O . ASP B 1 201 ? 2.273 5.027 13.562 1 89.31 201 ASP B O 1
ATOM 3481 N N . ALA B 1 202 ? 2.062 7.176 14.195 1 91.88 202 ALA B N 1
ATOM 3482 C CA . ALA B 1 202 ? 0.942 7.418 13.289 1 91.88 202 ALA B CA 1
ATOM 3483 C C . ALA B 1 202 ? 1.362 7.223 11.836 1 91.88 202 ALA B C 1
ATOM 3485 O O . ALA B 1 202 ? 0.649 6.586 11.055 1 91.88 202 ALA B O 1
ATOM 3486 N N . MET B 1 203 ? 2.543 7.754 11.484 1 90 203 MET B N 1
ATOM 3487 C CA . MET B 1 203 ? 3.053 7.602 10.125 1 90 203 MET B CA 1
ATOM 3488 C C . MET B 1 203 ? 3.316 6.137 9.797 1 90 203 MET B C 1
ATOM 3490 O O . MET B 1 203 ? 3.092 5.695 8.672 1 90 203 MET B O 1
ATOM 3494 N N . THR B 1 204 ? 3.797 5.406 10.7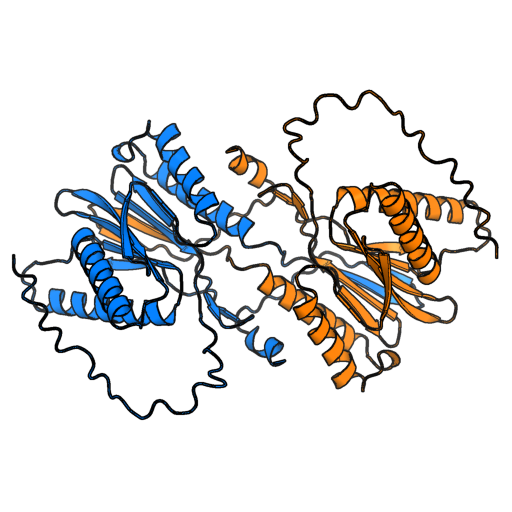42 1 84.38 204 THR B N 1
ATOM 3495 C CA . THR B 1 204 ? 4.07 3.982 10.562 1 84.38 204 THR B CA 1
ATOM 3496 C C . THR B 1 204 ? 2.779 3.217 10.281 1 84.38 204 THR B C 1
ATOM 3498 O O . THR B 1 204 ? 2.721 2.412 9.352 1 84.38 204 THR B O 1
ATOM 3501 N N . VAL B 1 205 ? 1.758 3.525 11.094 1 82.44 205 VAL B N 1
ATOM 3502 C CA . VAL B 1 205 ? 0.469 2.865 10.922 1 82.44 205 VAL B CA 1
ATOM 3503 C C . VAL B 1 205 ? -0.098 3.189 9.547 1 82.44 205 VAL B C 1
ATOM 3505 O O . VAL B 1 205 ? -0.65 2.314 8.875 1 82.44 205 VAL B O 1
ATOM 3508 N N . LEU B 1 206 ? 0.031 4.398 9.188 1 84.12 206 LEU B N 1
ATOM 3509 C CA . LEU B 1 206 ? -0.475 4.816 7.887 1 84.12 206 LEU B CA 1
ATOM 3510 C C . LEU B 1 206 ? 0.28 4.121 6.762 1 84.12 206 LEU B C 1
ATOM 3512 O O . LEU B 1 206 ? -0.317 3.738 5.754 1 84.12 206 LEU B O 1
ATOM 3516 N N . PHE B 1 207 ? 1.556 3.949 6.91 1 83.06 207 PHE B N 1
ATOM 3517 C CA . PHE B 1 207 ? 2.387 3.279 5.914 1 83.06 207 PHE B CA 1
ATOM 3518 C C . PHE B 1 207 ? 1.971 1.822 5.754 1 83.06 207 PHE B C 1
ATOM 3520 O O . PHE B 1 207 ? 1.791 1.343 4.633 1 83.06 207 PHE B O 1
ATOM 3527 N N . TYR B 1 208 ? 1.803 1.212 6.844 1 73.12 208 TYR B N 1
ATOM 3528 C CA . TYR B 1 208 ? 1.473 -0.208 6.801 1 73.12 208 TYR B CA 1
ATOM 3529 C C . TYR B 1 208 ? 0.071 -0.426 6.242 1 73.12 208 TYR B C 1
ATOM 3531 O O . TYR B 1 208 ? -0.189 -1.431 5.574 1 73.12 208 TYR B O 1
ATOM 3539 N N . ARG B 1 209 ? -0.726 0.454 6.574 1 75.5 209 ARG B N 1
ATOM 3540 C CA . ARG B 1 209 ? -2.09 0.352 6.062 1 75.5 209 ARG B CA 1
ATOM 3541 C C . ARG B 1 209 ? -2.121 0.513 4.547 1 75.5 209 ARG B C 1
ATOM 3543 O O . ARG B 1 209 ? -2.842 -0.21 3.855 1 75.5 209 ARG B O 1
ATOM 3550 N N . ASP B 1 210 ? -1.338 1.396 4.148 1 75.31 210 ASP B N 1
ATOM 3551 C CA . ASP B 1 210 ? -1.481 1.786 2.75 1 75.31 210 ASP B CA 1
ATOM 3552 C C . ASP B 1 210 ? -0.505 1.018 1.862 1 75.31 210 ASP B C 1
ATOM 3554 O O . ASP B 1 210 ? -0.617 1.049 0.635 1 75.31 210 ASP B O 1
ATOM 3558 N N . CYS B 1 211 ? 0.415 0.373 2.443 1 73.31 211 CYS B N 1
ATOM 3559 C CA . CYS B 1 211 ? 1.348 -0.438 1.668 1 73.31 211 CYS B CA 1
ATOM 3560 C C . CYS B 1 211 ? 1.097 -1.924 1.895 1 73.31 211 CYS B C 1
ATOM 3562 O O . CYS B 1 211 ? 1.672 -2.523 2.805 1 73.31 211 CYS B O 1
ATOM 3564 N N . ARG B 1 212 ? 0.397 -2.553 1.05 1 69.31 212 ARG B N 1
ATOM 3565 C CA . ARG B 1 212 ? 0.002 -3.949 1.194 1 69.31 212 ARG B CA 1
ATOM 3566 C C . ARG B 1 212 ? 0.833 -4.852 0.287 1 69.31 212 ARG B C 1
ATOM 3568 O O . ARG B 1 212 ? 0.508 -6.023 0.103 1 69.31 212 ARG B O 1
ATOM 3575 N N . ALA B 1 213 ? 1.756 -4.375 -0.366 1 69.19 213 ALA B N 1
ATOM 3576 C CA . ALA B 1 213 ? 2.693 -5.133 -1.189 1 69.19 213 ALA B CA 1
ATOM 3577 C C . ALA B 1 213 ? 4.137 -4.836 -0.793 1 69.19 213 ALA B C 1
ATOM 3579 O O . ALA B 1 213 ? 4.402 -3.863 -0.08 1 69.19 213 ALA B O 1
ATOM 3580 N N . PHE B 1 214 ? 4.898 -5.75 -1.096 1 72.81 214 PHE B N 1
ATOM 3581 C CA . PHE B 1 214 ? 6.316 -5.629 -0.774 1 72.81 214 PHE B CA 1
ATOM 3582 C C . PHE B 1 214 ? 7.16 -5.641 -2.041 1 72.81 214 PHE B C 1
ATOM 3584 O O . PHE B 1 214 ? 6.77 -6.23 -3.051 1 72.81 214 PHE B O 1
ATOM 3591 N N . ASN B 1 215 ? 8.227 -4.863 -1.934 1 76.12 215 ASN B N 1
ATOM 3592 C CA . ASN B 1 215 ? 9.07 -4.773 -3.121 1 76.12 215 ASN B CA 1
ATOM 3593 C C . ASN B 1 215 ? 10.031 -5.957 -3.217 1 76.12 215 ASN B C 1
ATOM 3595 O O . ASN B 1 215 ? 10.922 -5.969 -4.066 1 76.12 215 ASN B O 1
ATOM 3599 N N . ILE B 1 216 ? 9.867 -6.941 -2.359 1 82.5 216 ILE B N 1
ATOM 3600 C CA . ILE B 1 216 ? 10.633 -8.188 -2.428 1 82.5 216 ILE B CA 1
ATOM 3601 C C . ILE B 1 216 ? 9.719 -9.32 -2.893 1 82.5 216 ILE B C 1
ATOM 3603 O O . ILE B 1 216 ? 8.617 -9.492 -2.375 1 82.5 216 ILE B O 1
ATOM 3607 N N . TYR B 1 217 ? 10.125 -10.023 -3.908 1 88.19 217 TYR B N 1
ATOM 3608 C CA . TYR B 1 217 ? 9.312 -11.094 -4.473 1 88.19 217 TYR B CA 1
ATOM 3609 C C . TYR B 1 217 ? 10.188 -12.273 -4.879 1 88.19 217 TYR B C 1
ATOM 3611 O O . TYR B 1 217 ? 11.414 -12.172 -4.906 1 88.19 217 TYR B O 1
ATOM 3619 N N . LYS B 1 218 ? 9.531 -13.375 -5.023 1 92.69 218 LYS B N 1
ATOM 3620 C CA . LYS B 1 218 ? 10.195 -14.578 -5.508 1 92.69 218 LYS B CA 1
ATOM 3621 C C . LYS B 1 218 ? 9.695 -14.961 -6.902 1 92.69 218 LYS B C 1
ATOM 3623 O O . LYS B 1 218 ? 8.523 -14.758 -7.223 1 92.69 218 LYS B O 1
ATOM 3628 N N . ILE B 1 219 ? 10.578 -15.422 -7.641 1 95.44 219 ILE B N 1
ATOM 3629 C CA . ILE B 1 219 ? 10.289 -15.922 -8.977 1 95.44 219 ILE B CA 1
ATOM 3630 C C . ILE B 1 219 ? 10.609 -17.422 -9.047 1 95.44 219 ILE B C 1
ATOM 3632 O O . ILE B 1 219 ? 11.688 -17.844 -8.641 1 95.44 219 ILE B O 1
ATOM 3636 N N . ALA B 1 220 ? 9.656 -18.156 -9.484 1 97.69 220 ALA B N 1
ATOM 3637 C CA . ALA B 1 220 ? 9.867 -19.594 -9.727 1 97.69 220 ALA B CA 1
ATOM 3638 C C . ALA B 1 220 ? 9.766 -19.906 -11.211 1 97.69 220 ALA B C 1
ATOM 3640 O O . ALA B 1 220 ? 8.898 -19.375 -11.914 1 97.69 220 ALA B O 1
ATOM 3641 N N . VAL B 1 221 ? 10.688 -20.703 -11.68 1 97.88 221 VAL B N 1
ATOM 3642 C CA . VAL B 1 221 ? 10.727 -21.094 -13.086 1 97.88 221 VAL B CA 1
ATOM 3643 C C . VAL B 1 221 ? 10.758 -22.609 -13.195 1 97.88 221 VAL B C 1
ATOM 3645 O O . VAL B 1 221 ? 11.461 -23.281 -12.438 1 97.88 221 VAL B O 1
ATOM 3648 N N . CYS B 1 222 ? 9.969 -23.125 -14.086 1 98.12 222 CYS B N 1
ATOM 3649 C CA . CYS B 1 222 ? 9.977 -24.562 -14.352 1 98.12 222 CYS B CA 1
ATOM 3650 C C . CYS B 1 222 ? 10.133 -24.844 -15.836 1 98.12 222 CYS B C 1
ATOM 3652 O O . CYS B 1 222 ? 9.391 -24.312 -16.656 1 98.12 222 CYS B O 1
ATOM 3654 N N . THR B 1 223 ? 11.109 -25.578 -16.188 1 97.06 223 THR B N 1
ATOM 3655 C CA . THR B 1 223 ? 11.359 -26.078 -17.547 1 97.06 223 THR B CA 1
ATOM 3656 C C . THR B 1 223 ? 11.516 -27.609 -17.531 1 97.06 223 THR B C 1
ATOM 3658 O O . THR B 1 223 ? 11.344 -28.25 -16.484 1 97.06 223 THR B O 1
ATOM 3661 N N . ALA B 1 224 ? 11.781 -28.156 -18.719 1 94.62 224 ALA B N 1
ATOM 3662 C CA . ALA B 1 224 ? 12.016 -29.594 -18.812 1 94.62 224 ALA B CA 1
ATOM 3663 C C . ALA B 1 224 ? 13.219 -30 -17.969 1 94.62 224 ALA B C 1
ATOM 3665 O O . ALA B 1 224 ? 13.336 -31.156 -17.562 1 94.62 224 ALA B O 1
ATOM 3666 N N . GLU B 1 225 ? 14.125 -29.062 -17.609 1 93.56 225 GLU B N 1
ATOM 3667 C CA . GLU B 1 225 ? 15.344 -29.344 -16.859 1 93.56 225 GLU B CA 1
ATOM 3668 C C . GLU B 1 225 ? 15.07 -29.391 -15.359 1 93.56 225 GLU B C 1
ATOM 3670 O O . GLU B 1 225 ? 15.875 -29.906 -14.586 1 93.56 225 GLU B O 1
ATOM 3675 N N . GLY B 1 226 ? 13.93 -28.812 -15.031 1 95 226 GLY B N 1
ATOM 3676 C CA . GLY B 1 226 ? 13.609 -28.812 -13.617 1 95 226 GLY B CA 1
ATOM 3677 C C . GLY B 1 226 ? 12.977 -27.516 -13.141 1 95 226 GLY B C 1
ATOM 3678 O O . GLY B 1 226 ? 12.844 -26.562 -13.914 1 95 226 GLY B O 1
ATOM 3679 N N . ALA B 1 227 ? 12.531 -27.578 -11.898 1 96.31 227 ALA B N 1
ATOM 3680 C CA . ALA B 1 227 ? 11.906 -26.406 -11.273 1 96.31 227 ALA B CA 1
ATOM 3681 C C . ALA B 1 227 ? 12.867 -25.734 -10.289 1 96.31 227 ALA B C 1
ATOM 3683 O O . ALA B 1 227 ? 13.633 -26.422 -9.602 1 96.31 227 ALA B O 1
ATOM 3684 N N . ARG B 1 228 ? 12.836 -24.406 -10.234 1 95.38 228 ARG B N 1
ATOM 3685 C CA . ARG B 1 228 ? 13.648 -23.656 -9.289 1 95.38 228 ARG B CA 1
ATOM 3686 C C . ARG B 1 228 ? 12.906 -22.422 -8.789 1 95.38 228 ARG B C 1
ATOM 3688 O O . ARG B 1 228 ? 12.086 -21.844 -9.508 1 95.38 228 ARG B O 1
ATOM 3695 N N . VAL B 1 229 ? 13.141 -22.109 -7.59 1 95.06 229 VAL B N 1
ATOM 3696 C CA . VAL B 1 229 ? 12.633 -20.875 -6.973 1 95.06 229 VAL B CA 1
ATOM 3697 C C . VAL B 1 229 ? 13.797 -19.953 -6.648 1 95.06 229 VAL B C 1
ATOM 3699 O O . VAL B 1 229 ? 14.812 -20.375 -6.09 1 95.06 229 VAL B O 1
ATOM 3702 N N . SER B 1 230 ? 13.672 -18.766 -6.957 1 92.75 230 SER B N 1
ATOM 3703 C CA . SER B 1 230 ? 14.742 -17.781 -6.758 1 92.75 230 SER B CA 1
ATOM 3704 C C . SER B 1 230 ? 14.859 -17.391 -5.289 1 92.75 230 SER B C 1
ATOM 3706 O O . SER B 1 230 ? 13.969 -17.672 -4.488 1 92.75 230 SER B O 1
ATOM 3708 N N . GLU B 1 231 ? 15.984 -16.859 -5.016 1 88.94 231 GLU B N 1
ATOM 3709 C CA . GLU B 1 231 ? 16.062 -16.109 -3.775 1 88.94 231 GLU B CA 1
ATOM 3710 C C . GLU B 1 231 ? 15.242 -14.828 -3.855 1 88.94 231 GLU B C 1
ATOM 3712 O O . GLU B 1 231 ? 14.664 -14.523 -4.898 1 88.94 231 GLU B O 1
ATOM 3717 N N . ASN B 1 232 ? 15.164 -14.195 -2.715 1 88.25 232 ASN B N 1
ATOM 3718 C CA . ASN B 1 232 ? 14.445 -12.93 -2.688 1 88.25 232 ASN B CA 1
ATOM 3719 C C . ASN B 1 232 ? 14.992 -11.953 -3.729 1 88.25 232 ASN B C 1
ATOM 3721 O O . ASN B 1 232 ? 16.203 -11.773 -3.844 1 88.25 232 ASN B O 1
ATOM 3725 N N . GLN B 1 233 ? 14.023 -11.516 -4.59 1 87.25 233 GLN B N 1
ATOM 3726 C CA . GLN B 1 233 ? 14.352 -10.484 -5.574 1 87.25 233 GLN B CA 1
ATOM 3727 C C . GLN B 1 233 ? 13.742 -9.141 -5.188 1 87.25 233 GLN B C 1
ATOM 3729 O O . GLN B 1 233 ? 12.656 -9.086 -4.605 1 87.25 233 GLN B O 1
ATOM 3734 N N . LYS B 1 234 ? 14.43 -8.031 -5.488 1 82.19 234 LYS B N 1
ATOM 3735 C CA . LYS B 1 234 ? 13.945 -6.688 -5.195 1 82.19 234 LYS B CA 1
ATOM 3736 C C . LYS B 1 234 ? 13.461 -5.984 -6.465 1 82.19 234 LYS B C 1
ATOM 3738 O O . LYS B 1 234 ? 14.133 -6.039 -7.496 1 82.19 234 LYS B O 1
ATOM 3743 N N . LEU B 1 235 ? 12.242 -5.578 -6.438 1 79.62 235 LEU B N 1
ATOM 3744 C CA . LEU B 1 235 ? 11.719 -4.801 -7.555 1 79.62 235 LEU B CA 1
ATOM 3745 C C . LEU B 1 235 ? 12.461 -3.475 -7.688 1 79.62 235 LEU B C 1
ATOM 3747 O O . LEU B 1 235 ? 12.711 -2.795 -6.688 1 79.62 235 LEU B O 1
ATOM 3751 N N . GLU B 1 236 ? 13.109 -3.25 -8.836 1 65.94 236 GLU B N 1
ATOM 3752 C CA . GLU B 1 236 ? 13.734 -1.95 -9.062 1 65.94 236 GLU B CA 1
ATOM 3753 C C . GLU B 1 236 ? 12.68 -0.855 -9.227 1 65.94 236 GLU B C 1
ATOM 3755 O O . GLU B 1 236 ? 11.93 -0.853 -10.203 1 65.94 236 GLU B O 1
ATOM 3760 N N . THR B 1 237 ? 12.195 -0.399 -8.18 1 55.88 237 THR B N 1
ATOM 3761 C CA . THR B 1 237 ? 11.133 0.603 -8.195 1 55.88 237 THR B CA 1
ATOM 3762 C C . THR B 1 237 ? 11.672 1.95 -8.672 1 55.88 237 THR B C 1
ATOM 3764 O O . THR B 1 237 ? 12.742 2.381 -8.242 1 55.88 237 THR B O 1
ATOM 3767 N N . ASN B 1 238 ? 11.828 2.09 -10.031 1 51.59 238 ASN B N 1
ATOM 3768 C CA . ASN B 1 238 ? 12.055 3.471 -10.445 1 51.59 238 ASN B CA 1
ATOM 3769 C C . ASN B 1 238 ? 10.766 4.289 -10.406 1 51.59 238 ASN B C 1
ATOM 3771 O O . ASN B 1 238 ? 9.906 4.145 -11.266 1 51.59 238 ASN B O 1
ATOM 3775 N N . TRP B 1 239 ? 10.453 4.648 -9.344 1 48.62 239 TRP B N 1
ATOM 3776 C CA . TRP B 1 239 ? 9.219 5.395 -9.109 1 48.62 239 TRP B CA 1
ATOM 3777 C C . TRP B 1 239 ? 9.023 6.461 -10.188 1 48.62 239 TRP B C 1
ATOM 3779 O O . TRP B 1 239 ? 7.906 6.949 -10.383 1 48.62 239 TRP B O 1
ATOM 3789 N N . GLU B 1 240 ? 10.023 6.945 -10.859 1 45.47 240 GLU B N 1
ATOM 3790 C CA . GLU B 1 240 ? 9.828 7.859 -11.984 1 45.47 240 GLU B CA 1
ATOM 3791 C C . GLU B 1 240 ? 9.18 7.152 -13.164 1 45.47 240 GLU B C 1
ATOM 3793 O O . GLU B 1 240 ? 8.453 7.773 -13.945 1 45.47 240 GLU B O 1
ATOM 3798 N N . MET B 1 241 ? 9.484 6.031 -13.445 1 43.06 241 MET B N 1
ATOM 3799 C CA . MET B 1 241 ? 9.242 5.328 -14.703 1 43.06 241 MET B CA 1
ATOM 3800 C C . MET B 1 241 ? 7.832 4.758 -14.75 1 43.06 241 MET B C 1
ATOM 3802 O O . MET B 1 241 ? 7.398 4.238 -15.773 1 43.06 241 MET B O 1
ATOM 3806 N N . ALA B 1 242 ? 7.09 4.594 -13.734 1 46.06 242 ALA B N 1
ATOM 3807 C CA . ALA B 1 242 ? 5.828 3.867 -13.875 1 46.06 242 ALA B CA 1
ATOM 3808 C C . ALA B 1 242 ? 4.98 4.453 -15 1 46.06 242 ALA B C 1
ATOM 3810 O O . ALA B 1 242 ? 3.951 3.887 -15.367 1 46.06 242 ALA B O 1
ATOM 3811 N N . ASP B 1 243 ? 5.246 5.594 -15.492 1 42.81 243 ASP B N 1
ATOM 3812 C CA . ASP B 1 243 ? 4.512 6.199 -16.594 1 42.81 243 ASP B CA 1
ATOM 3813 C C . ASP B 1 243 ? 4.375 5.227 -17.766 1 42.81 243 ASP B C 1
ATOM 3815 O O . ASP B 1 243 ? 3.363 5.238 -18.469 1 42.81 243 ASP B O 1
ATOM 3819 N N . GLY B 1 244 ? 5.418 4.559 -18 1 41.97 244 GLY B N 1
ATOM 3820 C CA . GLY B 1 244 ? 5.48 3.822 -19.25 1 41.97 244 GLY B CA 1
ATOM 3821 C C . GLY B 1 244 ? 4.684 2.531 -19.219 1 41.97 244 GLY B C 1
ATOM 3822 O O . GLY B 1 244 ? 4.453 1.914 -20.266 1 41.97 244 GLY B O 1
ATOM 3823 N N . ILE B 1 245 ? 4.52 1.951 -18.156 1 42.72 245 ILE B N 1
ATOM 3824 C CA . ILE B 1 245 ? 3.848 0.656 -18.156 1 42.72 245 ILE B CA 1
ATOM 3825 C C . ILE B 1 245 ? 2.344 0.858 -18.312 1 42.72 245 ILE B C 1
ATOM 3827 O O . ILE B 1 245 ? 1.646 -0.017 -18.844 1 42.72 245 ILE B O 1
ATOM 3831 N N . VAL B 1 246 ? 1.704 1.939 -17.875 1 39.91 246 VAL B N 1
ATOM 3832 C CA . VAL B 1 246 ? 0.262 2.158 -17.922 1 39.91 246 VAL B CA 1
ATOM 3833 C C . VAL B 1 246 ? -0.167 2.48 -19.344 1 39.91 246 VAL B C 1
ATOM 3835 O O . VAL B 1 246 ? -1.323 2.832 -19.594 1 39.91 246 VAL B O 1
ATOM 3838 N N . GLY B 1 247 ? 0.617 2.543 -20.328 1 34.94 247 GLY B N 1
ATOM 3839 C CA . GLY B 1 247 ? -0.034 2.859 -21.594 1 34.94 247 GLY B CA 1
ATOM 3840 C C . GLY B 1 247 ? -1.145 1.889 -21.938 1 34.94 247 GLY B C 1
ATOM 3841 O O . GLY B 1 247 ? -1.639 1.893 -23.078 1 34.94 247 GLY B O 1
ATOM 3842 N N . TYR B 1 248 ? -1.379 0.976 -21.125 1 32.84 248 TYR B N 1
ATOM 3843 C CA . TYR B 1 248 ? -2.389 0.086 -21.672 1 32.84 248 TYR B CA 1
ATOM 3844 C C . TYR B 1 248 ? -3.791 0.634 -21.438 1 32.84 248 TYR B C 1
ATOM 3846 O O . TYR B 1 248 ? -4.773 -0.105 -21.516 1 32.84 248 TYR B O 1
ATOM 3854 N N . GLU B 1 249 ? -4.09 1.775 -21.203 1 28.52 249 GLU B N 1
ATOM 3855 C CA . GLU B 1 249 ? -5.449 2.102 -21.625 1 28.52 249 GLU B CA 1
ATOM 3856 C C . GLU B 1 249 ? -5.629 1.902 -23.125 1 28.52 249 GLU B C 1
ATOM 3858 O O . GLU B 1 249 ? -4.703 2.135 -23.906 1 28.52 249 GLU B O 1
#

Secondary structure (DSSP, 8-state):
---------------------S-------EEE--EEEEEETTEEEEEEE--EEETTTEEES----EEEEETTEEEEEEEEHHHHHHHHHHHHHHHHHHHHHTSS----HHHHHHHHHHHHHHHHHTT----EEEEEEEE-TTS-EEEEEEETT--EEE-SEEE-STTHHHHHHHHHHHHHHHHTT-GGG--HHHHHHHHHHHHHHHHHHHB-S-SEEEEEEEETTEEEEPPPEE----TTGGGGT-TT-/-----------------------------EEE--EEEEEETTEEEEEEE--EEETTTEEES----EEEEETTEEEEEEEEHHHHHHHHHHHHHHHHHHHHHTSS----HHHHHHHHHHHHHHHHHTT----EEEEEEEE-TTS-EEEEEEETT--EEE-SEEE-STTHHHHHHHHHHHHHHHHTT-GGG--HHHHHHHHHHHHHHHHHHHB-S-SEEEEEEEETTEEEEPPPEE----TTGGGGTGGG-

Organism: Hymenolepis diminuta (NCBI:txid6216)

Foldseek 3Di:
DPPDDPPCPDDPPPCDPPPDPPPCVVQFFWWFAKKKKAFAQQAIDIDGFQWIDGHDQFIDRHHDQWDDLDPFKIKGKTTGVVLSVVVSVVSNVVQVVVVVVVPPDGQHLVNVLVVVLVVLVVCVVVVRGDQMKMWMWGADPVRHTWIWIAGNVNDIDTDRMFMDHPCRVVLVCLQQVLCCPVVVRDRSRRDPVSNVVSNVVSVVSVCCVVDPDDQWDKDWDQDPVGIDIDDIDGHPCPSRPPVPPPVPD/DDPDDPPCPDDPPPPDDPPDPPPPVVQFFWWFAKKKKAFAQQAIDIDGFQWIDGHDQFIDRHHDQWDDLDPFKIKGKTTGVVLSVVVSVVSNVVQVVVVVVVPPDGQHLVNVLVVVLVVLVVCVVVVRGDQMKMWMWGADPVRHTWIWIAGNVRDIDTDRMFMDHPCRVVLVCLQQVLCCPVVVRDRSRRDPVSNVVSNVVSVVSVCCVVDPDDQWDKDWDQDPVGIDIDDIDGHPCPSRPPVPVPVPD

Solvent-accessible surface area (backbone atoms only — not comparable to full-atom values): 26146 Å² total; per-residue (Å²): 134,80,81,69,83,80,78,71,82,63,80,78,77,77,77,65,82,85,63,89,77,70,81,65,70,66,68,56,62,30,34,29,52,49,30,37,36,37,43,23,50,64,12,24,41,38,36,30,44,16,38,28,36,33,49,86,54,24,39,42,71,81,45,83,46,61,43,72,75,45,54,31,18,36,38,32,48,21,30,35,43,67,53,46,52,51,52,51,50,53,49,50,50,51,50,50,51,38,60,71,65,61,79,76,64,67,82,40,24,67,56,48,46,51,50,51,44,49,52,33,44,50,29,37,74,69,76,53,56,47,61,36,37,36,40,26,26,6,22,39,95,87,54,48,54,42,38,32,40,32,32,47,88,59,54,68,52,73,50,58,55,49,47,35,58,91,47,16,82,65,24,37,57,44,40,50,47,41,27,40,74,68,20,74,64,35,33,68,57,19,46,68,68,56,46,50,48,27,50,52,50,23,52,49,52,40,29,45,62,34,30,69,46,42,61,38,28,34,47,32,42,17,25,84,90,32,44,50,64,51,65,87,37,70,61,82,75,52,50,79,55,39,61,70,73,62,64,73,115,134,78,82,69,81,79,78,69,83,65,80,79,77,78,81,65,83,84,63,86,80,58,87,64,70,68,69,56,63,30,34,29,52,48,30,38,36,37,44,23,49,65,12,24,41,38,37,27,43,15,36,27,36,34,48,86,53,24,40,42,70,81,45,83,46,61,42,72,76,46,56,31,17,35,39,32,49,21,30,35,44,68,53,46,53,51,51,51,51,54,50,50,51,51,51,52,52,39,61,70,66,60,79,76,66,68,81,40,25,67,54,50,44,51,49,50,44,48,51,33,45,50,28,37,75,70,76,54,56,47,61,37,37,38,38,27,24,6,23,40,94,88,56,49,53,43,39,32,40,33,32,47,87,60,54,66,50,73,48,58,55,50,47,35,58,92,45,15,81,64,25,37,58,44,40,50,47,40,27,40,74,69,20,73,64,35,35,67,57,19,45,69,69,56,47,52,47,29,49,50,50,24,52,50,52,40,30,45,63,33,30,67,46,42,61,39,28,34,47,30,41,17,25,83,91,30,44,49,64,52,64,85,36,70,61,81,74,54,51,78,53,38,60,69,72,61,64,73,114

Sequence (498 aa):
MSFSALNVNMFPVQTGPISDARKQTMSPSCSGTSVVGIRYKDGVIIAGDTLVSYGSLARYTNFDRVVKVNDHTLMACSGDIADFQFLNREIRKQILNENLLGDGFVTSPQALHSWITRVMYYRRSQFDPFWNSYIVGGVMKDGTPYLGYANMIGVAFNEDSIATGFGAHLASPVLRKAIETKAGGDAKNLSYEDALQAIKDAMTVLFYRDCRAFNIYKIAVCTAEGARVSENQKLETNWEMADGIVGYEMSFSALNVNMFPVQTGPISDARKQTMSPSCSGTSVVGIRYKDGVIIAGDTLVSYGSLARYTNFDRVVKVNDHTLMACSGDIADFQFLNREIRKQILNENLLGDGFVTSPQALHSWITRVMYYRRSQFDPFWNSYIVGGVMKDGTPYLGYANMIGVAFNEDSIATGFGAHLASPVLRKAIETKAGGDAKNLSYEDALQAIKDAMTVLFYRDCRAFNIYKIAVCTAEGARVSENQKLETNWEMADGIVGYE

pLDDT: mean 80.79, std 21.73, range [19.67, 98.62]

Radius of gyration: 27.93 Å; Cα contacts (8 Å, |Δi|>4): 1095; chains: 2; bounding box: 39×93×63 Å